Protein AF-0000000070923075 (afdb_homodimer)

Sequence (624 aa):
MLSRVAERVYWLARYIERAENTARMIISFHLVSLDMPKTVQLSWKGLVAVTGNDDVFDAHYQREDERNCVKFLVADQYNPSSVLSSLQAARENVRTTRDLVPSEAWEVVNEMYLFARDHIDNGIGKRVRYQFLTEVVQRCQTLTGLLAGCMSHDAAYDFIRVGRNLERADMTSRQIDVGAIRYLKKAADPTPYEGLLWTGILRSQSGFQMYRQHVKRRINGVDVVRFLLQDLPFPRAVAHSLRYVQEALERLPRNELPLRLVMQARRHALDADVDALVAEDRLHAFIDTLQQDIGAIHTAVADTWFRLDRAAMLSRVAERVYWLARYIERAENTARMIISFHLVSLDMPKTVQLSWKGLVAVTGNDDVFDAHYQREDERNCVKFLVADQYNPSSVLSSLQAARENVRTTRDLVPSEAWEVVNEMYLFARDHIDNGIGKRVRYQFLTEVVQRCQTLTGLLAGCMSHDAAYDFIRVGRNLERADMTSRQIDVGAIRYLKKAADPTPYEGLLWTGILRSQSGFQMYRQHVKRRINGVDVVRFLLQDLPFPRAVAHSLRYVQEALERLPRNELPLRLVMQARRHALDADVDALVAEDRLHAFIDTLQQDIGAIHTAVADTWFRLDRAA

Foldseek 3Di:
DQFALLVLLLLLLQLLLLLLLLLLLLLLVLVLVVVDPPVDDDQLVLSVVLVVCNVLLVVPDDDRDLLSSQCLQAPDPSNCSHNLNSLVSSLVSCVVNCVQAPVCLNVLSVVLNCLCVVCVVLCSDSPNVNVSSVVSNVSSVVNVVRCVVPGDCALSVLSSLLSNLLSLLSSLLSLLLSLLVVQLVVVVPRDPSNLSSLCSSCSSLVNNVVLCVPVVDRDDSLSSSLCQQAPCVRCSRNLVSLVSSLVSLVRDPPSVVLNVLSVVLSCLSHVDPSVCCSVVVNSNVSSVVSSVSSVVSVVVSCVRRHDPPPPD/DQFALLVLLLLLLQLLLLLLLLLLLLLLVLVLVVVDDPVDDDQLVLSVVLVVCNVLLVVPDDDRDLLSSQCLQAPDPSNCSHNLNSLVSSLVSCVVNCVQAPVCLNVLSVVLNCLCVVCVVLCSDSPNVNVSSVVSNVSSVVNVVRCVVPGDCALSVLSSLLSNLLSLLSSLLSLLLSLLVVQLVVVPPRDPSNLSSLCSSCSSLVNNVVLCVPVVDRDDSLSSSLCQQAPCVRCSRNLVSLVSSLVSLVRDPPSVVLNVLSVVLSCLSHVDPSVVCSVVVNSNVSSVVSSVSSVVSVVVSCVRRHPPPVPD

InterPro domains:
  IPR007296 Rv2567-like, DUF403 [PF04168] (1-306)
  IPR051680 ATP-dependent Glutamate--Cysteine Ligase Type 2 [PTHR34595] (1-307)

Organism: NCBI:txid713585

Structure (mmCIF, N/CA/C/O backbone):
data_AF-0000000070923075-model_v1
#
loop_
_entity.id
_entity.type
_entity.pdbx_description
1 polymer 'DUF403 domain-containing protein'
#
loop_
_atom_site.group_PDB
_atom_site.id
_atom_site.type_symbol
_atom_site.label_atom_id
_atom_site.label_alt_id
_atom_site.label_comp_id
_atom_site.label_asym_id
_atom_site.label_entity_id
_atom_site.label_seq_id
_atom_site.pdbx_PDB_ins_code
_atom_site.Cartn_x
_atom_site.Cartn_y
_atom_site.Cartn_z
_atom_site.occupancy
_atom_site.B_iso_or_equiv
_atom_site.auth_seq_id
_atom_site.auth_comp_id
_atom_site.auth_asym_id
_atom_site.auth_atom_id
_atom_site.pdbx_PDB_model_num
ATOM 1 N N . MET A 1 1 ? -25.438 -2.732 12.328 1 44.53 1 MET A N 1
ATOM 2 C CA . MET A 1 1 ? -24.734 -1.713 11.562 1 44.53 1 MET A CA 1
ATOM 3 C C . MET A 1 1 ? -23.281 -2.129 11.305 1 44.53 1 MET A C 1
ATOM 5 O O . MET A 1 1 ? -22.797 -2.021 10.172 1 44.53 1 MET A O 1
ATOM 9 N N . LEU A 1 2 ? -22.656 -2.76 12.43 1 61.44 2 LEU A N 1
ATOM 10 C CA . LEU A 1 2 ? -21.266 -3.213 12.359 1 61.44 2 LEU A CA 1
ATOM 11 C C . LEU A 1 2 ? -21.109 -4.336 11.336 1 61.44 2 LEU A C 1
ATOM 13 O O . LEU A 1 2 ? -20.156 -4.348 10.562 1 61.44 2 LEU A O 1
ATOM 17 N N . SER A 1 3 ? -22.297 -4.863 10.992 1 83.44 3 SER A N 1
ATOM 18 C CA . SER A 1 3 ? -22.172 -6.129 10.273 1 83.44 3 SER A CA 1
ATOM 19 C C . SER A 1 3 ? -22.094 -5.906 8.766 1 83.44 3 SER A C 1
ATOM 21 O O . SER A 1 3 ? -21.188 -6.402 8.102 1 83.44 3 SER A O 1
ATOM 23 N N . ARG A 1 4 ? -22.984 -4.984 8.297 1 89.25 4 ARG A N 1
ATOM 24 C CA . ARG A 1 4 ? -23 -4.789 6.852 1 89.25 4 ARG A CA 1
ATOM 25 C C . ARG A 1 4 ? -21.766 -4.031 6.387 1 89.25 4 ARG A C 1
ATOM 27 O O . ARG A 1 4 ? -21.219 -4.316 5.316 1 89.25 4 ARG A O 1
ATOM 34 N N . VAL A 1 5 ? -21.344 -3.174 7.211 1 91.25 5 VAL A N 1
ATOM 35 C CA . VAL A 1 5 ? -20.172 -2.363 6.891 1 91.25 5 VAL A CA 1
ATOM 36 C C . VAL A 1 5 ? -18.922 -3.244 6.879 1 91.25 5 VAL A C 1
ATOM 38 O O . VAL A 1 5 ? -18.078 -3.123 5.984 1 91.25 5 VAL A O 1
ATOM 41 N N . ALA A 1 6 ? -18.875 -4.129 7.84 1 95 6 ALA A N 1
ATOM 42 C CA . ALA A 1 6 ? -17.781 -5.082 7.895 1 95 6 ALA A CA 1
ATOM 43 C C . ALA A 1 6 ? -17.75 -5.949 6.637 1 95 6 ALA A C 1
ATOM 45 O O . ALA A 1 6 ? -16.672 -6.172 6.059 1 95 6 ALA A O 1
ATOM 46 N N . GLU A 1 7 ? -18.906 -6.34 6.238 1 97.19 7 GLU A N 1
ATOM 47 C CA . GLU A 1 7 ? -19.016 -7.176 5.047 1 97.19 7 GLU A CA 1
ATOM 48 C C . GLU A 1 7 ? -18.578 -6.422 3.799 1 97.19 7 GLU A C 1
ATOM 50 O O . GLU A 1 7 ? -17.891 -6.98 2.936 1 97.19 7 GLU A O 1
ATOM 55 N N . ARG A 1 8 ? -18.953 -5.199 3.701 1 97.44 8 ARG A N 1
ATOM 56 C CA . ARG A 1 8 ? -18.656 -4.402 2.514 1 97.44 8 ARG A CA 1
ATOM 57 C C . ARG A 1 8 ? -17.156 -4.156 2.373 1 97.44 8 ARG A C 1
ATOM 59 O O . ARG A 1 8 ? -16.609 -4.281 1.278 1 97.44 8 ARG A O 1
ATOM 66 N N . VAL A 1 9 ? -16.5 -3.812 3.461 1 97.88 9 VAL A N 1
ATOM 67 C CA . VAL A 1 9 ? -15.078 -3.516 3.348 1 97.88 9 VAL A CA 1
ATOM 68 C C . VAL A 1 9 ? -14.289 -4.812 3.178 1 97.88 9 VAL A C 1
ATOM 70 O O . VAL A 1 9 ? -13.266 -4.836 2.494 1 97.88 9 VAL A O 1
ATOM 73 N N . TYR A 1 10 ? -14.797 -5.93 3.742 1 98.5 10 TYR A N 1
ATOM 74 C CA . TYR A 1 10 ? -14.234 -7.258 3.529 1 98.5 10 TYR A CA 1
ATOM 75 C C . TYR A 1 10 ? -14.273 -7.633 2.053 1 98.5 10 TYR A C 1
ATOM 77 O O . TYR A 1 10 ? -13.25 -8.016 1.478 1 98.5 10 TYR A O 1
ATOM 85 N N . TRP A 1 11 ? -15.352 -7.406 1.438 1 98.5 11 TRP A N 1
ATOM 86 C CA . TRP A 1 11 ? -15.531 -7.793 0.042 1 98.5 11 TRP A CA 1
ATOM 87 C C . TRP A 1 11 ? -14.891 -6.77 -0.89 1 98.5 11 TRP A C 1
ATOM 89 O O . TRP A 1 11 ? -14.43 -7.113 -1.979 1 98.5 11 TRP A O 1
ATOM 99 N N . LEU A 1 12 ? -14.836 -5.566 -0.464 1 98.62 12 LEU A N 1
ATOM 100 C CA . LEU A 1 12 ? -14.031 -4.602 -1.213 1 98.62 12 LEU A CA 1
ATOM 101 C C . LEU A 1 12 ? -12.609 -5.117 -1.413 1 98.62 12 LEU A C 1
ATOM 103 O O . LEU A 1 12 ? -12.109 -5.148 -2.539 1 98.62 12 LEU A O 1
ATOM 107 N N . ALA A 1 13 ? -12.047 -5.559 -0.339 1 98.75 13 ALA A N 1
ATOM 108 C CA . ALA A 1 13 ? -10.664 -6.023 -0.376 1 98.75 13 ALA A CA 1
ATOM 109 C C . ALA A 1 13 ? -10.531 -7.297 -1.203 1 98.75 13 ALA A C 1
ATOM 111 O O . ALA A 1 13 ? -9.578 -7.457 -1.966 1 98.75 13 ALA A O 1
ATOM 112 N N . ARG A 1 14 ? -11.5 -8.188 -1.108 1 98.75 14 ARG A N 1
ATOM 113 C CA . ARG A 1 14 ? -11.461 -9.438 -1.867 1 98.75 14 ARG A CA 1
ATOM 114 C C . ARG A 1 14 ? -11.578 -9.164 -3.363 1 98.75 14 ARG A C 1
ATOM 116 O O . ARG A 1 14 ? -10.844 -9.758 -4.16 1 98.75 14 ARG A O 1
ATOM 123 N N . TYR A 1 15 ? -12.445 -8.281 -3.703 1 98.75 15 TYR A N 1
ATOM 124 C CA . TYR A 1 15 ? -12.672 -7.988 -5.113 1 98.75 15 TYR A CA 1
ATOM 125 C C . TYR A 1 15 ? -11.461 -7.297 -5.727 1 98.75 15 TYR A C 1
ATOM 127 O O . TYR A 1 15 ? -11.07 -7.598 -6.859 1 98.75 15 TYR A O 1
ATOM 135 N N . ILE A 1 16 ? -10.859 -6.402 -4.996 1 98.88 16 ILE A N 1
ATOM 136 C CA . ILE A 1 16 ? -9.664 -5.715 -5.484 1 98.88 16 ILE A CA 1
ATOM 137 C C . ILE A 1 16 ? -8.531 -6.719 -5.664 1 98.88 16 ILE A C 1
ATOM 139 O O . ILE A 1 16 ? -7.848 -6.715 -6.691 1 98.88 16 ILE A O 1
ATOM 143 N N . GLU A 1 17 ? -8.359 -7.578 -4.695 1 98.75 17 GLU A N 1
ATOM 144 C CA . GLU A 1 17 ? -7.32 -8.602 -4.766 1 98.75 17 GLU A CA 1
ATOM 145 C C . GLU A 1 17 ? -7.578 -9.57 -5.918 1 98.75 17 GLU A C 1
ATOM 147 O O . GLU A 1 17 ? -6.645 -9.984 -6.609 1 98.75 17 GLU A O 1
ATOM 152 N N . ARG A 1 18 ? -8.797 -9.914 -6.129 1 98.5 18 ARG A N 1
ATOM 153 C CA . ARG A 1 18 ? -9.188 -10.82 -7.203 1 98.5 18 ARG A CA 1
ATOM 154 C C . ARG A 1 18 ? -8.898 -10.203 -8.57 1 98.5 18 ARG A C 1
ATOM 156 O O . ARG A 1 18 ? -8.344 -10.867 -9.445 1 98.5 18 ARG A O 1
ATOM 163 N N . ALA A 1 19 ? -9.273 -8.961 -8.734 1 98.75 19 ALA A N 1
ATOM 164 C CA . ALA A 1 19 ? -9 -8.266 -9.992 1 98.75 19 ALA A CA 1
ATOM 165 C C . ALA A 1 19 ? -7.504 -8.203 -10.273 1 98.75 19 ALA A C 1
ATOM 167 O O . ALA A 1 19 ? -7.066 -8.492 -11.391 1 98.75 19 ALA A O 1
ATOM 168 N N . GLU A 1 20 ? -6.754 -7.867 -9.273 1 98.69 20 GLU A N 1
ATOM 169 C CA . GLU A 1 20 ? -5.305 -7.758 -9.422 1 98.69 20 GLU A CA 1
ATOM 170 C C . GLU A 1 20 ? -4.684 -9.109 -9.766 1 98.69 20 GLU A C 1
ATOM 172 O O . GLU A 1 20 ? -3.869 -9.203 -10.688 1 98.69 20 GLU A O 1
ATOM 177 N N . ASN A 1 21 ? -5.051 -10.117 -9.031 1 97.94 21 ASN A N 1
ATOM 178 C CA . ASN A 1 21 ? -4.488 -11.445 -9.25 1 97.94 21 ASN A CA 1
ATOM 179 C C . ASN A 1 21 ? -4.836 -11.977 -10.641 1 97.94 21 ASN A C 1
ATOM 181 O O . ASN A 1 21 ? -3.998 -12.594 -11.297 1 97.94 21 ASN A O 1
ATOM 185 N N . THR A 1 22 ? -6.055 -11.758 -11.031 1 97.88 22 THR A N 1
ATOM 186 C CA . THR A 1 22 ? -6.469 -12.203 -12.359 1 97.88 22 THR A CA 1
ATOM 187 C C . THR A 1 22 ? -5.664 -11.492 -13.438 1 97.88 22 THR A C 1
ATOM 189 O O . THR A 1 22 ? -5.188 -12.125 -14.383 1 97.88 22 THR A O 1
ATOM 192 N N . ALA A 1 23 ? -5.504 -10.195 -13.289 1 98.44 23 ALA A N 1
ATOM 193 C CA . ALA A 1 23 ? -4.715 -9.422 -14.242 1 98.44 23 ALA A CA 1
ATOM 194 C C . ALA A 1 23 ? -3.275 -9.922 -14.305 1 98.44 23 ALA A C 1
ATOM 196 O O . ALA A 1 23 ? -2.73 -10.133 -15.391 1 98.44 23 ALA A O 1
ATOM 197 N N . ARG A 1 24 ? -2.674 -10.172 -13.211 1 97.19 24 ARG A N 1
ATOM 198 C CA . ARG A 1 24 ? -1.296 -10.648 -13.125 1 97.19 24 ARG A CA 1
ATOM 199 C C . ARG A 1 24 ? -1.144 -12.008 -13.805 1 97.19 24 ARG A C 1
ATOM 201 O O . ARG A 1 24 ? -0.15 -12.258 -14.492 1 97.19 24 ARG A O 1
ATOM 208 N N . MET A 1 25 ? -2.088 -12.82 -13.531 1 95.75 25 MET A N 1
ATOM 209 C CA . MET A 1 25 ? -2.057 -14.164 -14.109 1 95.75 25 MET A CA 1
ATOM 210 C C . MET A 1 25 ? -2.08 -14.102 -15.633 1 95.75 25 MET A C 1
ATOM 212 O O . MET A 1 25 ? -1.303 -14.789 -16.297 1 95.75 25 MET A O 1
ATOM 216 N N . ILE A 1 26 ? -2.906 -13.266 -16.156 1 96.88 26 ILE A N 1
ATOM 217 C CA . ILE A 1 26 ? -3.035 -13.148 -17.609 1 96.88 26 ILE A CA 1
ATOM 218 C C . ILE A 1 26 ? -1.76 -12.547 -18.188 1 96.88 26 ILE A C 1
ATOM 220 O O . ILE A 1 26 ? -1.26 -13.008 -19.219 1 96.88 26 ILE A O 1
ATOM 224 N N . ILE A 1 27 ? -1.22 -11.508 -17.531 1 96.44 27 ILE A N 1
ATOM 225 C CA . ILE A 1 27 ? 0.019 -10.875 -17.984 1 96.44 27 ILE A CA 1
ATOM 226 C C . ILE A 1 27 ? 1.124 -11.922 -18.078 1 96.44 27 ILE A C 1
ATOM 228 O O . ILE A 1 27 ? 1.792 -12.031 -19.109 1 96.44 27 ILE A O 1
ATOM 232 N N . SER A 1 28 ? 1.281 -12.672 -17.016 1 94.06 28 SER A N 1
ATOM 233 C CA . SER A 1 28 ? 2.357 -13.656 -16.969 1 94.06 28 SER A CA 1
ATOM 234 C C . SER A 1 28 ? 2.174 -14.734 -18.016 1 94.06 28 SER A C 1
ATOM 236 O O . SER A 1 28 ? 3.135 -15.133 -18.688 1 94.06 28 SER A O 1
ATOM 238 N N . PHE A 1 29 ? 0.958 -15.195 -18.156 1 92.06 29 PHE A N 1
ATOM 239 C CA . PHE A 1 29 ? 0.681 -16.234 -19.141 1 92.06 29 PHE A CA 1
ATOM 240 C C . PHE A 1 29 ? 0.914 -15.727 -20.547 1 92.06 29 PHE A C 1
ATOM 242 O O . PHE A 1 29 ? 1.415 -16.453 -21.406 1 92.06 29 PHE A O 1
ATOM 249 N N . HIS A 1 30 ? 0.498 -14.555 -20.781 1 92.44 30 HIS A N 1
ATOM 250 C CA . HIS A 1 30 ? 0.744 -13.906 -22.062 1 92.44 30 HIS A CA 1
ATOM 251 C C . HIS A 1 30 ? 2.234 -13.883 -22.391 1 92.44 30 HIS A C 1
ATOM 253 O O . HIS A 1 30 ? 2.639 -14.25 -23.5 1 92.44 30 HIS A O 1
ATOM 259 N N . LEU A 1 31 ? 3.035 -13.523 -21.469 1 91.06 31 LEU A N 1
ATOM 260 C CA . LEU A 1 31 ? 4.477 -13.422 -21.688 1 91.06 31 LEU A CA 1
ATOM 261 C C . LEU A 1 31 ? 5.09 -14.805 -21.906 1 91.06 31 LEU A C 1
ATOM 263 O O . LEU A 1 31 ? 5.965 -14.969 -22.75 1 91.06 31 LEU A O 1
ATOM 267 N N . VAL A 1 32 ? 4.645 -15.812 -21.141 1 89.25 32 VAL A N 1
ATOM 268 C CA . VAL A 1 32 ? 5.113 -17.172 -21.312 1 89.25 32 VAL A CA 1
ATOM 269 C C . VAL A 1 32 ? 4.738 -17.672 -22.703 1 89.25 32 VAL A C 1
ATOM 271 O O . VAL A 1 32 ? 5.539 -18.344 -23.375 1 89.25 32 VAL A O 1
ATOM 274 N N . SER A 1 33 ? 3.561 -17.344 -23.125 1 88.5 33 SER A N 1
ATOM 275 C CA . SER A 1 33 ? 3.07 -17.797 -24.422 1 88.5 33 SER A CA 1
ATOM 276 C C . SER A 1 33 ? 3.92 -17.25 -25.547 1 88.5 33 SER A C 1
ATOM 278 O O . SER A 1 33 ? 4.07 -17.891 -26.594 1 88.5 33 SER A O 1
ATOM 280 N N . LEU A 1 34 ? 4.469 -16.062 -25.375 1 87 34 LEU A N 1
ATOM 281 C CA . LEU A 1 34 ? 5.324 -15.461 -26.391 1 87 34 LEU A CA 1
ATOM 282 C C . LEU A 1 34 ? 6.664 -16.188 -26.469 1 87 34 LEU A C 1
ATOM 284 O O . LEU A 1 34 ? 7.297 -16.203 -27.531 1 87 34 LEU A O 1
ATOM 288 N N . ASP A 1 35 ? 7.059 -16.812 -25.453 1 85.5 35 ASP A N 1
ATOM 289 C CA . ASP A 1 35 ? 8.367 -17.453 -25.391 1 85.5 35 ASP A CA 1
ATOM 290 C C . ASP A 1 35 ? 8.266 -18.938 -25.766 1 85.5 35 ASP A C 1
ATOM 292 O O . ASP A 1 35 ? 9.281 -19.578 -26.016 1 85.5 35 ASP A O 1
ATOM 296 N N . MET A 1 36 ? 7.09 -19.453 -25.875 1 83.31 36 MET A N 1
ATOM 297 C CA . MET A 1 36 ? 6.871 -20.859 -26.188 1 83.31 36 MET A CA 1
ATOM 298 C C . MET A 1 36 ? 6.93 -21.094 -27.688 1 83.31 36 MET A C 1
ATOM 300 O O . MET A 1 36 ? 6.469 -20.25 -28.469 1 83.31 36 MET A O 1
ATOM 304 N N . PRO A 1 37 ? 7.547 -22.219 -28.031 1 80.44 37 PRO A N 1
ATOM 305 C CA . PRO A 1 37 ? 7.488 -22.547 -29.453 1 80.44 37 PRO A CA 1
ATOM 306 C C . PRO A 1 37 ? 6.055 -22.703 -29.969 1 80.44 37 PRO A C 1
ATOM 308 O O . PRO A 1 37 ? 5.168 -23.125 -29.219 1 80.44 37 PRO A O 1
ATOM 311 N N . LYS A 1 38 ? 5.871 -22.391 -31.156 1 76.75 38 LYS A N 1
ATOM 312 C CA . LYS A 1 38 ? 4.547 -22.453 -31.781 1 76.75 38 LYS A CA 1
ATOM 313 C C . LYS A 1 38 ? 3.973 -23.859 -31.703 1 76.75 38 LYS A C 1
ATOM 315 O O . LYS A 1 38 ? 2.754 -24.047 -31.734 1 76.75 38 LYS A O 1
ATOM 320 N N . THR A 1 39 ? 4.859 -24.812 -31.531 1 74.5 39 THR A N 1
ATOM 321 C CA . THR A 1 39 ? 4.438 -26.203 -31.531 1 74.5 39 THR A CA 1
ATOM 322 C C . THR A 1 39 ? 3.791 -26.562 -30.188 1 74.5 39 THR A C 1
ATOM 324 O O . THR A 1 39 ? 3.059 -27.562 -30.109 1 74.5 39 THR A O 1
ATOM 327 N N . VAL A 1 40 ? 4.207 -25.766 -29.234 1 75.12 40 VAL A N 1
ATOM 328 C CA . VAL A 1 40 ? 3.641 -26.031 -27.906 1 75.12 40 VAL A CA 1
ATOM 329 C C . VAL A 1 40 ? 2.379 -25.188 -27.719 1 75.12 40 VAL A C 1
ATOM 331 O O . VAL A 1 40 ? 2.412 -23.969 -27.844 1 75.12 40 VAL A O 1
ATOM 334 N N . GLN A 1 41 ? 1.283 -25.859 -27.625 1 74.56 41 GLN A N 1
ATOM 335 C CA . GLN A 1 41 ? 0.029 -25.141 -27.391 1 74.56 41 GLN A CA 1
ATOM 336 C C . GLN A 1 41 ? -0.264 -25 -25.906 1 74.56 41 GLN A C 1
ATOM 338 O O . GLN A 1 41 ? -0.566 -25.984 -25.234 1 74.56 41 GLN A O 1
ATOM 343 N N . LEU A 1 42 ? -0.099 -23.812 -25.422 1 81 42 LEU A N 1
ATOM 344 C CA . LEU A 1 42 ? -0.49 -23.531 -24.047 1 81 42 LEU A CA 1
ATOM 345 C C . LEU A 1 42 ? -2.008 -23.438 -23.922 1 81 42 LEU A C 1
ATOM 347 O O . LEU A 1 42 ? -2.684 -22.922 -24.812 1 81 42 LEU A O 1
ATOM 351 N N . SER A 1 43 ? -2.508 -24.016 -22.891 1 86 43 SER A N 1
ATOM 352 C CA . SER A 1 43 ? -3.951 -23.984 -22.672 1 86 43 SER A CA 1
ATOM 353 C C . SER A 1 43 ? -4.379 -22.734 -21.906 1 86 43 SER A C 1
ATOM 355 O O . SER A 1 43 ? -4.203 -22.656 -20.703 1 86 43 SER A O 1
ATOM 357 N N . TRP A 1 44 ? -5.016 -21.828 -22.578 1 90.75 44 TRP A N 1
ATOM 358 C CA . TRP A 1 44 ? -5.582 -20.656 -21.953 1 90.75 44 TRP A CA 1
ATOM 359 C C . TRP A 1 44 ? -6.75 -21.031 -21.031 1 90.75 44 TRP A C 1
ATOM 361 O O . TRP A 1 44 ? -7.035 -20.328 -20.062 1 90.75 44 TRP A O 1
ATOM 371 N N . LYS A 1 45 ? -7.379 -22.141 -21.297 1 91.88 45 LYS A N 1
ATOM 372 C CA . LYS A 1 45 ? -8.469 -22.641 -20.469 1 91.88 45 LYS A CA 1
ATOM 373 C C . LYS A 1 45 ? -7.984 -22.984 -19.062 1 91.88 45 LYS A C 1
ATOM 375 O O . LYS A 1 45 ? -8.75 -22.922 -18.109 1 91.88 45 LYS A O 1
ATOM 380 N N . GLY A 1 46 ? -6.73 -23.281 -18.906 1 89.5 46 GLY A N 1
ATOM 381 C CA . GLY A 1 46 ? -6.137 -23.516 -17.609 1 89.5 46 GLY A CA 1
ATOM 382 C C . GLY A 1 46 ? -6.281 -22.328 -16.672 1 89.5 46 GLY A C 1
ATOM 383 O O . GLY A 1 46 ? -6.453 -22.5 -15.461 1 89.5 46 GLY A O 1
ATOM 384 N N . LEU A 1 47 ? -6.25 -21.078 -17.203 1 92.38 47 LEU A N 1
ATOM 385 C CA . LEU A 1 47 ? -6.426 -19.875 -16.391 1 92.38 47 LEU A CA 1
ATOM 386 C C . LEU A 1 47 ? -7.852 -19.781 -15.875 1 92.38 47 LEU A C 1
ATOM 388 O O . LEU A 1 47 ? -8.078 -19.312 -14.75 1 92.38 47 LEU A O 1
ATOM 392 N N . VAL A 1 48 ? -8.781 -20.219 -16.734 1 94.12 48 VAL A N 1
ATOM 393 C CA . VAL A 1 48 ? -10.18 -20.234 -16.328 1 94.12 48 VAL A CA 1
ATOM 394 C C . VAL A 1 48 ? -10.352 -21.203 -15.148 1 94.12 48 VAL A C 1
ATOM 396 O O . VAL A 1 48 ? -11.062 -20.891 -14.188 1 94.12 48 VAL A O 1
ATOM 399 N N . ALA A 1 49 ? -9.688 -22.266 -15.219 1 90.44 49 ALA A N 1
ATOM 400 C CA . ALA A 1 49 ? -9.773 -23.281 -14.18 1 90.44 49 ALA A CA 1
ATOM 401 C C . ALA A 1 49 ? -9.266 -22.75 -12.844 1 90.44 49 ALA A C 1
ATOM 403 O O . ALA A 1 49 ? -9.781 -23.109 -11.781 1 90.44 49 ALA A O 1
ATOM 404 N N . VAL A 1 50 ? -8.227 -21.906 -12.867 1 91 50 VAL A N 1
ATOM 405 C CA . VAL A 1 50 ? -7.684 -21.312 -11.648 1 91 50 VAL A CA 1
ATOM 406 C C . VAL A 1 50 ? -8.789 -20.562 -10.906 1 91 50 VAL A C 1
ATOM 408 O O . VAL A 1 50 ? -8.812 -20.531 -9.68 1 91 50 VAL A O 1
ATOM 411 N N . THR A 1 51 ? -9.719 -19.906 -11.648 1 91.81 51 THR A N 1
ATOM 412 C CA . THR A 1 51 ? -10.758 -19.094 -11.031 1 91.81 51 THR A CA 1
ATOM 413 C C . THR A 1 51 ? -11.914 -19.953 -10.555 1 91.81 51 THR A C 1
ATOM 415 O O . THR A 1 51 ? -12.82 -19.469 -9.875 1 91.81 51 THR A O 1
ATOM 418 N N . GLY A 1 52 ? -11.945 -21.219 -10.898 1 88.81 52 GLY A N 1
ATOM 419 C CA . GLY A 1 52 ? -13.008 -22.125 -10.5 1 88.81 52 GLY A CA 1
ATOM 420 C C . GLY A 1 52 ? -14.289 -21.922 -11.289 1 88.81 52 GLY A C 1
ATOM 421 O O . GLY A 1 52 ? -15.367 -22.328 -10.852 1 88.81 52 GLY A O 1
ATOM 422 N N . ASN A 1 53 ? -14.133 -21.312 -12.422 1 92.62 53 ASN A N 1
ATOM 423 C CA . ASN A 1 53 ? -15.336 -20.953 -13.18 1 92.62 53 ASN A CA 1
ATOM 424 C C . ASN A 1 53 ? -15.422 -21.734 -14.484 1 92.62 53 ASN A C 1
ATOM 426 O O . ASN A 1 53 ? -15.93 -21.203 -15.484 1 92.62 53 ASN A O 1
ATOM 430 N N . ASP A 1 54 ? -14.922 -22.922 -14.508 1 91.5 54 ASP A N 1
ATOM 431 C CA . ASP A 1 54 ? -14.914 -23.766 -15.703 1 91.5 54 ASP A CA 1
ATOM 432 C C . ASP A 1 54 ? -16.344 -24 -16.203 1 91.5 54 ASP A C 1
ATOM 434 O O . ASP A 1 54 ? -16.594 -23.891 -17.406 1 91.5 54 ASP A O 1
ATOM 438 N N . ASP A 1 55 ? -17.188 -24.297 -15.305 1 94.25 55 ASP A N 1
ATOM 439 C CA . ASP A 1 55 ? -18.562 -24.625 -15.672 1 94.25 55 ASP A CA 1
ATOM 440 C C . ASP A 1 55 ? -19.25 -23.422 -16.312 1 94.25 55 ASP A C 1
ATOM 442 O O . ASP A 1 55 ? -19.984 -23.578 -17.297 1 94.25 55 ASP A O 1
ATOM 446 N N . VAL A 1 56 ? -19 -22.281 -15.75 1 95.69 56 VAL A N 1
ATOM 447 C CA . VAL A 1 56 ? -19.609 -21.078 -16.281 1 95.69 56 VAL A CA 1
ATOM 448 C C . VAL A 1 56 ? -19.047 -20.797 -17.672 1 95.69 56 VAL A C 1
ATOM 450 O O . VAL A 1 56 ? -19.781 -20.438 -18.594 1 95.69 56 VAL A O 1
ATOM 453 N N . PHE A 1 57 ? -17.797 -20.953 -17.875 1 96.94 57 PHE A N 1
ATOM 454 C CA . PHE A 1 57 ? -17.156 -20.766 -19.172 1 96.94 57 PHE A CA 1
ATOM 455 C C . PHE A 1 57 ? -17.75 -21.719 -20.203 1 96.94 57 PHE A C 1
ATOM 457 O O . PHE A 1 57 ? -18.141 -21.297 -21.297 1 96.94 57 PHE A O 1
ATOM 464 N N . ASP A 1 58 ? -17.859 -22.984 -19.875 1 96.38 58 ASP A N 1
ATOM 465 C CA . ASP A 1 58 ? -18.297 -24.016 -20.812 1 96.38 58 ASP A CA 1
ATOM 466 C C . ASP A 1 58 ? -19.766 -23.812 -21.203 1 96.38 58 ASP A C 1
ATOM 468 O O . ASP A 1 58 ? -20.172 -24.219 -22.297 1 96.38 58 ASP A O 1
ATOM 472 N N . ALA A 1 59 ? -20.484 -23.172 -20.375 1 96.62 59 ALA A N 1
ATOM 473 C CA . ALA A 1 59 ? -21.891 -22.906 -20.641 1 96.62 59 ALA A CA 1
ATOM 474 C C . ALA A 1 59 ? -22.047 -21.781 -21.672 1 96.62 59 ALA A C 1
ATOM 476 O O . ALA A 1 59 ? -23.078 -21.688 -22.344 1 96.62 59 ALA A O 1
ATOM 477 N N . HIS A 1 60 ? -20.984 -20.984 -21.844 1 95.94 60 HIS A N 1
ATOM 478 C CA . HIS A 1 60 ? -21.188 -19.766 -22.641 1 95.94 60 HIS A CA 1
ATOM 479 C C . HIS A 1 60 ? -20.234 -19.734 -23.828 1 95.94 60 HIS A C 1
ATOM 481 O O . HIS A 1 60 ? -20.438 -18.953 -24.766 1 95.94 60 HIS A O 1
ATOM 487 N N . TYR A 1 61 ? -19.203 -20.547 -23.766 1 95.75 61 TYR A N 1
ATOM 488 C CA . TYR A 1 61 ? -18.203 -20.531 -24.844 1 95.75 61 TYR A CA 1
ATOM 489 C C . TYR A 1 61 ? -18.031 -21.938 -25.422 1 95.75 61 TYR A C 1
ATOM 491 O O . TYR A 1 61 ? -17.969 -22.922 -24.688 1 95.75 61 TYR A O 1
ATOM 499 N N . GLN A 1 62 ? -17.844 -21.969 -26.734 1 95.12 62 GLN A N 1
ATOM 500 C CA . GLN A 1 62 ? -17.641 -23.234 -27.422 1 95.12 62 GLN A CA 1
ATOM 501 C C . GLN A 1 62 ? -16.156 -23.5 -27.656 1 95.12 62 GLN A C 1
ATOM 503 O O . GLN A 1 62 ? -15.711 -24.656 -27.641 1 95.12 62 GLN A O 1
ATOM 508 N N . ARG A 1 63 ? -15.414 -22.422 -27.875 1 95.81 63 ARG A N 1
ATOM 509 C CA . ARG A 1 63 ? -13.992 -22.562 -28.156 1 95.81 63 ARG A CA 1
ATOM 510 C C . ARG A 1 63 ? -13.156 -22.047 -26.984 1 95.81 63 ARG A C 1
ATOM 512 O O . ARG A 1 63 ? -13.461 -21 -26.406 1 95.81 63 ARG A O 1
ATOM 519 N N . GLU A 1 64 ? -12.234 -22.766 -26.594 1 95 64 GLU A N 1
ATOM 520 C CA . GLU A 1 64 ? -11.367 -22.391 -25.469 1 95 64 GLU A CA 1
ATOM 521 C C . GLU A 1 64 ? -10.086 -21.719 -25.969 1 95 64 GLU A C 1
ATOM 523 O O . GLU A 1 64 ? -8.992 -22.031 -25.484 1 95 64 GLU A O 1
ATOM 528 N N . ASP A 1 65 ? -10.18 -20.875 -26.938 1 93.94 65 ASP A N 1
ATOM 529 C CA . ASP A 1 65 ? -9.016 -20.188 -27.5 1 93.94 65 ASP A CA 1
ATOM 530 C C . ASP A 1 65 ? -8.633 -18.984 -26.641 1 93.94 65 ASP A C 1
ATOM 532 O O . ASP A 1 65 ? -9.328 -18.656 -25.688 1 93.94 65 ASP A O 1
ATOM 536 N N . GLU A 1 66 ? -7.531 -18.406 -26.969 1 94.62 66 GLU A N 1
ATOM 537 C CA . GLU A 1 66 ? -6.98 -17.281 -26.219 1 94.62 66 GLU A CA 1
ATOM 538 C C . GLU A 1 66 ? -7.996 -16.141 -26.094 1 94.62 66 GLU A C 1
ATOM 540 O O . GLU A 1 66 ? -8.242 -15.656 -24.984 1 94.62 66 GLU A O 1
ATOM 545 N N . ARG A 1 67 ? -8.586 -15.758 -27.109 1 96.31 67 ARG A N 1
ATOM 546 C CA . ARG A 1 67 ? -9.492 -14.617 -27.109 1 96.31 67 ARG A CA 1
ATOM 547 C C . ARG A 1 67 ? -10.68 -14.852 -26.172 1 96.31 67 ARG A C 1
ATOM 549 O O . ARG A 1 67 ? -11.016 -13.992 -25.359 1 96.31 67 ARG A O 1
ATOM 556 N N . ASN A 1 68 ? -11.312 -16.016 -26.297 1 96.88 68 ASN A N 1
ATOM 557 C CA . ASN A 1 68 ? -12.484 -16.328 -25.5 1 96.88 68 ASN A CA 1
ATOM 558 C C . ASN A 1 68 ? -12.133 -16.438 -24.016 1 96.88 68 ASN A C 1
ATOM 560 O O . ASN A 1 68 ? -12.852 -15.93 -23.156 1 96.88 68 ASN A O 1
ATOM 564 N N . CYS A 1 69 ? -11.047 -17.109 -23.734 1 96.69 69 CYS A N 1
ATOM 565 C CA . CYS A 1 69 ? -10.633 -17.281 -22.344 1 96.69 69 CYS A CA 1
ATOM 566 C C . CYS A 1 69 ? -10.281 -15.93 -21.703 1 96.69 69 CYS A C 1
ATOM 568 O O . CYS A 1 69 ? -10.695 -15.648 -20.578 1 96.69 69 CYS A O 1
ATOM 570 N N . VAL A 1 70 ? -9.547 -15.102 -22.453 1 97.62 70 VAL A N 1
ATOM 571 C CA . VAL A 1 70 ? -9.164 -13.797 -21.953 1 97.62 70 VAL A CA 1
ATOM 572 C C . VAL A 1 70 ? -10.398 -12.914 -21.781 1 97.62 70 VAL A C 1
ATOM 574 O O . VAL A 1 70 ? -10.555 -12.242 -20.75 1 97.62 70 VAL A O 1
ATOM 577 N N . LYS A 1 71 ? -11.25 -12.914 -22.75 1 98.19 71 LYS A N 1
ATOM 578 C CA . LYS A 1 71 ? -12.484 -12.156 -22.656 1 98.19 71 LYS A CA 1
ATOM 579 C C . LYS A 1 71 ? -13.289 -12.578 -21.422 1 98.19 71 LYS A C 1
ATOM 581 O O . LYS A 1 71 ? -13.812 -11.727 -20.688 1 98.19 71 LYS A O 1
ATOM 586 N N . PHE A 1 72 ? -13.414 -13.828 -21.188 1 98.25 72 PHE A N 1
ATOM 587 C CA . PHE A 1 72 ? -14.141 -14.367 -20.047 1 98.25 72 PHE A CA 1
ATOM 588 C C . PHE A 1 72 ? -13.539 -13.883 -18.734 1 98.25 72 PHE A C 1
ATOM 590 O O . PHE A 1 72 ? -14.266 -13.516 -17.812 1 98.25 72 PHE A O 1
ATOM 597 N N . LEU A 1 73 ? -12.227 -13.797 -18.656 1 98.06 73 LEU A N 1
ATOM 598 C CA . LEU A 1 73 ? -11.508 -13.477 -17.422 1 98.06 73 LEU A CA 1
ATOM 599 C C . LEU A 1 73 ? -11.477 -11.969 -17.188 1 98.06 73 LEU A C 1
ATOM 601 O O . LEU A 1 73 ? -11.453 -11.516 -16.047 1 98.06 73 LEU A O 1
ATOM 605 N N . VAL A 1 74 ? -11.531 -11.188 -18.266 1 98.44 74 VAL A N 1
ATOM 606 C CA . VAL A 1 74 ? -11.273 -9.758 -18.141 1 98.44 74 VAL A CA 1
ATOM 607 C C . VAL A 1 74 ? -12.594 -8.992 -18.172 1 98.44 74 VAL A C 1
ATOM 609 O O . VAL A 1 74 ? -12.781 -8.047 -17.406 1 98.44 74 VAL A O 1
ATOM 612 N N . ALA A 1 75 ? -13.562 -9.438 -18.953 1 97.62 75 ALA A N 1
ATOM 613 C CA . ALA A 1 75 ? -14.609 -8.492 -19.312 1 97.62 75 ALA A CA 1
ATOM 614 C C . ALA A 1 75 ? -15.992 -9.102 -19.109 1 97.62 75 ALA A C 1
ATOM 616 O O . ALA A 1 75 ? -16.984 -8.375 -18.938 1 97.62 75 ALA A O 1
ATOM 617 N N . ASP A 1 76 ? -16.078 -10.391 -19.25 1 94.75 76 ASP A N 1
ATOM 618 C CA . ASP A 1 76 ? -17.391 -11.031 -19.406 1 94.75 76 ASP A CA 1
ATOM 619 C C . ASP A 1 76 ? -18.219 -10.906 -18.125 1 94.75 76 ASP A C 1
ATOM 621 O O . ASP A 1 76 ? -17.766 -11.289 -17.047 1 94.75 76 ASP A O 1
ATOM 625 N N . GLN A 1 77 ? -19.406 -10.484 -18.266 1 91.06 77 GLN A N 1
ATOM 626 C CA . GLN A 1 77 ? -20.281 -10.242 -17.125 1 91.06 77 GLN A CA 1
ATOM 627 C C . GLN A 1 77 ? -20.828 -11.555 -16.562 1 91.06 77 GLN A C 1
ATOM 629 O O . GLN A 1 77 ? -21.281 -11.602 -15.414 1 91.06 77 GLN A O 1
ATOM 634 N N . TYR A 1 78 ? -20.781 -12.594 -17.391 1 90 78 TYR A N 1
ATOM 635 C CA . TYR A 1 78 ? -21.203 -13.906 -16.906 1 90 78 TYR A CA 1
ATOM 636 C C . TYR A 1 78 ? -20.266 -14.422 -15.828 1 90 78 TYR A C 1
ATOM 638 O O . TYR A 1 78 ? -20.609 -15.312 -15.055 1 90 78 TYR A O 1
ATOM 646 N N . ASN A 1 79 ? -19.047 -13.922 -15.914 1 94.25 79 ASN A N 1
ATOM 647 C CA . ASN A 1 79 ? -18.047 -14.289 -14.914 1 94.25 79 ASN A CA 1
ATOM 648 C C . ASN A 1 79 ? -18.031 -13.305 -13.75 1 94.25 79 ASN A C 1
ATOM 650 O O . ASN A 1 79 ? -17.438 -12.227 -13.852 1 94.25 79 ASN A O 1
ATOM 654 N N . PRO A 1 80 ? -18.578 -13.68 -12.602 1 91.31 80 PRO A N 1
ATOM 655 C CA . PRO A 1 80 ? -18.609 -12.766 -11.453 1 91.31 80 PRO A CA 1
ATOM 656 C C . PRO A 1 80 ? -17.219 -12.438 -10.922 1 91.31 80 PRO A C 1
ATOM 658 O O . PRO A 1 80 ? -17.047 -11.492 -10.148 1 91.31 80 PRO A O 1
ATOM 661 N N . SER A 1 81 ? -16.281 -13.203 -11.414 1 94.25 81 SER A N 1
ATOM 662 C CA . SER A 1 81 ? -14.914 -13.016 -10.922 1 94.25 81 SER A CA 1
ATOM 663 C C . SER A 1 81 ? -14.039 -12.336 -11.969 1 94.25 81 SER A C 1
ATOM 665 O O . SER A 1 81 ? -12.82 -12.266 -11.812 1 94.25 81 SER A O 1
ATOM 667 N N . SER A 1 82 ? -14.672 -11.922 -13.148 1 98 82 SER A N 1
ATOM 668 C CA . SER A 1 82 ? -13.867 -11.203 -14.125 1 98 82 SER A CA 1
ATOM 669 C C . SER A 1 82 ? -13.281 -9.93 -13.531 1 98 82 SER A C 1
ATOM 671 O O . SER A 1 82 ? -13.766 -9.438 -12.508 1 98 82 SER A O 1
ATOM 673 N N . VAL A 1 83 ? -12.258 -9.422 -14.148 1 98.69 83 VAL A N 1
ATOM 674 C CA . VAL A 1 83 ? -11.625 -8.188 -13.703 1 98.69 83 VAL A CA 1
ATOM 675 C C . VAL A 1 83 ? -12.672 -7.074 -13.617 1 98.69 83 VAL A C 1
ATOM 677 O O . VAL A 1 83 ? -12.797 -6.41 -12.578 1 98.69 83 VAL A O 1
ATOM 680 N N . LEU A 1 84 ? -13.453 -6.918 -14.648 1 98.69 84 LEU A N 1
ATOM 681 C CA . LEU A 1 84 ? -14.422 -5.836 -14.695 1 98.69 84 LEU A CA 1
ATOM 682 C C . LEU A 1 84 ? -15.516 -6.039 -13.656 1 98.69 84 LEU A C 1
ATOM 684 O O . LEU A 1 84 ? -15.906 -5.094 -12.961 1 98.69 84 LEU A O 1
ATOM 688 N N . SER A 1 85 ? -16.031 -7.27 -13.508 1 98.38 85 SER A N 1
ATOM 689 C CA . SER A 1 85 ? -17.062 -7.566 -12.531 1 98.38 85 SER A CA 1
ATOM 690 C C . SER A 1 85 ? -16.562 -7.328 -11.109 1 98.38 85 SER A C 1
ATOM 692 O O . SER A 1 85 ? -17.297 -6.797 -10.266 1 98.38 85 SER A O 1
ATOM 694 N N . SER A 1 86 ? -15.367 -7.715 -10.844 1 98.62 86 SER A N 1
ATOM 695 C CA . SER A 1 86 ? -14.773 -7.508 -9.531 1 98.62 86 SER A CA 1
ATOM 696 C C . SER A 1 86 ? -14.617 -6.023 -9.219 1 98.62 86 SER A C 1
ATOM 698 O O . SER A 1 86 ? -14.938 -5.582 -8.109 1 98.62 86 SER A O 1
ATOM 700 N N . LEU A 1 87 ? -14.164 -5.262 -10.188 1 98.81 87 LEU A N 1
ATOM 701 C CA . LEU A 1 87 ? -13.977 -3.832 -9.984 1 98.81 87 LEU A CA 1
ATOM 702 C C . LEU A 1 87 ? -15.32 -3.127 -9.797 1 98.81 87 LEU A C 1
ATOM 704 O O . LEU A 1 87 ? -15.422 -2.178 -9.023 1 98.81 87 LEU A O 1
ATOM 708 N N . GLN A 1 88 ? -16.297 -3.57 -10.516 1 98.62 88 GLN A N 1
ATOM 709 C CA . GLN A 1 88 ? -17.641 -3.018 -10.352 1 98.62 88 GLN A CA 1
ATOM 710 C C . GLN A 1 88 ? -18.172 -3.277 -8.945 1 98.62 88 GLN A C 1
ATOM 712 O O . GLN A 1 88 ? -18.75 -2.385 -8.312 1 98.62 88 GLN A O 1
ATOM 717 N N . ALA A 1 89 ? -18.016 -4.477 -8.5 1 98.5 89 ALA A N 1
ATOM 718 C CA . ALA A 1 89 ? -18.469 -4.832 -7.152 1 98.5 89 ALA A CA 1
ATOM 719 C C . ALA A 1 89 ? -17.703 -4.043 -6.094 1 98.5 89 ALA A C 1
ATOM 721 O O . ALA A 1 89 ? -18.297 -3.582 -5.113 1 98.5 89 ALA A O 1
ATOM 722 N N . ALA A 1 90 ? -16.406 -3.898 -6.293 1 98.75 90 ALA A N 1
ATOM 723 C CA . ALA A 1 90 ? -15.594 -3.104 -5.375 1 98.75 90 ALA A CA 1
ATOM 724 C C . ALA A 1 90 ? -16.078 -1.659 -5.32 1 98.75 90 ALA A C 1
ATOM 726 O O . ALA A 1 90 ? -16.172 -1.068 -4.238 1 98.75 90 ALA A O 1
ATOM 727 N N . ARG A 1 91 ? -16.359 -1.107 -6.477 1 98.62 91 ARG A N 1
ATOM 728 C CA . ARG A 1 91 ? -16.859 0.258 -6.566 1 98.62 91 ARG A CA 1
ATOM 729 C C . ARG A 1 91 ? -18.141 0.421 -5.754 1 98.62 91 ARG A C 1
ATOM 731 O O . ARG A 1 91 ? -18.297 1.404 -5.027 1 98.62 91 ARG A O 1
ATOM 738 N N . GLU A 1 92 ? -19.062 -0.557 -5.867 1 98 92 GLU A N 1
ATOM 739 C CA . GLU A 1 92 ? -20.312 -0.491 -5.125 1 98 92 GLU A CA 1
ATOM 740 C C . GLU A 1 92 ? -20.078 -0.583 -3.623 1 98 92 GLU A C 1
ATOM 742 O O . GLU A 1 92 ? -20.734 0.105 -2.84 1 98 92 GLU A O 1
ATOM 747 N N . ASN A 1 93 ? -19.188 -1.365 -3.219 1 98 93 ASN A N 1
ATOM 748 C CA . ASN A 1 93 ? -18.875 -1.521 -1.801 1 98 93 ASN A CA 1
ATOM 749 C C . ASN A 1 93 ? -18.266 -0.251 -1.215 1 98 93 ASN A C 1
ATOM 751 O O . ASN A 1 93 ? -18.625 0.165 -0.113 1 98 93 ASN A O 1
ATOM 755 N N . VAL A 1 94 ? -17.328 0.389 -1.941 1 97.69 94 VAL A N 1
ATOM 756 C CA . VAL A 1 94 ? -16.703 1.596 -1.417 1 97.69 94 VAL A CA 1
ATOM 757 C C . VAL A 1 94 ? -17.703 2.75 -1.432 1 97.69 94 VAL A C 1
ATOM 759 O O . VAL A 1 94 ? -17.688 3.604 -0.541 1 97.69 94 VAL A O 1
ATOM 762 N N . ARG A 1 95 ? -18.562 2.773 -2.441 1 96.5 95 ARG A N 1
ATOM 763 C CA . ARG A 1 95 ? -19.578 3.816 -2.551 1 96.5 95 ARG A CA 1
ATOM 764 C C . ARG A 1 95 ? -20.469 3.848 -1.31 1 96.5 95 ARG A C 1
ATOM 766 O O . ARG A 1 95 ? -20.859 4.922 -0.856 1 96.5 95 ARG A O 1
ATOM 773 N N . THR A 1 96 ? -20.688 2.732 -0.72 1 95.06 96 THR A N 1
ATOM 774 C CA . THR A 1 96 ? -21.625 2.639 0.39 1 95.06 96 THR A CA 1
ATOM 775 C C . THR A 1 96 ? -20.891 2.633 1.726 1 95.06 96 THR A C 1
ATOM 777 O O . THR A 1 96 ? -21.516 2.461 2.779 1 95.06 96 THR A O 1
ATOM 780 N N . THR A 1 97 ? -19.578 2.752 1.738 1 95 97 THR A N 1
ATOM 781 C CA . THR A 1 97 ? -18.797 2.771 2.969 1 95 97 THR A CA 1
ATOM 782 C C . THR A 1 97 ? -17.859 3.973 2.992 1 95 97 THR A C 1
ATOM 784 O O . THR A 1 97 ? -16.766 3.895 3.543 1 95 97 THR A O 1
ATOM 787 N N . ARG A 1 98 ? -18.188 5.07 2.389 1 92.81 98 ARG A N 1
ATOM 788 C CA . ARG A 1 98 ? -17.344 6.25 2.221 1 92.81 98 ARG A CA 1
ATOM 789 C C . ARG A 1 98 ? -16.984 6.855 3.57 1 92.81 98 ARG A C 1
ATOM 791 O O . ARG A 1 98 ? -15.922 7.477 3.709 1 92.81 98 ARG A O 1
ATOM 798 N N . ASP A 1 99 ? -17.75 6.656 4.539 1 89.62 99 ASP A N 1
ATOM 799 C CA . ASP A 1 99 ? -17.516 7.258 5.848 1 89.62 99 ASP A CA 1
ATOM 800 C C . ASP A 1 99 ? -16.422 6.512 6.609 1 89.62 99 ASP A C 1
ATOM 802 O O . ASP A 1 99 ? -15.891 7.02 7.598 1 89.62 99 ASP A O 1
ATOM 806 N N . LEU A 1 100 ? -16.016 5.293 6.121 1 92.12 100 LEU A N 1
ATOM 807 C CA . LEU A 1 100 ? -15.07 4.457 6.848 1 92.12 100 LEU A CA 1
ATOM 808 C C . LEU A 1 100 ? -13.688 4.523 6.211 1 92.12 100 LEU A C 1
ATOM 810 O O . LEU A 1 100 ? -12.695 4.117 6.824 1 92.12 100 LEU A O 1
ATOM 814 N N . VAL A 1 101 ? -13.648 4.984 4.984 1 94.88 101 VAL A N 1
ATOM 815 C CA . VAL A 1 101 ? -12.383 5.004 4.25 1 94.88 101 VAL A CA 1
ATOM 816 C C . VAL A 1 101 ? -11.977 6.449 3.961 1 94.88 101 VAL A C 1
ATOM 818 O O . VAL A 1 101 ? -12.812 7.355 4.008 1 94.88 101 VAL A O 1
ATOM 821 N N . PRO A 1 102 ? -10.633 6.68 3.77 1 95.31 102 PRO A N 1
ATOM 822 C CA . PRO A 1 102 ? -10.227 8.016 3.336 1 95.31 102 PRO A CA 1
ATOM 823 C C . PRO A 1 102 ? -10.984 8.492 2.1 1 95.31 102 PRO A C 1
ATOM 825 O O . PRO A 1 102 ? -11.32 7.688 1.229 1 95.31 102 PRO A O 1
ATOM 828 N N . SER A 1 103 ? -11.219 9.734 2.041 1 91.12 103 SER A N 1
ATOM 829 C CA . SER A 1 103 ? -12.031 10.305 0.975 1 91.12 103 SER A CA 1
ATOM 830 C C . SER A 1 103 ? -11.469 9.953 -0.399 1 91.12 103 SER A C 1
ATOM 832 O O . SER A 1 103 ? -12.227 9.758 -1.353 1 91.12 103 SER A O 1
ATOM 834 N N . GLU A 1 104 ? -10.203 9.828 -0.512 1 95.62 104 GLU A N 1
ATOM 835 C CA . GLU A 1 104 ? -9.531 9.547 -1.777 1 95.62 104 GLU A CA 1
ATOM 836 C C . GLU A 1 104 ? -9.852 8.141 -2.273 1 95.62 104 GLU A C 1
ATOM 838 O O . GLU A 1 104 ? -9.711 7.852 -3.463 1 95.62 104 GLU A O 1
ATOM 843 N N . ALA A 1 105 ? -10.289 7.238 -1.355 1 97.31 105 ALA A N 1
ATOM 844 C CA . ALA A 1 105 ? -10.492 5.836 -1.708 1 97.31 105 ALA A CA 1
ATOM 845 C C . ALA A 1 105 ? -11.594 5.684 -2.756 1 97.31 105 ALA A C 1
ATOM 847 O O . ALA A 1 105 ? -11.453 4.91 -3.705 1 97.31 105 ALA A O 1
ATOM 848 N N . TRP A 1 106 ? -12.641 6.453 -2.602 1 96.75 106 TRP A N 1
ATOM 849 C CA . TRP A 1 106 ? -13.727 6.414 -3.568 1 96.75 106 TRP A CA 1
ATOM 850 C C . TRP A 1 106 ? -13.25 6.832 -4.953 1 96.75 106 TRP A C 1
ATOM 852 O O . TRP A 1 106 ? -13.555 6.18 -5.949 1 96.75 106 TRP A O 1
ATOM 862 N N . GLU A 1 107 ? -12.477 7.867 -4.941 1 95.81 107 GLU A N 1
ATOM 863 C CA . GLU A 1 107 ? -11.984 8.391 -6.211 1 95.81 107 GLU A CA 1
ATOM 864 C C . GLU A 1 107 ? -11.078 7.383 -6.91 1 95.81 107 GLU A C 1
ATOM 866 O O . GLU A 1 107 ? -11.211 7.152 -8.117 1 95.81 107 GLU A O 1
ATOM 871 N N . VAL A 1 108 ? -10.234 6.797 -6.18 1 97.81 108 VAL A N 1
ATOM 872 C CA . VAL A 1 108 ? -9.273 5.844 -6.719 1 97.81 108 VAL A CA 1
ATOM 873 C C . VAL A 1 108 ? -10.008 4.633 -7.285 1 97.81 108 VAL A C 1
ATOM 875 O O . VAL A 1 108 ? -9.719 4.191 -8.398 1 97.81 108 VAL A O 1
ATOM 878 N N . VAL A 1 109 ? -10.992 4.113 -6.602 1 98.62 109 VAL A N 1
ATOM 879 C CA . VAL A 1 109 ? -11.719 2.928 -7.039 1 98.62 109 VAL A CA 1
ATOM 880 C C . VAL A 1 109 ? -12.617 3.277 -8.227 1 98.62 109 VAL A C 1
ATOM 882 O O . VAL A 1 109 ? -12.695 2.521 -9.195 1 98.62 109 VAL A O 1
ATOM 885 N N . ASN A 1 110 ? -13.266 4.441 -8.094 1 98.25 110 ASN A N 1
ATOM 886 C CA . ASN A 1 110 ? -14.141 4.875 -9.172 1 98.25 110 ASN A CA 1
ATOM 887 C C . ASN A 1 110 ? -13.375 5.082 -10.469 1 98.25 110 ASN A C 1
ATOM 889 O O . ASN A 1 110 ? -13.82 4.652 -11.539 1 98.25 110 ASN A O 1
ATOM 893 N N . GLU A 1 111 ? -12.273 5.727 -10.375 1 97.88 111 GLU A N 1
ATOM 894 C CA . GLU A 1 111 ? -11.445 5.965 -11.555 1 97.88 111 GLU A CA 1
ATOM 895 C C . GLU A 1 111 ? -10.922 4.656 -12.133 1 97.88 111 GLU A C 1
ATOM 897 O O . GLU A 1 111 ? -10.812 4.504 -13.352 1 97.88 111 GLU A O 1
ATOM 902 N N . MET A 1 112 ? -10.586 3.744 -11.273 1 98.5 112 MET A N 1
ATOM 903 C CA . MET A 1 112 ? -10.117 2.43 -11.703 1 98.5 112 MET A CA 1
ATOM 904 C C . MET A 1 112 ? -11.195 1.692 -12.484 1 98.5 112 MET A C 1
ATOM 906 O O . MET A 1 112 ? -10.93 1.14 -13.547 1 98.5 112 MET A O 1
ATOM 910 N N . TYR A 1 113 ? -12.367 1.702 -11.93 1 98.69 113 TYR A N 1
ATOM 911 C CA . TYR A 1 113 ? -13.492 1.046 -12.602 1 98.69 113 TYR A CA 1
ATOM 912 C C . TYR A 1 113 ? -13.766 1.686 -13.953 1 98.69 113 TYR A C 1
ATOM 914 O O . TYR A 1 113 ? -13.93 0.985 -14.961 1 98.69 113 TYR A O 1
ATOM 922 N N . LEU A 1 114 ? -13.812 3.004 -13.992 1 98.69 114 LEU A N 1
ATOM 923 C CA . LEU A 1 114 ? -14.102 3.723 -15.227 1 98.69 114 LEU A CA 1
ATOM 924 C C . LEU A 1 114 ? -13.023 3.455 -16.281 1 98.69 114 LEU A C 1
ATOM 926 O O . LEU A 1 114 ? -13.336 3.246 -17.453 1 98.69 114 LEU A O 1
ATOM 930 N N . PHE A 1 115 ? -11.836 3.461 -15.867 1 98.62 115 PHE A N 1
ATOM 931 C CA . PHE A 1 115 ? -10.734 3.137 -16.766 1 98.62 115 PHE A CA 1
ATOM 932 C C . PHE A 1 115 ? -10.922 1.752 -17.375 1 98.62 115 PHE A C 1
ATOM 934 O O . PHE A 1 115 ? -10.836 1.586 -18.594 1 98.62 115 PHE A O 1
ATOM 941 N N . ALA A 1 116 ? -11.156 0.752 -16.484 1 98.62 116 ALA A N 1
ATOM 942 C CA . ALA A 1 116 ? -11.32 -0.622 -16.953 1 98.62 116 ALA A CA 1
ATOM 943 C C . ALA A 1 116 ? -12.508 -0.741 -17.906 1 98.62 116 ALA A C 1
ATOM 945 O O . ALA A 1 116 ? -12.398 -1.332 -18.984 1 98.62 116 ALA A O 1
ATOM 946 N N . ARG A 1 117 ? -13.57 -0.128 -17.5 1 98.25 117 ARG A N 1
ATOM 947 C CA . ARG A 1 117 ? -14.797 -0.189 -18.297 1 98.25 117 ARG A CA 1
ATOM 948 C C . ARG A 1 117 ? -14.586 0.447 -19.656 1 98.25 117 ARG A C 1
ATOM 950 O O . ARG A 1 117 ? -14.93 -0.146 -20.688 1 98.25 117 ARG A O 1
ATOM 957 N N . ASP A 1 118 ? -13.984 1.571 -19.703 1 98.5 118 ASP A N 1
ATOM 958 C CA . ASP A 1 118 ? -13.891 2.369 -20.922 1 98.5 118 ASP A CA 1
ATOM 959 C C . ASP A 1 118 ? -12.828 1.808 -21.875 1 98.5 118 ASP A C 1
ATOM 961 O O . ASP A 1 118 ? -12.836 2.092 -23.062 1 98.5 118 ASP A O 1
ATOM 965 N N . HIS A 1 119 ? -11.891 1.015 -21.344 1 98.25 119 HIS A N 1
ATOM 966 C CA . HIS A 1 119 ? -10.812 0.492 -22.172 1 98.25 119 HIS A CA 1
ATOM 967 C C . HIS A 1 119 ? -10.766 -1.031 -22.125 1 98.25 119 HIS A C 1
ATOM 969 O O . HIS A 1 119 ? -9.711 -1.632 -22.328 1 98.25 119 HIS A O 1
ATOM 975 N N . ILE A 1 120 ? -11.867 -1.692 -21.844 1 97.75 120 ILE A N 1
ATOM 976 C CA . ILE A 1 120 ? -11.914 -3.119 -21.547 1 97.75 120 ILE A CA 1
ATOM 977 C C . ILE A 1 120 ? -11.453 -3.916 -22.766 1 97.75 120 ILE A C 1
ATOM 979 O O . ILE A 1 120 ? -10.844 -4.98 -22.625 1 97.75 120 ILE A O 1
ATOM 983 N N . ASP A 1 121 ? -11.719 -3.395 -24 1 97.31 121 ASP A N 1
ATOM 984 C CA . ASP A 1 121 ? -11.336 -4.074 -25.234 1 97.31 121 ASP A CA 1
ATOM 985 C C . ASP A 1 121 ? -9.812 -4.184 -25.344 1 97.31 121 ASP A C 1
ATOM 987 O O . ASP A 1 121 ? -9.297 -5.129 -25.938 1 97.31 121 ASP A O 1
ATOM 991 N N . ASN A 1 122 ? -9.109 -3.242 -24.766 1 97.25 122 ASN A N 1
ATOM 992 C CA . ASN A 1 122 ? -7.652 -3.297 -24.75 1 97.25 122 ASN A CA 1
ATOM 993 C C . ASN A 1 122 ? -7.137 -4.504 -23.984 1 97.25 122 ASN A C 1
ATOM 995 O O . ASN A 1 122 ? -6.059 -5.023 -24.266 1 97.25 122 ASN A O 1
ATOM 999 N N . GLY A 1 123 ? -7.918 -4.938 -23.016 1 96.56 123 GLY A N 1
ATOM 1000 C CA . GLY A 1 123 ? -7.535 -6.094 -22.219 1 96.56 123 GLY A CA 1
ATOM 1001 C C . GLY A 1 123 ? -7.762 -7.41 -22.953 1 96.56 123 GLY A C 1
ATOM 1002 O O . GLY A 1 123 ? -7.098 -8.406 -22.656 1 96.56 123 GLY A O 1
ATOM 1003 N N . ILE A 1 124 ? -8.656 -7.383 -23.859 1 95.94 124 ILE A N 1
ATOM 1004 C CA . ILE A 1 124 ? -9.016 -8.586 -24.594 1 95.94 124 ILE A CA 1
ATOM 1005 C C . ILE A 1 124 ? -8.055 -8.781 -25.766 1 95.94 124 ILE A C 1
ATOM 1007 O O . ILE A 1 124 ? -7.625 -9.906 -26.047 1 95.94 124 ILE A O 1
ATOM 1011 N N . GLY A 1 125 ? -7.746 -7.68 -26.391 1 94.06 125 GLY A N 1
ATOM 1012 C CA . GLY A 1 125 ? -6.867 -7.734 -27.547 1 94.06 125 GLY A CA 1
ATOM 1013 C C . GLY A 1 125 ? -5.414 -7.992 -27.172 1 94.06 125 GLY A C 1
ATOM 1014 O O . GLY A 1 125 ? -4.934 -7.5 -26.156 1 94.06 125 GLY A O 1
ATOM 1015 N N . LYS A 1 126 ? -4.66 -8.711 -28.047 1 92 126 LYS A N 1
ATOM 1016 C CA . LYS A 1 126 ? -3.297 -9.156 -27.766 1 92 126 LYS A CA 1
ATOM 1017 C C . LYS A 1 126 ? -2.316 -7.992 -27.781 1 92 126 LYS A C 1
ATOM 1019 O O . LYS A 1 126 ? -1.355 -7.965 -27.016 1 92 126 LYS A O 1
ATOM 1024 N N . ARG A 1 127 ? -2.564 -7.004 -28.531 1 92.25 127 ARG A N 1
ATOM 1025 C CA . ARG A 1 127 ? -1.585 -5.969 -28.844 1 92.25 127 ARG A CA 1
ATOM 1026 C C . ARG A 1 127 ? -1.343 -5.066 -27.641 1 92.25 127 ARG A C 1
ATOM 1028 O O . ARG A 1 127 ? -0.204 -4.684 -27.359 1 92.25 127 ARG A O 1
ATOM 1035 N N . VAL A 1 128 ? -2.4 -4.703 -26.891 1 95.81 128 VAL A N 1
ATOM 1036 C CA . VAL A 1 128 ? -2.225 -3.709 -25.828 1 95.81 128 VAL A CA 1
ATOM 1037 C C . VAL A 1 128 ? -2.666 -4.297 -24.484 1 95.81 128 VAL A C 1
ATOM 1039 O O . VAL A 1 128 ? -2.805 -3.57 -23.5 1 95.81 128 VAL A O 1
ATOM 1042 N N . ARG A 1 129 ? -2.881 -5.613 -24.391 1 96.88 129 ARG A N 1
ATOM 1043 C CA . ARG A 1 129 ? -3.346 -6.309 -23.188 1 96.88 129 ARG A CA 1
ATOM 1044 C C . ARG A 1 129 ? -2.375 -6.113 -22.031 1 96.88 129 ARG A C 1
ATOM 1046 O O . ARG A 1 129 ? -2.793 -5.863 -20.891 1 96.88 129 ARG A O 1
ATOM 1053 N N . TYR A 1 130 ? -1.129 -6.164 -22.406 1 96.62 130 TYR A N 1
ATOM 1054 C CA . TYR A 1 130 ? -0.099 -6.055 -21.375 1 96.62 130 TYR A CA 1
ATOM 1055 C C . TYR A 1 130 ? -0.182 -4.711 -20.672 1 96.62 130 TYR A C 1
ATOM 1057 O O . TYR A 1 130 ? -0.206 -4.652 -19.438 1 96.62 130 TYR A O 1
ATOM 1065 N N . GLN A 1 131 ? -0.269 -3.646 -21.422 1 96.88 131 GLN A N 1
ATOM 1066 C CA . GLN A 1 131 ? -0.312 -2.297 -20.875 1 96.88 131 GLN A CA 1
ATOM 1067 C C . GLN A 1 131 ? -1.589 -2.072 -20.062 1 96.88 131 GLN A C 1
ATOM 1069 O O . GLN A 1 131 ? -1.554 -1.465 -19 1 96.88 131 GLN A O 1
ATOM 1074 N N . PHE A 1 132 ? -2.662 -2.529 -20.609 1 98.38 132 PHE A N 1
ATOM 1075 C CA . PHE A 1 132 ? -3.953 -2.369 -19.953 1 98.38 132 PHE A CA 1
ATOM 1076 C C . PHE A 1 132 ? -3.969 -3.082 -18.609 1 98.38 132 PHE A C 1
ATOM 1078 O O . PHE A 1 132 ? -4.324 -2.486 -17.594 1 98.38 132 PHE A O 1
ATOM 1085 N N . LEU A 1 133 ? -3.572 -4.316 -18.594 1 98.62 133 LEU A N 1
ATOM 1086 C CA . LEU A 1 133 ? -3.637 -5.113 -17.375 1 98.62 133 LEU A CA 1
ATOM 1087 C C . LEU A 1 133 ? -2.607 -4.633 -16.359 1 98.62 133 LEU A C 1
ATOM 1089 O O . LEU A 1 133 ? -2.854 -4.68 -15.148 1 98.62 133 LEU A O 1
ATOM 1093 N N . THR A 1 134 ? -1.473 -4.18 -16.828 1 97.62 134 THR A N 1
ATOM 1094 C CA . THR A 1 134 ? -0.479 -3.596 -15.93 1 97.62 134 THR A CA 1
ATOM 1095 C C . THR A 1 134 ? -1.04 -2.361 -15.227 1 97.62 134 THR A C 1
ATOM 1097 O O . THR A 1 134 ? -0.814 -2.162 -14.031 1 97.62 134 THR A O 1
ATOM 1100 N N . GLU A 1 135 ? -1.763 -1.585 -15.969 1 98.06 135 GLU A N 1
ATOM 1101 C CA . GLU A 1 135 ? -2.391 -0.404 -15.383 1 98.06 135 GLU A CA 1
ATOM 1102 C C . GLU A 1 135 ? -3.436 -0.795 -14.344 1 98.06 135 GLU A C 1
ATOM 1104 O O . GLU A 1 135 ? -3.551 -0.148 -13.297 1 98.06 135 GLU A O 1
ATOM 1109 N N . VAL A 1 136 ? -4.195 -1.829 -14.586 1 98.75 136 VAL A N 1
ATOM 1110 C CA . VAL A 1 136 ? -5.168 -2.328 -13.617 1 98.75 136 VAL A CA 1
ATOM 1111 C C . VAL A 1 136 ? -4.449 -2.736 -12.336 1 98.75 136 VAL A C 1
ATOM 1113 O O . VAL A 1 136 ? -4.879 -2.375 -11.234 1 98.75 136 VAL A O 1
ATOM 1116 N N . VAL A 1 137 ? -3.361 -3.449 -12.477 1 98.69 137 VAL A N 1
ATOM 1117 C CA . VAL A 1 137 ? -2.586 -3.912 -11.328 1 98.69 137 VAL A CA 1
ATOM 1118 C C . VAL A 1 137 ? -2.09 -2.713 -10.523 1 98.69 137 VAL A C 1
ATOM 1120 O O . VAL A 1 137 ? -2.246 -2.67 -9.305 1 98.69 137 VAL A O 1
ATOM 1123 N N . GLN A 1 138 ? -1.539 -1.733 -11.195 1 98.25 138 GLN A N 1
ATOM 1124 C CA . GLN A 1 138 ? -0.974 -0.565 -10.531 1 98.25 138 GLN A CA 1
ATOM 1125 C C . GLN A 1 138 ? -2.055 0.228 -9.797 1 98.25 138 GLN A C 1
ATOM 1127 O O . GLN A 1 138 ? -1.823 0.737 -8.703 1 98.25 138 GLN A O 1
ATOM 1132 N N . ARG A 1 139 ? -3.203 0.345 -10.367 1 98.44 139 ARG A N 1
ATOM 1133 C CA . ARG A 1 139 ? -4.293 1.062 -9.711 1 98.44 139 ARG A CA 1
ATOM 1134 C C . ARG A 1 139 ? -4.789 0.307 -8.484 1 98.44 139 ARG A C 1
ATOM 1136 O O . ARG A 1 139 ? -5.16 0.919 -7.477 1 98.44 139 ARG A O 1
ATOM 1143 N N . CYS A 1 140 ? -4.82 -1.04 -8.547 1 98.75 140 CYS A N 1
ATOM 1144 C CA . CYS A 1 140 ? -5.125 -1.827 -7.359 1 98.75 140 CYS A CA 1
ATOM 1145 C C . CYS A 1 140 ? -4.094 -1.579 -6.262 1 98.75 140 CYS A C 1
ATOM 1147 O O . CYS A 1 140 ? -4.453 -1.418 -5.094 1 98.75 140 CYS A O 1
ATOM 1149 N N . GLN A 1 141 ? -2.852 -1.52 -6.668 1 98.62 141 GLN A N 1
ATOM 1150 C CA . GLN A 1 141 ? -1.771 -1.286 -5.719 1 98.62 141 GLN A CA 1
ATOM 1151 C C . GLN A 1 141 ? -1.852 0.117 -5.125 1 98.62 141 GLN A C 1
ATOM 1153 O O . GLN A 1 141 ? -1.517 0.324 -3.957 1 98.62 141 GLN A O 1
ATOM 1158 N N . THR A 1 142 ? -2.289 1.07 -5.926 1 98.69 142 THR A N 1
ATOM 1159 C CA . THR A 1 142 ? -2.523 2.422 -5.43 1 98.69 142 THR A CA 1
ATOM 1160 C C . THR A 1 142 ? -3.512 2.408 -4.27 1 98.69 142 THR A C 1
ATOM 1162 O O . THR A 1 142 ? -3.268 3.027 -3.23 1 98.69 142 THR A O 1
ATOM 1165 N N . LEU A 1 143 ? -4.613 1.708 -4.453 1 98.75 143 LEU A N 1
ATOM 1166 C CA . LEU A 1 143 ? -5.613 1.634 -3.391 1 98.75 143 LEU A CA 1
ATOM 1167 C C . LEU A 1 143 ? -5.031 0.975 -2.143 1 98.75 143 LEU A C 1
ATOM 1169 O O . LEU A 1 143 ? -5.293 1.419 -1.023 1 98.75 143 LEU A O 1
ATOM 1173 N N . THR A 1 144 ? -4.293 -0.082 -2.354 1 98.5 144 THR A N 1
ATOM 1174 C CA . THR A 1 144 ? -3.682 -0.778 -1.227 1 98.5 144 THR A CA 1
ATOM 1175 C C . THR A 1 144 ? -2.764 0.159 -0.447 1 98.5 144 THR A C 1
ATOM 1177 O O . THR A 1 144 ? -2.811 0.2 0.784 1 98.5 144 THR A O 1
ATOM 1180 N N . GLY A 1 145 ? -1.921 0.91 -1.168 1 98.38 145 GLY A N 1
ATOM 1181 C CA . GLY A 1 145 ? -1.052 1.883 -0.526 1 98.38 145 GLY A CA 1
ATOM 1182 C C . GLY A 1 145 ? -1.812 2.982 0.189 1 98.38 145 GLY A C 1
ATOM 1183 O O . GLY A 1 145 ? -1.458 3.365 1.307 1 98.38 145 GLY A O 1
ATOM 1184 N N . LEU A 1 146 ? -2.877 3.453 -0.456 1 98.5 146 LEU A N 1
ATOM 1185 C CA . LEU A 1 146 ? -3.713 4.5 0.118 1 98.5 146 LEU A CA 1
ATOM 1186 C C . LEU A 1 146 ? -4.336 4.043 1.433 1 98.5 146 LEU A C 1
ATOM 1188 O O . LEU A 1 146 ? -4.266 4.75 2.439 1 98.5 146 LEU A O 1
ATOM 1192 N N . LEU A 1 147 ? -4.902 2.869 1.415 1 98.38 147 LEU A N 1
ATOM 1193 C CA . LEU A 1 147 ? -5.574 2.373 2.613 1 98.38 147 LEU A CA 1
ATOM 1194 C C . LEU A 1 147 ? -4.566 2.119 3.73 1 98.38 147 LEU A C 1
ATOM 1196 O O . LEU A 1 147 ? -4.82 2.459 4.887 1 98.38 147 LEU A O 1
ATOM 1200 N N . ALA A 1 148 ? -3.428 1.595 3.408 1 97.81 148 ALA A N 1
ATOM 1201 C CA . ALA A 1 148 ? -2.408 1.298 4.414 1 97.81 148 ALA A CA 1
ATOM 1202 C C . ALA A 1 148 ? -1.896 2.576 5.066 1 97.81 148 ALA A C 1
ATOM 1204 O O . ALA A 1 148 ? -1.607 2.596 6.266 1 97.81 148 ALA A O 1
ATOM 1205 N N . GLY A 1 149 ? -1.865 3.621 4.297 1 97.69 149 GLY A N 1
ATOM 1206 C CA . GLY A 1 149 ? -1.186 4.816 4.773 1 97.69 149 GLY A CA 1
ATOM 1207 C C . GLY A 1 149 ? -2.139 5.902 5.234 1 97.69 149 GLY A C 1
ATOM 1208 O O . GLY A 1 149 ? -1.727 6.859 5.891 1 97.69 149 GLY A O 1
ATOM 1209 N N . CYS A 1 150 ? -3.459 5.73 4.98 1 98 150 CYS A N 1
ATOM 1210 C CA . CYS A 1 150 ? -4.328 6.875 5.23 1 98 150 CYS A CA 1
ATOM 1211 C C . CYS A 1 150 ? -5.594 6.445 5.965 1 98 150 CYS A C 1
ATOM 1213 O O . CYS A 1 150 ? -6.34 7.285 6.469 1 98 150 CYS A O 1
ATOM 1215 N N . MET A 1 151 ? -5.863 5.168 6.051 1 98.12 151 MET A N 1
ATOM 1216 C CA . MET A 1 151 ? -7.039 4.668 6.758 1 98.12 151 MET A CA 1
ATOM 1217 C C . MET A 1 151 ? -6.684 4.258 8.18 1 98.12 151 MET A C 1
ATOM 1219 O O . MET A 1 151 ? -5.637 3.648 8.414 1 98.12 151 MET A O 1
ATOM 1223 N N . SER A 1 152 ? -7.551 4.613 9.156 1 98.06 152 SER A N 1
ATOM 1224 C CA . SER A 1 152 ? -7.316 4.18 10.531 1 98.06 152 SER A CA 1
ATOM 1225 C C . SER A 1 152 ? -7.273 2.66 10.633 1 98.06 152 SER A C 1
ATOM 1227 O O . SER A 1 152 ? -8.125 1.973 10.062 1 98.06 152 SER A O 1
ATOM 1229 N N . HIS A 1 153 ? -6.258 2.17 11.266 1 97.88 153 HIS A N 1
ATOM 1230 C CA . HIS A 1 153 ? -6.102 0.73 11.445 1 97.88 153 HIS A CA 1
ATOM 1231 C C . HIS A 1 153 ? -6.961 0.221 12.594 1 97.88 153 HIS A C 1
ATOM 1233 O O . HIS A 1 153 ? -6.434 -0.281 13.594 1 97.88 153 HIS A O 1
ATOM 1239 N N . ASP A 1 154 ? -8.219 0.278 12.438 1 96.62 154 ASP A N 1
ATOM 1240 C CA . ASP A 1 154 ? -9.219 -0.211 13.383 1 96.62 154 ASP A CA 1
ATOM 1241 C C . ASP A 1 154 ? -9.922 -1.456 12.852 1 96.62 154 ASP A C 1
ATOM 1243 O O . ASP A 1 154 ? -9.391 -2.154 11.984 1 96.62 154 ASP A O 1
ATOM 1247 N N . ALA A 1 155 ? -11.102 -1.811 13.328 1 96.31 155 ALA A N 1
ATOM 1248 C CA . ALA A 1 155 ? -11.781 -3.055 12.977 1 96.31 155 ALA A CA 1
ATOM 1249 C C . ALA A 1 155 ? -12.086 -3.111 11.484 1 96.31 155 ALA A C 1
ATOM 1251 O O . ALA A 1 155 ? -11.93 -4.156 10.852 1 96.31 155 ALA A O 1
ATOM 1252 N N . ALA A 1 156 ? -12.555 -1.979 10.945 1 96.69 156 ALA A N 1
ATOM 1253 C CA . ALA A 1 156 ? -12.852 -1.947 9.516 1 96.69 156 ALA A CA 1
ATOM 1254 C C . ALA A 1 156 ? -11.609 -2.283 8.688 1 96.69 156 ALA A C 1
ATOM 1256 O O . ALA A 1 156 ? -11.695 -3.047 7.727 1 96.69 156 ALA A O 1
ATOM 1257 N N . TYR A 1 157 ? -10.5 -1.744 9.086 1 97.94 157 TYR A N 1
ATOM 1258 C CA . TYR A 1 157 ? -9.242 -2.025 8.406 1 97.94 157 TYR A CA 1
ATOM 1259 C C . TYR A 1 157 ? -8.836 -3.486 8.578 1 97.94 157 TYR A C 1
ATOM 1261 O O . TYR A 1 157 ? -8.297 -4.102 7.656 1 97.94 157 TYR A O 1
ATOM 1269 N N . ASP A 1 158 ? -9.102 -4.027 9.711 1 98.25 158 ASP A N 1
ATOM 1270 C CA . ASP A 1 158 ? -8.797 -5.434 9.938 1 98.25 158 ASP A CA 1
ATOM 1271 C C . ASP A 1 158 ? -9.625 -6.332 9.031 1 98.25 158 ASP A C 1
ATOM 1273 O O . ASP A 1 158 ? -9.141 -7.348 8.531 1 98.25 158 ASP A O 1
ATOM 1277 N N . PHE A 1 159 ? -10.867 -5.969 8.766 1 98.38 159 PHE A N 1
ATOM 1278 C CA . PHE A 1 159 ? -11.68 -6.742 7.836 1 98.38 159 PHE A CA 1
ATOM 1279 C C . PHE A 1 159 ? -11.133 -6.648 6.418 1 98.38 159 PHE A C 1
ATOM 1281 O O . PHE A 1 159 ? -11.195 -7.613 5.652 1 98.38 159 PHE A O 1
ATOM 1288 N N . ILE A 1 160 ? -10.609 -5.504 6.066 1 98.62 160 ILE A N 1
ATOM 1289 C CA . ILE A 1 160 ? -9.953 -5.352 4.773 1 98.62 160 ILE A CA 1
ATOM 1290 C C . ILE A 1 160 ? -8.758 -6.301 4.688 1 98.62 160 ILE A C 1
ATOM 1292 O O . ILE A 1 160 ? -8.594 -7.004 3.688 1 98.62 160 ILE A O 1
ATOM 1296 N N . ARG A 1 161 ? -8.023 -6.355 5.738 1 98.75 161 ARG A N 1
ATOM 1297 C CA . ARG A 1 161 ? -6.844 -7.215 5.777 1 98.75 161 ARG A CA 1
ATOM 1298 C C . ARG A 1 161 ? -7.234 -8.688 5.676 1 98.75 161 ARG A C 1
ATOM 1300 O O . ARG A 1 161 ? -6.574 -9.461 4.988 1 98.75 161 ARG A O 1
ATOM 1307 N N . VAL A 1 162 ? -8.289 -9.047 6.344 1 98.81 162 VAL A N 1
ATOM 1308 C CA . VAL A 1 162 ? -8.773 -10.422 6.281 1 98.81 162 VAL A CA 1
ATOM 1309 C C . VAL A 1 162 ? -9.195 -10.758 4.852 1 98.81 162 VAL A C 1
ATOM 1311 O O . VAL A 1 162 ? -8.766 -11.766 4.285 1 98.81 162 VAL A O 1
ATOM 1314 N N . GLY A 1 163 ? -10.023 -9.883 4.281 1 98.81 163 GLY A N 1
ATOM 1315 C CA . GLY A 1 163 ? -10.508 -10.133 2.93 1 98.81 163 GLY A CA 1
ATOM 1316 C C . GLY A 1 163 ? -9.391 -10.25 1.91 1 98.81 163 GLY A C 1
ATOM 1317 O O . GLY A 1 163 ? -9.359 -11.195 1.12 1 98.81 163 GLY A O 1
ATOM 1318 N N . ARG A 1 164 ? -8.445 -9.328 1.929 1 98.81 164 ARG A N 1
ATOM 1319 C CA . ARG A 1 164 ? -7.34 -9.281 0.972 1 98.81 164 ARG A CA 1
ATOM 1320 C C . ARG A 1 164 ? -6.48 -10.531 1.06 1 98.81 164 ARG A C 1
ATOM 1322 O O . ARG A 1 164 ? -6.227 -11.188 0.048 1 98.81 164 ARG A O 1
ATOM 1329 N N . ASN A 1 165 ? -6.094 -10.867 2.275 1 98.88 165 ASN A N 1
ATOM 1330 C CA . ASN A 1 165 ? -5.137 -11.953 2.445 1 98.88 165 ASN A CA 1
ATOM 1331 C C . ASN A 1 165 ? -5.797 -13.32 2.254 1 98.88 165 ASN A C 1
ATOM 1333 O O . ASN A 1 165 ? -5.164 -14.258 1.765 1 98.88 165 ASN A O 1
ATOM 1337 N N . LEU A 1 166 ? -7.055 -13.422 2.59 1 98.88 166 LEU A N 1
ATOM 1338 C CA . LEU A 1 166 ? -7.766 -14.672 2.334 1 98.88 166 LEU A CA 1
ATOM 1339 C C . LEU A 1 166 ? -7.918 -14.914 0.837 1 98.88 166 LEU A C 1
ATOM 1341 O O . LEU A 1 166 ? -7.73 -16.031 0.363 1 98.88 166 LEU A O 1
ATOM 1345 N N . GLU A 1 167 ? -8.273 -13.844 0.126 1 98.69 167 GLU A N 1
ATOM 1346 C CA . GLU A 1 167 ? -8.367 -13.938 -1.327 1 98.69 167 GLU A CA 1
ATOM 1347 C C . GLU A 1 167 ? -7.023 -14.32 -1.941 1 98.69 167 GLU A C 1
ATOM 1349 O O . GLU A 1 167 ? -6.961 -15.125 -2.869 1 98.69 167 GLU A O 1
ATOM 1354 N N . ARG A 1 168 ? -5.984 -13.781 -1.428 1 98.62 168 ARG A N 1
ATOM 1355 C CA . ARG A 1 168 ? -4.633 -14.047 -1.915 1 98.62 168 ARG A CA 1
ATOM 1356 C C . ARG A 1 168 ? -4.234 -15.5 -1.678 1 98.62 168 ARG A C 1
ATOM 1358 O O . ARG A 1 168 ? -3.711 -16.156 -2.578 1 98.62 168 ARG A O 1
ATOM 1365 N N . ALA A 1 169 ? -4.516 -15.992 -0.468 1 98.75 169 ALA A N 1
ATOM 1366 C CA . ALA A 1 169 ? -4.223 -17.391 -0.156 1 98.75 169 ALA A CA 1
ATOM 1367 C C . ALA A 1 169 ? -4.996 -18.328 -1.077 1 98.75 169 ALA A C 1
ATOM 1369 O O . ALA A 1 169 ? -4.449 -19.328 -1.559 1 98.75 169 ALA A O 1
ATOM 1370 N N . ASP A 1 170 ? -6.227 -18.016 -1.294 1 98.06 170 ASP A N 1
ATOM 1371 C CA . ASP A 1 170 ? -7.086 -18.828 -2.15 1 98.06 170 ASP A CA 1
ATOM 1372 C C . ASP A 1 170 ? -6.555 -18.875 -3.58 1 98.06 170 ASP A C 1
ATOM 1374 O O . ASP A 1 170 ? -6.398 -19.953 -4.156 1 98.06 170 ASP A O 1
ATOM 1378 N N . MET A 1 171 ? -6.219 -17.75 -4.109 1 96.38 171 MET A N 1
ATOM 1379 C CA . MET A 1 171 ? -5.777 -17.656 -5.496 1 96.38 171 MET A CA 1
ATOM 1380 C C . MET A 1 171 ? -4.414 -18.328 -5.672 1 96.38 171 MET A C 1
ATOM 1382 O O . MET A 1 171 ? -4.184 -19.031 -6.656 1 96.38 171 MET A O 1
ATOM 1386 N N . THR A 1 172 ? -3.516 -18.094 -4.738 1 97.62 172 THR A N 1
ATOM 1387 C CA . THR A 1 172 ? -2.189 -18.688 -4.832 1 97.62 172 THR A CA 1
ATOM 1388 C C . THR A 1 172 ? -2.279 -20.203 -4.777 1 97.62 172 THR A C 1
ATOM 1390 O O . THR A 1 172 ? -1.607 -20.906 -5.543 1 97.62 172 THR A O 1
ATOM 1393 N N . SER A 1 173 ? -3.135 -20.75 -3.9 1 97.5 173 SER A N 1
ATOM 1394 C CA . SER A 1 173 ? -3.303 -22.203 -3.812 1 97.5 173 SER A CA 1
ATOM 1395 C C . SER A 1 173 ? -3.857 -22.766 -5.113 1 97.5 173 SER A C 1
ATOM 1397 O O . SER A 1 173 ? -3.434 -23.844 -5.559 1 97.5 173 SER A O 1
ATOM 1399 N N . ARG A 1 174 ? -4.727 -22.062 -5.754 1 95.19 174 ARG A N 1
ATOM 1400 C CA . ARG A 1 174 ? -5.305 -22.5 -7.02 1 95.19 174 ARG A CA 1
ATOM 1401 C C . ARG A 1 174 ? -4.266 -22.484 -8.133 1 95.19 174 ARG A C 1
ATOM 1403 O O . ARG A 1 174 ? -4.25 -23.359 -9 1 95.19 174 ARG A O 1
ATOM 1410 N N . GLN A 1 175 ? -3.445 -21.484 -8.125 1 93.31 175 GLN A N 1
ATOM 1411 C CA . GLN A 1 175 ? -2.4 -21.391 -9.133 1 93.31 175 GLN A CA 1
ATOM 1412 C C . GLN A 1 175 ? -1.383 -22.516 -8.992 1 93.31 175 GLN A C 1
ATOM 1414 O O . GLN A 1 175 ? -0.92 -23.078 -9.992 1 93.31 175 GLN A O 1
ATOM 1419 N N . ILE A 1 176 ? -1.013 -22.828 -7.785 1 92.69 176 ILE A N 1
ATOM 1420 C CA . ILE A 1 176 ? -0.134 -23.969 -7.516 1 92.69 176 ILE A CA 1
ATOM 1421 C C . ILE A 1 176 ? -0.753 -25.234 -8.078 1 92.69 176 ILE A C 1
ATOM 1423 O O . ILE A 1 176 ? -0.076 -26.016 -8.75 1 92.69 176 ILE A O 1
ATOM 1427 N N . ASP A 1 177 ? -1.99 -25.422 -7.848 1 89.62 177 ASP A N 1
ATOM 1428 C CA . ASP A 1 177 ? -2.707 -26.641 -8.234 1 89.62 177 ASP A CA 1
ATOM 1429 C C . ASP A 1 177 ? -2.713 -26.812 -9.75 1 89.62 177 ASP A C 1
ATOM 1431 O O . ASP A 1 177 ? -2.355 -27.875 -10.258 1 89.62 177 ASP A O 1
ATOM 1435 N N . VAL A 1 178 ? -3.039 -25.797 -10.453 1 81.75 178 VAL A N 1
ATOM 1436 C CA . VAL A 1 178 ? -3.137 -25.859 -11.906 1 81.75 178 VAL A CA 1
ATOM 1437 C C . VAL A 1 178 ? -1.747 -26.062 -12.508 1 81.75 178 VAL A C 1
ATOM 1439 O O . VAL A 1 178 ? -1.578 -26.828 -13.461 1 81.75 178 VAL A O 1
ATOM 1442 N N . GLY A 1 179 ? -0.709 -25.328 -11.992 1 77.56 179 GLY A N 1
ATOM 1443 C CA . GLY A 1 179 ? 0.659 -25.531 -12.438 1 77.56 179 GLY A CA 1
ATOM 1444 C C . GLY A 1 179 ? 1.157 -26.938 -12.203 1 77.56 179 GLY A C 1
ATOM 1445 O O . GLY A 1 179 ? 1.814 -27.531 -13.07 1 77.56 179 GLY A O 1
ATOM 1446 N N . ALA A 1 180 ? 0.817 -27.453 -11.094 1 70.88 180 ALA A N 1
ATOM 1447 C CA . ALA A 1 180 ? 1.274 -28.781 -10.719 1 70.88 180 ALA A CA 1
ATOM 1448 C C . ALA A 1 180 ? 0.636 -29.844 -11.609 1 70.88 180 ALA A C 1
ATOM 1450 O O . ALA A 1 180 ? 1.309 -30.781 -12.047 1 70.88 180 ALA A O 1
ATOM 1451 N N . ILE A 1 181 ? -0.545 -29.781 -11.727 1 66.19 181 ILE A N 1
ATOM 1452 C CA . ILE A 1 181 ? -1.29 -30.766 -12.516 1 66.19 181 ILE A CA 1
ATOM 1453 C C . ILE A 1 181 ? -0.779 -30.75 -13.961 1 66.19 181 ILE A C 1
ATOM 1455 O O . ILE A 1 181 ? -0.608 -31.812 -14.562 1 66.19 181 ILE A O 1
ATOM 1459 N N . ARG A 1 182 ? -0.45 -29.734 -14.312 1 65.31 182 ARG A N 1
ATOM 1460 C CA . ARG A 1 182 ? -0.108 -29.625 -15.727 1 65.31 182 ARG A CA 1
ATOM 1461 C C . ARG A 1 182 ? 1.368 -29.922 -15.961 1 65.31 182 ARG A C 1
ATOM 1463 O O . ARG A 1 182 ? 1.731 -30.516 -16.984 1 65.31 182 ARG A O 1
ATOM 1470 N N . TYR A 1 183 ? 2.119 -29.609 -14.969 1 62.62 183 TYR A N 1
ATOM 1471 C CA . TYR A 1 183 ? 3.523 -29.547 -15.359 1 62.62 183 TYR A CA 1
ATOM 1472 C C . TYR A 1 183 ? 4.359 -30.516 -14.523 1 62.62 183 TYR A C 1
ATOM 1474 O O . TYR A 1 183 ? 5.48 -30.859 -14.898 1 62.62 183 TYR A O 1
ATOM 1482 N N . LEU A 1 184 ? 3.996 -30.828 -13.391 1 57.62 184 LEU A N 1
ATOM 1483 C CA . LEU A 1 184 ? 4.797 -31.734 -12.562 1 57.62 184 LEU A CA 1
ATOM 1484 C C . LEU A 1 184 ? 4.578 -33.188 -12.953 1 57.62 184 LEU A C 1
ATOM 1486 O O . LEU A 1 184 ? 5.496 -34 -12.859 1 57.62 184 LEU A O 1
ATOM 1490 N N . LYS A 1 185 ? 3.459 -33.562 -13.242 1 54.31 185 LYS A N 1
ATOM 1491 C CA . LYS A 1 185 ? 3.256 -34.969 -13.539 1 54.31 185 LYS A CA 1
ATOM 1492 C C . LYS A 1 185 ? 4.156 -35.438 -14.68 1 54.31 185 LYS A C 1
ATOM 1494 O O . LYS A 1 185 ? 4.562 -36.594 -14.734 1 54.31 185 LYS A O 1
ATOM 1499 N N . LYS A 1 186 ? 4.406 -34.562 -15.602 1 52.34 186 LYS A N 1
ATOM 1500 C CA . LYS A 1 186 ? 5.008 -35.156 -16.797 1 52.34 186 LYS A CA 1
ATOM 1501 C C . LYS A 1 186 ? 6.523 -35.25 -16.656 1 52.34 186 LYS A C 1
ATOM 1503 O O . LYS A 1 186 ? 7.234 -35.406 -17.641 1 52.34 186 LYS A O 1
ATOM 1508 N N . ALA A 1 187 ? 7.043 -35.188 -15.539 1 47.12 187 ALA A N 1
ATOM 1509 C CA . ALA A 1 187 ? 8.492 -35.125 -15.352 1 47.12 187 ALA A CA 1
ATOM 1510 C C . ALA A 1 187 ? 9.188 -36.344 -15.992 1 47.12 187 ALA A C 1
ATOM 1512 O O . ALA A 1 187 ? 10.383 -36.531 -15.797 1 47.12 187 ALA A O 1
ATOM 1513 N N . ALA A 1 188 ? 8.703 -37.281 -16.406 1 47 188 ALA A N 1
ATOM 1514 C CA . ALA A 1 188 ? 9.672 -38.281 -16.906 1 47 188 ALA A CA 1
ATOM 1515 C C . ALA A 1 188 ? 10.656 -37.625 -17.875 1 47 188 ALA A C 1
ATOM 1517 O O . ALA A 1 188 ? 11.836 -37.969 -17.891 1 47 188 ALA A O 1
ATOM 1518 N N . ASP A 1 189 ? 10.242 -36.812 -18.672 1 47.88 189 ASP A N 1
ATOM 1519 C CA . ASP A 1 189 ? 11.141 -36.094 -19.562 1 47.88 189 ASP A CA 1
ATOM 1520 C C . ASP A 1 189 ? 10.898 -34.562 -19.5 1 47.88 189 ASP A C 1
ATOM 1522 O O . ASP A 1 189 ? 10.055 -34.031 -20.219 1 47.88 189 ASP A O 1
ATOM 1526 N N . PRO A 1 190 ? 11.492 -33.969 -18.312 1 55.62 190 PRO A N 1
ATOM 1527 C CA . PRO A 1 190 ? 11.273 -32.531 -18.203 1 55.62 190 PRO A CA 1
ATOM 1528 C C . PRO A 1 190 ? 11.508 -31.812 -19.531 1 55.62 190 PRO A C 1
ATOM 1530 O O . PRO A 1 190 ? 12.539 -32.031 -20.172 1 55.62 190 PRO A O 1
ATOM 1533 N N . THR A 1 191 ? 10.406 -31.406 -20.156 1 62.47 191 THR A N 1
ATOM 1534 C CA . THR A 1 191 ? 10.547 -30.609 -21.375 1 62.47 191 THR A CA 1
ATOM 1535 C C . THR A 1 191 ? 11.227 -29.281 -21.078 1 62.47 191 THR A C 1
ATOM 1537 O O . THR A 1 191 ? 11.195 -28.797 -19.953 1 62.47 191 THR A O 1
ATOM 1540 N N . PRO A 1 192 ? 12.102 -28.875 -21.875 1 65.31 192 PRO A N 1
ATOM 1541 C CA . PRO A 1 192 ? 12.773 -27.578 -21.766 1 65.31 192 PRO A CA 1
ATOM 1542 C C . PRO A 1 192 ? 11.828 -26.453 -21.391 1 65.31 192 PRO A C 1
ATOM 1544 O O . PRO A 1 192 ? 12.266 -25.406 -20.906 1 65.31 192 PRO A O 1
ATOM 1547 N N . TYR A 1 193 ? 10.523 -26.734 -21.297 1 78.62 193 TYR A N 1
ATOM 1548 C CA . TYR A 1 193 ? 9.602 -25.609 -21.141 1 78.62 193 TYR A CA 1
ATOM 1549 C C . TYR A 1 193 ? 9 -25.609 -19.75 1 78.62 193 TYR A C 1
ATOM 1551 O O . TYR A 1 193 ? 8.305 -24.656 -19.375 1 78.62 193 TYR A O 1
ATOM 1559 N N . GLU A 1 194 ? 9.312 -26.594 -19 1 78.94 194 GLU A N 1
ATOM 1560 C CA . GLU A 1 194 ? 8.828 -26.641 -17.625 1 78.94 194 GLU A CA 1
ATOM 1561 C C . GLU A 1 194 ? 9.344 -25.469 -16.812 1 78.94 194 GLU A C 1
ATOM 1563 O O . GLU A 1 194 ? 8.594 -24.859 -16.031 1 78.94 194 GLU A O 1
ATOM 1568 N N . GLY A 1 195 ? 10.562 -25.172 -16.969 1 82.75 195 GLY A N 1
ATOM 1569 C CA . GLY A 1 195 ? 11.156 -24.031 -16.281 1 82.75 195 GLY A CA 1
ATOM 1570 C C . GLY A 1 195 ? 10.469 -22.719 -16.609 1 82.75 195 GLY A C 1
ATOM 1571 O O . GLY A 1 195 ? 10.258 -21.891 -15.719 1 82.75 195 GLY A O 1
ATOM 1572 N N . LEU A 1 196 ? 10.055 -22.656 -17.844 1 85.69 196 LEU A N 1
ATOM 1573 C CA . LEU A 1 196 ? 9.383 -21.438 -18.297 1 85.69 196 LEU A CA 1
ATOM 1574 C C . LEU A 1 196 ? 8.008 -21.312 -17.656 1 85.69 196 LEU A C 1
ATOM 1576 O O . LEU A 1 196 ? 7.59 -20.203 -17.281 1 85.69 196 LEU A O 1
ATOM 1580 N N . LEU A 1 197 ? 7.336 -22.359 -17.5 1 85.44 197 LEU A N 1
ATOM 1581 C CA . LEU A 1 197 ? 5.996 -22.344 -16.922 1 85.44 197 LEU A CA 1
ATOM 1582 C C . LEU A 1 197 ? 6.039 -22 -15.438 1 85.44 197 LEU A C 1
ATOM 1584 O O . LEU A 1 197 ? 5.234 -21.188 -14.961 1 85.44 197 LEU A O 1
ATOM 1588 N N . TRP A 1 198 ? 7.008 -22.547 -14.703 1 89.69 198 TRP A N 1
ATOM 1589 C CA . TRP A 1 198 ? 7.152 -22.234 -13.289 1 89.69 198 TRP A CA 1
ATOM 1590 C C . TRP A 1 198 ? 7.621 -20.797 -13.094 1 89.69 198 TRP A C 1
ATOM 1592 O O . TRP A 1 198 ? 7.227 -20.141 -12.125 1 89.69 198 TRP A O 1
ATOM 1602 N N . THR A 1 199 ? 8.398 -20.328 -14.062 1 90.62 199 THR A N 1
ATOM 1603 C CA . THR A 1 199 ? 8.766 -18.922 -14.047 1 90.62 199 THR A CA 1
ATOM 1604 C C . THR A 1 199 ? 7.531 -18.047 -14.234 1 90.62 199 THR A C 1
ATOM 1606 O O . THR A 1 199 ? 7.395 -17.016 -13.586 1 90.62 199 THR A O 1
ATOM 1609 N N . GLY A 1 200 ? 6.633 -18.484 -15.141 1 91.19 200 GLY A N 1
ATOM 1610 C CA . GLY A 1 200 ? 5.387 -17.766 -15.352 1 91.19 200 GLY A CA 1
ATOM 1611 C C . GLY A 1 200 ? 4.523 -17.672 -14.109 1 91.19 200 GLY A C 1
ATOM 1612 O O . GLY A 1 200 ? 3.945 -16.625 -13.82 1 91.19 200 GLY A O 1
ATOM 1613 N N . ILE A 1 201 ? 4.477 -18.75 -13.336 1 92.62 201 ILE A N 1
ATOM 1614 C CA . ILE A 1 201 ? 3.686 -18.781 -12.109 1 92.62 201 ILE A CA 1
ATOM 1615 C C . ILE A 1 201 ? 4.305 -17.844 -11.07 1 92.62 201 ILE A C 1
ATOM 1617 O O . ILE A 1 201 ? 3.598 -17.062 -10.422 1 92.62 201 ILE A O 1
ATOM 1621 N N . LEU A 1 202 ? 5.609 -17.906 -10.953 1 94.25 202 LEU A N 1
ATOM 1622 C CA . LEU A 1 202 ? 6.305 -17 -10.039 1 94.25 202 LEU A CA 1
ATOM 1623 C C . LEU A 1 202 ? 6.07 -15.547 -10.43 1 94.25 202 LEU A C 1
ATOM 1625 O O . LEU A 1 202 ? 5.82 -14.695 -9.57 1 94.25 202 LEU A O 1
ATOM 1629 N N . ARG A 1 203 ? 6.086 -15.297 -11.695 1 93.56 203 ARG A N 1
ATOM 1630 C CA . ARG A 1 203 ? 5.898 -13.93 -12.172 1 93.56 203 ARG A CA 1
ATOM 1631 C C . ARG A 1 203 ? 4.465 -13.461 -11.945 1 93.56 203 ARG A C 1
ATOM 1633 O O . ARG A 1 203 ? 4.23 -12.289 -11.648 1 93.56 203 ARG A O 1
ATOM 1640 N N . SER A 1 204 ? 3.502 -14.383 -12.086 1 94.31 204 SER A N 1
ATOM 1641 C CA . SER A 1 204 ? 2.107 -14.023 -11.844 1 94.31 204 SER A CA 1
ATOM 1642 C C . SER A 1 204 ? 1.895 -13.578 -10.398 1 94.31 204 SER A C 1
ATOM 1644 O O . SER A 1 204 ? 0.987 -12.789 -10.109 1 94.31 204 SER A O 1
ATOM 1646 N N . GLN A 1 205 ? 2.764 -14.023 -9.5 1 94.5 205 GLN A N 1
ATOM 1647 C CA . GLN A 1 205 ? 2.684 -13.656 -8.086 1 94.5 205 GLN A CA 1
ATOM 1648 C C . GLN A 1 205 ? 3.684 -12.555 -7.75 1 94.5 205 GLN A C 1
ATOM 1650 O O . GLN A 1 205 ? 3.914 -12.258 -6.574 1 94.5 205 GLN A O 1
ATOM 1655 N N . SER A 1 206 ? 4.371 -11.992 -8.695 1 93.56 206 SER A N 1
ATOM 1656 C CA . SER A 1 206 ? 5.465 -11.055 -8.484 1 93.56 206 SER A CA 1
ATOM 1657 C C . SER A 1 206 ? 6.52 -11.633 -7.551 1 93.56 206 SER A C 1
ATOM 1659 O O . SER A 1 206 ? 7.094 -10.914 -6.73 1 93.56 206 SER A O 1
ATOM 1661 N N . GLY A 1 207 ? 6.711 -12.93 -7.664 1 95.06 207 GLY A N 1
ATOM 1662 C CA . GLY A 1 207 ? 7.555 -13.609 -6.691 1 95.06 207 GLY A CA 1
ATOM 1663 C C . GLY A 1 207 ? 8.875 -14.078 -7.273 1 95.06 207 GLY A C 1
ATOM 1664 O O . GLY A 1 207 ? 9.672 -14.727 -6.582 1 95.06 207 GLY A O 1
ATOM 1665 N N . PHE A 1 208 ? 9.117 -13.75 -8.586 1 93.88 208 PHE A N 1
ATOM 1666 C CA . PHE A 1 208 ? 10.312 -14.281 -9.242 1 93.88 208 PHE A CA 1
ATOM 1667 C C . PHE A 1 208 ? 11.57 -13.82 -8.523 1 93.88 208 PHE A C 1
ATOM 1669 O O . PHE A 1 208 ? 12.414 -14.633 -8.156 1 93.88 208 PHE A O 1
ATOM 1676 N N . GLN A 1 209 ? 11.711 -12.531 -8.273 1 94.38 209 GLN A N 1
ATOM 1677 C CA . GLN A 1 209 ? 12.914 -12.008 -7.625 1 94.38 209 GLN A CA 1
ATOM 1678 C C . GLN A 1 209 ? 13.016 -12.5 -6.188 1 94.38 209 GLN A C 1
ATOM 1680 O O . GLN A 1 209 ? 14.109 -12.789 -5.703 1 94.38 209 GLN A O 1
ATOM 1685 N N . MET A 1 210 ? 11.883 -12.539 -5.484 1 96.5 210 MET A N 1
ATOM 1686 C CA . MET A 1 210 ? 11.883 -13.016 -4.102 1 96.5 210 MET A CA 1
ATOM 1687 C C . MET A 1 210 ? 12.273 -14.492 -4.035 1 96.5 210 MET A C 1
ATOM 1689 O O . MET A 1 210 ? 12.992 -14.898 -3.127 1 96.5 210 MET A O 1
ATOM 1693 N N . TYR A 1 211 ? 11.805 -15.25 -4.988 1 96.19 211 TYR A N 1
ATOM 1694 C CA . TYR A 1 211 ? 12.18 -16.656 -5.074 1 96.19 211 TYR A CA 1
ATOM 1695 C C . TYR A 1 211 ? 13.688 -16.812 -5.25 1 96.19 211 TYR A C 1
ATOM 1697 O O . TYR A 1 211 ? 14.312 -17.625 -4.574 1 96.19 211 TYR A O 1
ATOM 1705 N N . ARG A 1 212 ? 14.211 -16.031 -6.16 1 93.81 212 ARG A N 1
ATOM 1706 C CA . ARG A 1 212 ? 15.641 -16.094 -6.43 1 93.81 212 ARG A CA 1
ATOM 1707 C C . ARG A 1 212 ? 16.453 -15.742 -5.184 1 93.81 212 ARG A C 1
ATOM 1709 O O . ARG A 1 212 ? 17.516 -16.312 -4.945 1 93.81 212 ARG A O 1
ATOM 1716 N N . GLN A 1 213 ? 15.977 -14.852 -4.398 1 92 213 GLN A N 1
ATOM 1717 C CA . GLN A 1 213 ? 16.656 -14.438 -3.178 1 92 213 GLN A CA 1
ATOM 1718 C C . GLN A 1 213 ? 16.609 -15.531 -2.121 1 92 213 GLN A C 1
ATOM 1720 O O . GLN A 1 213 ? 17.578 -15.75 -1.397 1 92 213 GLN A O 1
ATOM 1725 N N . HIS A 1 214 ? 15.531 -16.219 -2.045 1 91.38 214 HIS A N 1
ATOM 1726 C CA . HIS A 1 214 ? 15.297 -17.125 -0.924 1 91.38 214 HIS A CA 1
ATOM 1727 C C . HIS A 1 214 ? 15.758 -18.547 -1.249 1 91.38 214 HIS A C 1
ATOM 1729 O O . HIS A 1 214 ? 16.25 -19.266 -0.374 1 91.38 214 HIS A O 1
ATOM 1735 N N . VAL A 1 215 ? 15.609 -19.016 -2.414 1 87.38 215 VAL A N 1
ATOM 1736 C CA . VAL A 1 215 ? 15.883 -20.406 -2.787 1 87.38 215 VAL A CA 1
ATOM 1737 C C . VAL A 1 215 ? 17.266 -20.5 -3.436 1 87.38 215 VAL A C 1
ATOM 1739 O O . VAL A 1 215 ? 18.031 -21.422 -3.143 1 87.38 215 VAL A O 1
ATOM 1742 N N . LYS A 1 216 ? 17.766 -19.531 -4.156 1 80.94 216 LYS A N 1
ATOM 1743 C CA . LYS A 1 216 ? 19.109 -19.406 -4.73 1 80.94 216 LYS A CA 1
ATOM 1744 C C . LYS A 1 216 ? 19.469 -20.625 -5.57 1 80.94 216 LYS A C 1
ATOM 1746 O O . LYS A 1 216 ? 20.609 -21.078 -5.562 1 80.94 216 LYS A O 1
ATOM 1751 N N . ARG A 1 217 ? 18.516 -21.469 -6.098 1 81.56 217 ARG A N 1
ATOM 1752 C CA . ARG A 1 217 ? 18.688 -22.609 -6.988 1 81.56 217 ARG A CA 1
ATOM 1753 C C . ARG A 1 217 ? 17.922 -22.406 -8.297 1 81.56 217 ARG A C 1
ATOM 1755 O O . ARG A 1 217 ? 17.156 -21.453 -8.43 1 81.56 217 ARG A O 1
ATOM 1762 N N . ARG A 1 218 ? 18.25 -23.281 -9.203 1 84.62 218 ARG A N 1
ATOM 1763 C CA . ARG A 1 218 ? 17.516 -23.281 -10.461 1 84.62 218 ARG A CA 1
ATOM 1764 C C . ARG A 1 218 ? 16.031 -23.516 -10.227 1 84.62 218 ARG A C 1
ATOM 1766 O O . ARG A 1 218 ? 15.641 -24.234 -9.32 1 84.62 218 ARG A O 1
ATOM 1773 N N . ILE A 1 219 ? 15.227 -22.891 -11.031 1 87.69 219 ILE A N 1
ATOM 1774 C CA . ILE A 1 219 ? 13.773 -22.953 -10.898 1 87.69 219 ILE A CA 1
ATOM 1775 C C . ILE A 1 219 ? 13.297 -24.375 -11.219 1 87.69 219 ILE A C 1
ATOM 1777 O O . ILE A 1 219 ? 13.586 -24.906 -12.289 1 87.69 219 ILE A O 1
ATOM 1781 N N . ASN A 1 220 ? 12.672 -24.984 -10.305 1 87.88 220 ASN A N 1
ATOM 1782 C CA . ASN A 1 220 ? 11.992 -26.266 -10.508 1 87.88 220 ASN A CA 1
ATOM 1783 C C . ASN A 1 220 ? 10.656 -26.312 -9.773 1 87.88 220 ASN A C 1
ATOM 1785 O O . ASN A 1 220 ? 10.445 -25.578 -8.805 1 87.88 220 ASN A O 1
ATOM 1789 N N . GLY A 1 221 ? 9.844 -27.203 -10.148 1 88.88 221 GLY A N 1
ATOM 1790 C CA . GLY A 1 221 ? 8.461 -27.266 -9.703 1 88.88 221 GLY A CA 1
ATOM 1791 C C . GLY A 1 221 ? 8.328 -27.453 -8.203 1 88.88 221 GLY A C 1
ATOM 1792 O O . GLY A 1 221 ? 7.543 -26.75 -7.555 1 88.88 221 GLY A O 1
ATOM 1793 N N . VAL A 1 222 ? 9.094 -28.312 -7.617 1 91.44 222 VAL A N 1
ATOM 1794 C CA . VAL A 1 222 ? 8.984 -28.641 -6.203 1 91.44 222 VAL A CA 1
ATOM 1795 C C . VAL A 1 222 ? 9.367 -27.438 -5.355 1 91.44 222 VAL A C 1
ATOM 1797 O O . VAL A 1 222 ? 8.664 -27.094 -4.395 1 91.44 222 VAL A O 1
ATOM 1800 N N . ASP A 1 223 ? 10.414 -26.766 -5.727 1 93.88 223 ASP A N 1
ATOM 1801 C CA . ASP A 1 223 ? 10.875 -25.609 -4.98 1 93.88 223 ASP A CA 1
ATOM 1802 C C . ASP A 1 223 ? 9.898 -24.438 -5.133 1 93.88 223 ASP A C 1
ATOM 1804 O O . ASP A 1 223 ? 9.695 -23.672 -4.191 1 93.88 223 ASP A O 1
ATOM 1808 N N . VAL A 1 224 ? 9.32 -24.281 -6.344 1 95.06 224 VAL A N 1
ATOM 1809 C CA . VAL A 1 224 ? 8.352 -23.203 -6.57 1 95.06 224 VAL A CA 1
ATOM 1810 C C . VAL A 1 224 ? 7.113 -23.438 -5.715 1 95.06 224 VAL A C 1
ATOM 1812 O O . VAL A 1 224 ? 6.613 -22.516 -5.066 1 95.06 224 VAL A O 1
ATOM 1815 N N . VAL A 1 225 ? 6.637 -24.672 -5.699 1 95.56 225 VAL A N 1
ATOM 1816 C CA . VAL A 1 225 ? 5.477 -25.031 -4.891 1 95.56 225 VAL A CA 1
ATOM 1817 C C . VAL A 1 225 ? 5.773 -24.766 -3.416 1 95.56 225 VAL A C 1
ATOM 1819 O O . VAL A 1 225 ? 4.965 -24.156 -2.711 1 95.56 225 VAL A O 1
ATOM 1822 N N . ARG A 1 226 ? 6.891 -25.203 -2.936 1 96.62 226 ARG A N 1
ATOM 1823 C CA . ARG A 1 226 ? 7.289 -25 -1.547 1 96.62 226 ARG A CA 1
ATOM 1824 C C . ARG A 1 226 ? 7.352 -23.516 -1.208 1 96.62 226 ARG A C 1
ATOM 1826 O O . ARG A 1 226 ? 6.867 -23.094 -0.156 1 96.62 226 ARG A O 1
ATOM 1833 N N . PHE A 1 227 ? 7.926 -22.75 -2.082 1 97.56 227 PHE A N 1
ATOM 1834 C CA . PHE A 1 227 ? 8.07 -21.312 -1.89 1 97.56 227 PHE A CA 1
ATOM 1835 C C . PHE A 1 227 ? 6.707 -20.641 -1.787 1 97.56 227 PHE A C 1
ATOM 1837 O O . PHE A 1 227 ? 6.445 -19.891 -0.84 1 97.56 227 PHE A O 1
ATOM 1844 N N . LEU A 1 228 ? 5.828 -20.938 -2.705 1 97.69 228 LEU A N 1
ATOM 1845 C CA . LEU A 1 228 ? 4.531 -20.266 -2.777 1 97.69 228 LEU A CA 1
ATOM 1846 C C . LEU A 1 228 ? 3.598 -20.766 -1.684 1 97.69 228 LEU A C 1
ATOM 1848 O O . LEU A 1 228 ? 2.658 -20.062 -1.294 1 97.69 228 LEU A O 1
ATOM 1852 N N . LEU A 1 229 ? 3.885 -21.938 -1.197 1 98.19 229 LEU A N 1
ATOM 1853 C CA . LEU A 1 229 ? 3.029 -22.5 -0.166 1 98.19 229 LEU A CA 1
ATOM 1854 C C . LEU A 1 229 ? 3.506 -22.094 1.225 1 98.19 229 LEU A C 1
ATOM 1856 O O . LEU A 1 229 ? 2.695 -21.781 2.096 1 98.19 229 LEU A O 1
ATOM 1860 N N . GLN A 1 230 ? 4.875 -22 1.417 1 98.62 230 GLN A N 1
ATOM 1861 C CA . GLN A 1 230 ? 5.352 -22.094 2.793 1 98.62 230 GLN A CA 1
ATOM 1862 C C . GLN A 1 230 ? 6.27 -20.922 3.137 1 98.62 230 GLN A C 1
ATOM 1864 O O . GLN A 1 230 ? 6.629 -20.734 4.301 1 98.62 230 GLN A O 1
ATOM 1869 N N . ASP A 1 231 ? 6.758 -20.172 2.129 1 98.12 231 ASP A N 1
ATOM 1870 C CA . ASP A 1 231 ? 7.719 -19.125 2.438 1 98.12 231 ASP A CA 1
ATOM 1871 C C . ASP A 1 231 ? 7.121 -18.094 3.402 1 98.12 231 ASP A C 1
ATOM 1873 O O . ASP A 1 231 ? 6.07 -17.516 3.123 1 98.12 231 ASP A O 1
ATOM 1877 N N . LEU A 1 232 ? 7.75 -17.812 4.477 1 97.31 232 LEU A N 1
ATOM 1878 C CA . LEU A 1 232 ? 7.168 -17.031 5.555 1 97.31 232 LEU A CA 1
ATOM 1879 C C . LEU A 1 232 ? 7.281 -15.539 5.262 1 97.31 232 LEU A C 1
ATOM 1881 O O . LEU A 1 232 ? 6.344 -14.773 5.512 1 97.31 232 LEU A O 1
ATOM 1885 N N . PRO A 1 233 ? 8.383 -15.102 4.684 1 97.94 233 PRO A N 1
ATOM 1886 C CA . PRO A 1 233 ? 8.484 -13.656 4.445 1 97.94 233 PRO A CA 1
ATOM 1887 C C . PRO A 1 233 ? 7.711 -13.203 3.211 1 97.94 233 PRO A C 1
ATOM 1889 O O . PRO A 1 233 ? 7.34 -12.031 3.105 1 97.94 233 PRO A O 1
ATOM 1892 N N . PHE A 1 234 ? 7.477 -14.078 2.211 1 98.31 234 PHE A N 1
ATOM 1893 C CA . PHE A 1 234 ? 6.906 -13.672 0.931 1 98.31 234 PHE A CA 1
ATOM 1894 C C . PHE A 1 234 ? 5.402 -13.461 1.051 1 98.31 234 PHE A C 1
ATOM 1896 O O . PHE A 1 234 ? 4.656 -14.406 1.317 1 98.31 234 PHE A O 1
ATOM 1903 N N . PRO A 1 235 ? 4.949 -12.258 0.755 1 98.19 235 PRO A N 1
ATOM 1904 C CA . PRO A 1 235 ? 3.584 -11.875 1.129 1 98.19 235 PRO A CA 1
ATOM 1905 C C . PRO A 1 235 ? 2.521 -12.641 0.339 1 98.19 235 PRO A C 1
ATOM 1907 O O . PRO A 1 235 ? 1.361 -12.695 0.756 1 98.19 235 PRO A O 1
ATOM 1910 N N . ARG A 1 236 ? 2.846 -13.203 -0.729 1 98.25 236 ARG A N 1
ATOM 1911 C CA . ARG A 1 236 ? 1.841 -13.867 -1.552 1 98.25 236 ARG A CA 1
ATOM 1912 C C . ARG A 1 236 ? 1.917 -15.383 -1.389 1 98.25 236 ARG A C 1
ATOM 1914 O O . ARG A 1 236 ? 1.168 -16.125 -2.033 1 98.25 236 ARG A O 1
ATOM 1921 N N . ALA A 1 237 ? 2.867 -15.859 -0.529 1 98.69 237 ALA A N 1
ATOM 1922 C CA . ALA A 1 237 ? 2.82 -17.266 -0.119 1 98.69 237 ALA A CA 1
ATOM 1923 C C . ALA A 1 237 ? 1.591 -17.531 0.739 1 98.69 237 ALA A C 1
ATOM 1925 O O . ALA A 1 237 ? 1.17 -16.688 1.528 1 98.69 237 ALA A O 1
ATOM 1926 N N . VAL A 1 238 ? 1.089 -18.719 0.606 1 98.81 238 VAL A N 1
ATOM 1927 C CA . VAL A 1 238 ? -0.136 -19.109 1.301 1 98.81 238 VAL A CA 1
ATOM 1928 C C . VAL A 1 238 ? 0.057 -18.953 2.809 1 98.81 238 VAL A C 1
ATOM 1930 O O . VAL A 1 238 ? -0.771 -18.359 3.492 1 98.81 238 VAL A O 1
ATOM 1933 N N . ALA A 1 239 ? 1.133 -19.453 3.348 1 98.81 239 ALA A N 1
ATOM 1934 C CA . ALA A 1 239 ? 1.395 -19.406 4.785 1 98.81 239 ALA A CA 1
ATOM 1935 C C . ALA A 1 239 ? 1.479 -17.969 5.293 1 98.81 239 ALA A C 1
ATOM 1937 O O . ALA A 1 239 ? 0.964 -17.656 6.367 1 98.81 239 ALA A O 1
ATOM 1938 N N . HIS A 1 240 ? 2.133 -17.141 4.559 1 98.75 240 HIS A N 1
ATOM 1939 C CA . HIS A 1 240 ? 2.232 -15.734 4.938 1 98.75 240 HIS A CA 1
ATOM 1940 C C . HIS A 1 240 ? 0.862 -15.07 4.941 1 98.75 240 HIS A C 1
ATOM 1942 O O . HIS A 1 240 ? 0.521 -14.344 5.879 1 98.75 240 HIS A O 1
ATOM 1948 N N . SER A 1 241 ? 0.104 -15.234 3.859 1 98.81 241 SER A N 1
ATOM 1949 C CA . SER A 1 241 ? -1.224 -14.641 3.75 1 98.81 241 SER A CA 1
ATOM 1950 C C . SER A 1 241 ? -2.117 -15.055 4.914 1 98.81 241 SER A C 1
ATOM 1952 O O . SER A 1 241 ? -2.82 -14.227 5.492 1 98.81 241 SER A O 1
ATOM 1954 N N . LEU A 1 242 ? -2.057 -16.312 5.266 1 98.94 242 LEU A N 1
ATOM 1955 C CA . LEU A 1 242 ? -2.885 -16.812 6.359 1 98.94 242 LEU A CA 1
ATOM 1956 C C . LEU A 1 242 ? -2.412 -16.25 7.695 1 98.94 242 LEU A C 1
ATOM 1958 O O . LEU A 1 242 ? -3.223 -16.016 8.594 1 98.94 242 LEU A O 1
ATOM 1962 N N . ARG A 1 243 ? -1.143 -16.031 7.836 1 98.81 243 ARG A N 1
ATOM 1963 C CA . ARG A 1 243 ? -0.633 -15.383 9.039 1 98.81 243 ARG A CA 1
ATOM 1964 C C . ARG A 1 243 ? -1.207 -13.977 9.188 1 98.81 243 ARG A C 1
ATOM 1966 O O . ARG A 1 243 ? -1.558 -13.555 10.297 1 98.81 243 ARG A O 1
ATOM 1973 N N . TYR A 1 244 ? -1.284 -13.297 8.133 1 98.62 244 TYR A N 1
ATOM 1974 C CA . TYR A 1 244 ? -1.803 -11.93 8.18 1 98.62 244 TYR A CA 1
ATOM 1975 C C . TYR A 1 244 ? -3.307 -11.93 8.43 1 98.62 244 TYR A C 1
ATOM 1977 O O . TYR A 1 244 ? -3.832 -11.023 9.086 1 98.62 244 TYR A O 1
ATOM 1985 N N . VAL A 1 245 ? -4.012 -12.953 7.918 1 98.88 245 VAL A N 1
ATOM 1986 C CA . VAL A 1 245 ? -5.406 -13.133 8.305 1 98.88 245 VAL A CA 1
ATOM 1987 C C . VAL A 1 245 ? -5.496 -13.344 9.82 1 98.88 245 VAL A C 1
ATOM 1989 O O . VAL A 1 245 ? -6.32 -12.719 10.484 1 98.88 245 VAL A O 1
ATOM 1992 N N . GLN A 1 246 ? -4.641 -14.195 10.305 1 98.94 246 GLN A N 1
ATOM 1993 C CA . GLN A 1 246 ? -4.613 -14.508 11.727 1 98.94 246 GLN A CA 1
ATOM 1994 C C . GLN A 1 246 ? -4.387 -13.25 12.562 1 98.94 246 GLN A C 1
ATOM 1996 O O . GLN A 1 246 ? -5.102 -13.008 13.531 1 98.94 246 GLN A O 1
ATOM 2001 N N . GLU A 1 247 ? -3.428 -12.469 12.18 1 98.62 247 GLU A N 1
ATOM 2002 C CA . GLU A 1 247 ? -3.104 -11.242 12.906 1 98.62 247 GLU A CA 1
ATOM 2003 C C . GLU A 1 247 ? -4.297 -10.297 12.945 1 98.62 247 GLU A C 1
ATOM 2005 O O . GLU A 1 247 ? -4.57 -9.672 13.977 1 98.62 247 GLU A O 1
ATOM 2010 N N . ALA A 1 248 ? -4.965 -10.125 11.859 1 98.62 248 ALA A N 1
ATOM 2011 C CA . ALA A 1 248 ? -6.141 -9.258 11.797 1 98.62 248 ALA A CA 1
ATOM 2012 C C . ALA A 1 248 ? -7.266 -9.797 12.68 1 98.62 248 ALA A C 1
ATOM 2014 O O . ALA A 1 248 ? -7.898 -9.047 13.422 1 98.62 248 ALA A O 1
ATOM 2015 N N . LEU A 1 249 ? -7.484 -11.102 12.609 1 98.69 249 LEU A N 1
ATOM 2016 C CA . LEU A 1 249 ? -8.562 -11.727 13.375 1 98.69 249 LEU A CA 1
ATOM 2017 C C . LEU A 1 249 ? -8.305 -11.602 14.875 1 98.69 249 LEU A C 1
ATOM 2019 O O . LEU A 1 249 ? -9.25 -11.469 15.656 1 98.69 249 LEU A O 1
ATOM 2023 N N . GLU A 1 250 ? -7.055 -11.664 15.289 1 98.69 250 GLU A N 1
ATOM 2024 C CA . GLU A 1 250 ? -6.695 -11.562 16.703 1 98.69 250 GLU A CA 1
ATOM 2025 C C . GLU A 1 250 ? -7.172 -10.242 17.297 1 98.69 250 GLU A C 1
ATOM 2027 O O . GLU A 1 250 ? -7.398 -10.148 18.516 1 98.69 250 GLU A O 1
ATOM 2032 N N . ARG A 1 251 ? -7.391 -9.258 16.469 1 97.62 251 ARG A N 1
ATOM 2033 C CA . ARG A 1 251 ? -7.75 -7.922 16.938 1 97.62 251 ARG A CA 1
ATOM 2034 C C . ARG A 1 251 ? -9.258 -7.715 16.906 1 97.62 251 ARG A C 1
ATOM 2036 O O . ARG A 1 251 ? -9.758 -6.676 17.344 1 97.62 251 ARG A O 1
ATOM 2043 N N . LEU A 1 252 ? -10.008 -8.656 16.375 1 97.25 252 LEU A N 1
ATOM 2044 C CA . LEU A 1 252 ? -11.461 -8.547 16.266 1 97.25 252 LEU A CA 1
ATOM 2045 C C . LEU A 1 252 ? -12.148 -9.281 17.422 1 97.25 252 LEU A C 1
ATOM 2047 O O . LEU A 1 252 ? -11.625 -10.266 17.938 1 97.25 252 LEU A O 1
ATOM 2051 N N . PRO A 1 253 ? -13.336 -8.828 17.891 1 95.75 253 PRO A N 1
ATOM 2052 C CA . PRO A 1 253 ? -14.07 -9.523 18.953 1 95.75 253 PRO A CA 1
ATOM 2053 C C . PRO A 1 253 ? -14.703 -10.828 18.469 1 95.75 253 PRO A C 1
ATOM 2055 O O . PRO A 1 253 ? -14.859 -11.031 17.25 1 95.75 253 PRO A O 1
ATOM 2058 N N . ARG A 1 254 ? -15.023 -11.734 19.312 1 96.31 254 ARG A N 1
ATOM 2059 C CA . ARG A 1 254 ? -15.742 -12.977 19.016 1 96.31 254 ARG A CA 1
ATOM 2060 C C . ARG A 1 254 ? -15.031 -13.766 17.922 1 96.31 254 ARG A C 1
ATOM 2062 O O . ARG A 1 254 ? -15.672 -14.227 16.969 1 96.31 254 ARG A O 1
ATOM 2069 N N . ASN A 1 255 ? -13.719 -13.789 18.031 1 97.44 255 ASN A N 1
ATOM 2070 C CA . ASN A 1 255 ? -12.914 -14.312 16.938 1 97.44 255 ASN A CA 1
ATOM 2071 C C . ASN A 1 255 ? -12.531 -15.773 17.172 1 97.44 255 ASN A C 1
ATOM 2073 O O . ASN A 1 255 ? -11.695 -16.328 16.453 1 97.44 255 ASN A O 1
ATOM 2077 N N . GLU A 1 256 ? -13.125 -16.469 18.047 1 98.38 256 GLU A N 1
ATOM 2078 C CA . GLU A 1 256 ? -12.648 -17.766 18.484 1 98.38 256 GLU A CA 1
ATOM 2079 C C . GLU A 1 256 ? -12.617 -18.766 17.328 1 98.38 256 GLU A C 1
ATOM 2081 O O . GLU A 1 256 ? -11.57 -19.359 17.031 1 98.38 256 GLU A O 1
ATOM 2086 N N . LEU A 1 257 ? -13.758 -19 16.672 1 98.5 257 LEU A N 1
ATOM 2087 C CA . LEU A 1 257 ? -13.836 -20.016 15.617 1 98.5 257 LEU A CA 1
ATOM 2088 C C . LEU A 1 257 ? -13.016 -19.594 14.398 1 98.5 257 LEU A C 1
ATOM 2090 O O . LEU A 1 257 ? -12.203 -20.375 13.906 1 98.5 257 LEU A O 1
ATOM 2094 N N . PRO A 1 258 ? -13.195 -18.312 13.922 1 98.5 258 PRO A N 1
ATOM 2095 C CA . PRO A 1 258 ? -12.359 -17.922 12.781 1 98.5 258 PRO A CA 1
ATOM 2096 C C . PRO A 1 258 ? -10.867 -18.047 13.078 1 98.5 258 PRO A C 1
ATOM 2098 O O . PRO A 1 258 ? -10.102 -18.484 12.219 1 98.5 258 PRO A O 1
ATOM 2101 N N . LEU A 1 259 ? -10.453 -17.688 14.242 1 98.81 259 LEU A N 1
ATOM 2102 C CA . LEU A 1 259 ? -9.047 -17.734 14.625 1 98.81 259 LEU A CA 1
ATOM 2103 C C . LEU A 1 259 ? -8.547 -19.172 14.664 1 98.81 259 LEU A C 1
ATOM 2105 O O . LEU A 1 259 ? -7.445 -19.469 14.203 1 98.81 259 LEU A O 1
ATOM 2109 N N . ARG A 1 260 ? -9.336 -20.047 15.188 1 98.81 260 ARG A N 1
ATOM 2110 C CA . ARG A 1 260 ? -8.961 -21.469 15.234 1 98.81 260 ARG A CA 1
ATOM 2111 C C . ARG A 1 260 ? -8.797 -22.031 13.836 1 98.81 260 ARG A C 1
ATOM 2113 O O . ARG A 1 260 ? -7.828 -22.75 13.562 1 98.81 260 ARG A O 1
ATOM 2120 N N . LEU A 1 261 ? -9.703 -21.75 12.961 1 98.94 261 LEU A N 1
ATOM 2121 C CA . LEU A 1 261 ? -9.688 -22.297 11.602 1 98.94 261 LEU A CA 1
ATOM 2122 C C . LEU A 1 261 ? -8.469 -21.781 10.836 1 98.94 261 LEU A C 1
ATOM 2124 O O . LEU A 1 261 ? -7.832 -22.531 10.102 1 98.94 261 LEU A O 1
ATOM 2128 N N . VAL A 1 262 ? -8.148 -20.5 11.031 1 98.94 262 VAL A N 1
ATOM 2129 C CA . VAL A 1 262 ? -7.02 -19.953 10.281 1 98.94 262 VAL A CA 1
ATOM 2130 C C . VAL A 1 262 ? -5.711 -20.531 10.812 1 98.94 262 VAL A C 1
ATOM 2132 O O . VAL A 1 262 ? -4.781 -20.797 10.047 1 98.94 262 VAL A O 1
ATOM 2135 N N . MET A 1 263 ? -5.605 -20.719 12.109 1 98.88 263 MET A N 1
ATOM 2136 C CA . MET A 1 263 ? -4.41 -21.328 12.695 1 98.88 263 MET A CA 1
ATOM 2137 C C . MET A 1 263 ? -4.227 -22.75 12.18 1 98.88 263 MET A C 1
ATOM 2139 O O . MET A 1 263 ? -3.105 -23.172 11.891 1 98.88 263 MET A O 1
ATOM 2143 N N . GLN A 1 264 ? -5.32 -23.453 12.008 1 98.75 264 GLN A N 1
ATOM 2144 C CA . GLN A 1 264 ? -5.281 -24.812 11.484 1 98.75 264 GLN A CA 1
ATOM 2145 C C . GLN A 1 264 ? -4.867 -24.812 10.016 1 98.75 264 GLN A C 1
ATOM 2147 O O . GLN A 1 264 ? -4.035 -25.625 9.602 1 98.75 264 GLN A O 1
ATOM 2152 N N . ALA A 1 265 ? -5.449 -23.969 9.219 1 98.88 265 ALA A N 1
ATOM 2153 C CA . ALA A 1 265 ? -5.109 -23.875 7.805 1 98.88 265 ALA A CA 1
ATOM 2154 C C . ALA A 1 265 ? -3.641 -23.516 7.609 1 98.88 265 ALA A C 1
ATOM 2156 O O . ALA A 1 265 ? -2.973 -24.062 6.73 1 98.88 265 ALA A O 1
ATOM 2157 N N . ARG A 1 266 ? -3.162 -22.547 8.414 1 98.75 266 ARG A N 1
ATOM 2158 C CA . ARG A 1 266 ? -1.764 -22.141 8.336 1 98.75 266 ARG A CA 1
ATOM 2159 C C . ARG A 1 266 ? -0.831 -23.297 8.68 1 98.75 266 ARG A C 1
ATOM 2161 O O . ARG A 1 266 ? 0.167 -23.516 7.988 1 98.75 266 ARG A O 1
ATOM 2168 N N . ARG A 1 267 ? -1.149 -24.047 9.703 1 98.44 267 ARG A N 1
ATOM 2169 C CA . ARG A 1 267 ? -0.358 -25.219 10.078 1 98.44 267 ARG A CA 1
ATOM 2170 C C . ARG A 1 267 ? -0.379 -26.266 8.977 1 98.44 267 ARG A C 1
ATOM 2172 O O . ARG A 1 267 ? 0.642 -26.891 8.695 1 98.44 267 ARG A O 1
ATOM 2179 N N . HIS A 1 268 ? -1.562 -26.469 8.383 1 98.19 268 HIS A N 1
ATOM 2180 C CA . HIS A 1 268 ? -1.713 -27.406 7.27 1 98.19 268 HIS A CA 1
ATOM 2181 C C . HIS A 1 268 ? -0.775 -27.047 6.121 1 98.19 268 HIS A C 1
ATOM 2183 O O . HIS A 1 268 ? -0.121 -27.922 5.555 1 98.19 268 HIS A O 1
ATOM 2189 N N . ALA A 1 269 ? -0.657 -25.797 5.805 1 98.5 269 ALA A N 1
ATOM 2190 C CA . ALA A 1 269 ? 0.216 -25.328 4.734 1 98.5 269 ALA A CA 1
ATOM 2191 C C . ALA A 1 269 ? 1.686 -25.484 5.117 1 98.5 269 ALA A C 1
ATOM 2193 O O . ALA A 1 269 ? 2.494 -25.969 4.32 1 98.5 269 ALA A O 1
ATOM 2194 N N . LEU A 1 270 ? 2.027 -25.172 6.367 1 98.44 270 LEU A N 1
ATOM 2195 C CA . LEU A 1 270 ? 3.416 -25.125 6.809 1 98.44 270 LEU A CA 1
ATOM 2196 C C . LEU A 1 270 ? 3.971 -26.531 7.012 1 98.44 270 LEU A C 1
ATOM 2198 O O . LEU A 1 270 ? 5.164 -26.766 6.809 1 98.44 270 LEU A O 1
ATOM 2202 N N . ASP A 1 271 ? 3.139 -27.406 7.379 1 97.69 271 ASP A N 1
ATOM 2203 C CA . ASP A 1 271 ? 3.594 -28.75 7.746 1 97.69 271 ASP A CA 1
ATOM 2204 C C . ASP A 1 271 ? 3.594 -29.672 6.539 1 97.69 271 ASP A C 1
ATOM 2206 O O . ASP A 1 271 ? 4.031 -30.828 6.633 1 97.69 271 ASP A O 1
ATOM 2210 N N . ALA A 1 272 ? 3.133 -29.219 5.418 1 97.75 272 ALA A N 1
ATOM 2211 C CA . ALA A 1 272 ? 3.064 -30.047 4.219 1 97.75 272 ALA A CA 1
ATOM 2212 C C . ALA A 1 272 ? 4.453 -30.516 3.799 1 97.75 272 ALA A C 1
ATOM 2214 O O . ALA A 1 272 ? 5.402 -29.734 3.775 1 97.75 272 ALA A O 1
ATOM 2215 N N . ASP A 1 273 ? 4.641 -31.781 3.559 1 97.94 273 ASP A N 1
ATOM 2216 C CA . ASP A 1 273 ? 5.844 -32.312 2.936 1 97.94 273 ASP A CA 1
ATOM 2217 C C . ASP A 1 273 ? 5.746 -32.25 1.412 1 97.94 273 ASP A C 1
ATOM 2219 O O . ASP A 1 273 ? 5.406 -33.25 0.765 1 97.94 273 ASP A O 1
ATOM 2223 N N . VAL A 1 274 ? 6.156 -31.219 0.854 1 95.94 274 VAL A N 1
ATOM 2224 C CA . VAL A 1 274 ? 5.957 -30.922 -0.558 1 95.94 274 VAL A CA 1
ATOM 2225 C C . VAL A 1 274 ? 6.637 -31.969 -1.42 1 95.94 274 VAL A C 1
ATOM 2227 O O . VAL A 1 274 ? 6.086 -32.406 -2.434 1 95.94 274 VAL A O 1
ATOM 2230 N N . ASP A 1 275 ? 7.867 -32.406 -1.038 1 94 275 ASP A N 1
ATOM 2231 C CA . ASP A 1 275 ? 8.578 -33.438 -1.787 1 94 275 ASP A CA 1
ATOM 2232 C C . ASP A 1 275 ? 7.75 -34.719 -1.873 1 94 275 ASP A C 1
ATOM 2234 O O . ASP A 1 275 ? 7.586 -35.281 -2.955 1 94 275 ASP A O 1
ATOM 2238 N N . ALA A 1 276 ? 7.227 -35.094 -0.788 1 95.75 276 ALA A N 1
ATOM 2239 C CA . ALA A 1 276 ? 6.434 -36.312 -0.735 1 95.75 276 ALA A CA 1
ATOM 2240 C C . ALA A 1 276 ? 5.129 -36.156 -1.508 1 95.75 276 ALA A C 1
ATOM 2242 O O . ALA A 1 276 ? 4.695 -37.062 -2.197 1 95.75 276 ALA A O 1
ATOM 2243 N N . LEU A 1 277 ? 4.504 -35 -1.348 1 94.56 277 LEU A N 1
ATOM 2244 C CA . LEU A 1 277 ? 3.234 -34.75 -2.02 1 94.56 277 LEU A CA 1
ATOM 2245 C C . LEU A 1 277 ? 3.398 -34.812 -3.535 1 94.56 277 LEU A C 1
ATOM 2247 O O . LEU A 1 277 ? 2.541 -35.375 -4.234 1 94.56 277 LEU A O 1
ATOM 2251 N N . VAL A 1 278 ? 4.508 -34.281 -4.008 1 90.06 278 VAL A N 1
ATOM 2252 C CA . VAL A 1 278 ? 4.766 -34.281 -5.445 1 90.06 278 VAL A CA 1
ATOM 2253 C C . VAL A 1 278 ? 5.148 -35.688 -5.906 1 90.06 278 VAL A C 1
ATOM 2255 O O . VAL A 1 278 ? 4.629 -36.156 -6.914 1 90.06 278 VAL A O 1
ATOM 2258 N N . ALA A 1 279 ? 6.023 -36.375 -5.223 1 88.88 279 ALA A N 1
ATOM 2259 C CA . ALA A 1 279 ? 6.508 -37.688 -5.586 1 88.88 279 ALA A CA 1
ATOM 2260 C C . ALA A 1 279 ? 5.363 -38.719 -5.637 1 88.88 279 ALA A C 1
ATOM 2262 O O . ALA A 1 279 ? 5.367 -39.625 -6.469 1 88.88 279 ALA A O 1
ATOM 2263 N N . GLU A 1 280 ? 4.434 -38.5 -4.789 1 91 280 GLU A N 1
ATOM 2264 C CA . GLU A 1 280 ? 3.357 -39.469 -4.648 1 91 280 GLU A CA 1
ATOM 2265 C C . GLU A 1 280 ? 2.102 -39.031 -5.387 1 91 280 GLU A C 1
ATOM 2267 O O . GLU A 1 280 ? 1.038 -39.625 -5.242 1 91 280 GLU A O 1
ATOM 2272 N N . ASP A 1 281 ? 2.176 -37.969 -6.109 1 89.44 281 ASP A N 1
ATOM 2273 C CA . ASP A 1 281 ? 1.067 -37.438 -6.891 1 89.44 281 ASP A CA 1
ATOM 2274 C C . ASP A 1 281 ? -0.134 -37.125 -6 1 89.44 281 ASP A C 1
ATOM 2276 O O . ASP A 1 281 ? -1.263 -37.5 -6.316 1 89.44 281 ASP A O 1
ATOM 2280 N N . ARG A 1 282 ? 0.123 -36.469 -4.82 1 93.56 282 ARG A N 1
ATOM 2281 C CA . ARG A 1 282 ? -0.916 -36.156 -3.842 1 93.56 282 ARG A CA 1
ATOM 2282 C C . ARG A 1 282 ? -1.077 -34.656 -3.676 1 93.56 282 ARG A C 1
ATOM 2284 O O . ARG A 1 282 ? -1.893 -34.188 -2.871 1 93.56 282 ARG A O 1
ATOM 2291 N N . LEU A 1 283 ? -0.354 -33.906 -4.406 1 94.19 283 LEU A N 1
ATOM 2292 C CA . LEU A 1 283 ? -0.364 -32.469 -4.25 1 94.19 283 LEU A CA 1
ATOM 2293 C C . LEU A 1 283 ? -1.746 -31.906 -4.551 1 94.19 283 LEU A C 1
ATOM 2295 O O . LEU A 1 283 ? -2.229 -31.016 -3.832 1 94.19 283 LEU A O 1
ATOM 2299 N N . HIS A 1 284 ? -2.389 -32.406 -5.582 1 93.31 284 HIS A N 1
ATOM 2300 C CA . HIS A 1 284 ? -3.715 -31.906 -5.941 1 93.31 284 HIS A CA 1
ATOM 2301 C C . HIS A 1 284 ? -4.699 -32.094 -4.789 1 93.31 284 HIS A C 1
ATOM 2303 O O . HIS A 1 284 ? -5.43 -31.172 -4.434 1 93.31 284 HIS A O 1
ATOM 2309 N N . ALA A 1 285 ? -4.723 -33.219 -4.242 1 95.19 285 ALA A N 1
ATOM 2310 C CA . ALA A 1 285 ? -5.629 -33.531 -3.135 1 95.19 285 ALA A CA 1
ATOM 2311 C C . ALA A 1 285 ? -5.324 -32.656 -1.922 1 95.19 285 ALA A C 1
ATOM 2313 O O . ALA A 1 285 ? -6.234 -32.219 -1.212 1 95.19 285 ALA A O 1
ATOM 2314 N N . PHE A 1 286 ? -4.094 -32.5 -1.702 1 97.12 286 PHE A N 1
ATOM 2315 C CA . PHE A 1 286 ? -3.678 -31.625 -0.598 1 97.12 286 PHE A CA 1
ATOM 2316 C C . PHE A 1 286 ? -4.191 -30.219 -0.795 1 97.12 286 PHE A C 1
ATOM 2318 O O . PHE A 1 286 ? -4.738 -29.609 0.13 1 97.12 286 PHE A O 1
ATOM 2325 N N . ILE A 1 287 ? -4.016 -29.688 -1.983 1 96.75 287 ILE A N 1
ATOM 2326 C CA . ILE A 1 287 ? -4.434 -28.312 -2.281 1 96.75 287 ILE A CA 1
ATOM 2327 C C . ILE A 1 287 ? -5.953 -28.203 -2.184 1 96.75 287 ILE A C 1
ATOM 2329 O O . ILE A 1 287 ? -6.484 -27.188 -1.72 1 96.75 287 ILE A O 1
ATOM 2333 N N . ASP A 1 288 ? -6.637 -29.203 -2.596 1 95.19 288 ASP A N 1
ATOM 2334 C CA . ASP A 1 288 ? -8.094 -29.219 -2.463 1 95.19 288 ASP A CA 1
ATOM 2335 C C . ASP A 1 288 ? -8.508 -29.078 -1.003 1 95.19 288 ASP A C 1
ATOM 2337 O O . ASP A 1 288 ? -9.445 -28.328 -0.693 1 95.19 288 ASP A O 1
ATOM 2341 N N . THR A 1 289 ? -7.871 -29.781 -0.187 1 97.81 289 THR A N 1
ATOM 2342 C CA . THR A 1 289 ? -8.172 -29.719 1.239 1 97.81 289 THR A CA 1
ATOM 2343 C C . THR A 1 289 ? -7.855 -28.328 1.783 1 97.81 289 THR A C 1
ATOM 2345 O O . THR A 1 289 ? -8.625 -27.766 2.578 1 97.81 289 THR A O 1
ATOM 2348 N N . LEU A 1 290 ? -6.727 -27.812 1.383 1 98.25 290 LEU A N 1
ATOM 2349 C CA . LEU A 1 290 ? -6.336 -26.484 1.82 1 98.25 290 LEU A CA 1
ATOM 2350 C C . LEU A 1 290 ? -7.348 -25.438 1.357 1 98.25 290 LEU A C 1
ATOM 2352 O O . LEU A 1 290 ? -7.668 -24.516 2.098 1 98.25 290 LEU A O 1
ATOM 2356 N N . GLN A 1 291 ? -7.852 -25.578 0.164 1 97.19 291 GLN A N 1
ATOM 2357 C CA . GLN A 1 291 ? -8.875 -24.688 -0.352 1 97.19 291 GLN A CA 1
ATOM 2358 C C . GLN A 1 291 ? -10.172 -24.797 0.45 1 97.19 291 GLN A C 1
ATOM 2360 O O . GLN A 1 291 ? -10.875 -23.812 0.648 1 97.19 291 GLN A O 1
ATOM 2365 N N . GLN A 1 292 ? -10.469 -25.969 0.861 1 98.19 292 GLN A N 1
ATOM 2366 C CA . GLN A 1 292 ? -11.625 -26.156 1.733 1 98.19 292 GLN A CA 1
ATOM 2367 C C . GLN A 1 292 ? -11.414 -25.469 3.078 1 98.19 292 GLN A C 1
ATOM 2369 O O . GLN A 1 292 ? -12.344 -24.875 3.627 1 98.19 292 GLN A O 1
ATOM 2374 N N . ASP A 1 293 ? -10.188 -25.578 3.631 1 98.69 293 ASP A N 1
ATOM 2375 C CA . ASP A 1 293 ? -9.859 -24.875 4.863 1 98.69 293 ASP A CA 1
ATOM 2376 C C . ASP A 1 293 ? -10.07 -23.359 4.707 1 98.69 293 ASP A C 1
ATOM 2378 O O . ASP A 1 293 ? -10.648 -22.719 5.586 1 98.69 293 ASP A O 1
ATOM 2382 N N . ILE A 1 294 ? -9.594 -22.828 3.631 1 98.69 294 ILE A N 1
ATOM 2383 C CA . ILE A 1 294 ? -9.711 -21.406 3.35 1 98.69 294 ILE A CA 1
ATOM 2384 C C . ILE A 1 294 ? -11.188 -21.016 3.227 1 98.69 294 ILE A C 1
ATOM 2386 O O . ILE A 1 294 ? -11.617 -20 3.766 1 98.69 294 ILE A O 1
ATOM 2390 N N . GLY A 1 295 ? -11.969 -21.859 2.518 1 98.38 295 GLY A N 1
ATOM 2391 C CA . GLY A 1 295 ? -13.406 -21.656 2.424 1 98.38 295 GLY A CA 1
ATOM 2392 C C . GLY A 1 295 ? -14.102 -21.672 3.773 1 98.38 295 GLY A C 1
ATOM 2393 O O . GLY A 1 295 ? -15.031 -20.891 4.004 1 98.38 295 GLY A O 1
ATOM 2394 N N . ALA A 1 296 ? -13.664 -22.516 4.652 1 98.75 296 ALA A N 1
ATOM 2395 C CA . ALA A 1 296 ? -14.242 -22.609 5.992 1 98.75 296 ALA A CA 1
ATOM 2396 C C . ALA A 1 296 ? -13.969 -21.344 6.801 1 98.75 296 ALA A C 1
ATOM 2398 O O . ALA A 1 296 ? -14.805 -20.922 7.598 1 98.75 296 ALA A O 1
ATOM 2399 N N . ILE A 1 297 ? -12.789 -20.797 6.641 1 98.88 297 ILE A N 1
ATOM 2400 C CA . ILE A 1 297 ? -12.469 -19.531 7.305 1 98.88 297 ILE A CA 1
ATOM 2401 C C . ILE A 1 297 ? -13.43 -18.453 6.844 1 98.88 297 ILE A C 1
ATOM 2403 O O . ILE A 1 297 ? -13.984 -17.703 7.664 1 98.88 297 ILE A O 1
ATOM 2407 N N . HIS A 1 298 ? -13.633 -18.359 5.543 1 98.5 298 HIS A N 1
ATOM 2408 C CA . HIS A 1 298 ? -14.578 -17.375 5 1 98.5 298 HIS A CA 1
ATOM 2409 C C . HIS A 1 298 ? -15.961 -17.562 5.613 1 98.5 298 HIS A C 1
ATOM 2411 O O . HIS A 1 298 ? -16.594 -16.578 6.016 1 98.5 298 HIS A O 1
ATOM 2417 N N . THR A 1 299 ? -16.422 -18.766 5.633 1 98.38 299 THR A N 1
ATOM 2418 C CA . THR A 1 299 ? -17.734 -19.062 6.172 1 98.38 299 THR A CA 1
ATOM 2419 C C . THR A 1 299 ? -17.828 -18.641 7.637 1 98.38 299 THR A C 1
ATOM 2421 O O . THR A 1 299 ? -18.828 -18.047 8.062 1 98.38 299 THR A O 1
ATOM 2424 N N . ALA A 1 300 ? -16.797 -18.953 8.406 1 98.31 300 ALA A N 1
ATOM 2425 C CA . ALA A 1 300 ? -16.766 -18.578 9.812 1 98.31 300 ALA A CA 1
ATOM 2426 C C . ALA A 1 300 ? -16.781 -17.062 9.984 1 98.31 300 ALA A C 1
ATOM 2428 O O . ALA A 1 300 ? -17.438 -16.531 10.883 1 98.31 300 ALA A O 1
ATOM 2429 N N . VAL A 1 301 ? -16.078 -16.344 9.164 1 98 301 VAL A N 1
ATOM 2430 C CA . VAL A 1 301 ? -16.031 -14.891 9.195 1 98 301 VAL A CA 1
ATOM 2431 C C . VAL A 1 301 ? -17.422 -14.336 8.898 1 98 301 VAL A C 1
ATOM 2433 O O . VAL A 1 301 ? -17.922 -13.477 9.633 1 98 301 VAL A O 1
ATOM 2436 N N . ALA A 1 302 ? -18.047 -14.844 7.867 1 97 302 ALA A N 1
ATOM 2437 C CA . ALA A 1 302 ? -19.375 -14.375 7.477 1 97 302 ALA A CA 1
ATOM 2438 C C . ALA A 1 302 ? -20.391 -14.656 8.57 1 97 302 ALA A C 1
ATOM 2440 O O . ALA A 1 302 ? -21.188 -13.781 8.922 1 97 302 ALA A O 1
ATOM 2441 N N . ASP A 1 303 ? -20.344 -15.797 9.141 1 96 303 ASP A N 1
ATOM 2442 C CA . ASP A 1 303 ? -21.312 -16.203 10.156 1 96 303 ASP A CA 1
ATOM 2443 C C . ASP A 1 303 ? -21.125 -15.398 11.445 1 96 303 ASP A C 1
ATOM 2445 O O . ASP A 1 303 ? -22.094 -15.109 12.141 1 96 303 ASP A O 1
ATOM 2449 N N . THR A 1 304 ? -19.891 -15.094 11.742 1 96.25 304 THR A N 1
ATOM 2450 C CA . THR A 1 304 ? -19.609 -14.422 13 1 96.25 304 THR A CA 1
ATOM 2451 C C . THR A 1 304 ? -19.953 -12.938 12.914 1 96.25 304 THR A C 1
ATOM 2453 O O . THR A 1 304 ? -20.5 -12.367 13.859 1 96.25 304 THR A O 1
ATOM 2456 N N . TRP A 1 305 ? -19.734 -12.305 11.773 1 96.31 305 TRP A N 1
ATOM 2457 C CA . TRP A 1 305 ? -19.766 -10.844 11.82 1 96.31 305 TRP A CA 1
ATOM 2458 C C . TRP A 1 305 ? -20.766 -10.297 10.797 1 96.31 305 TRP A C 1
ATOM 2460 O O . TRP A 1 305 ? -21.25 -9.172 10.93 1 96.31 305 TRP A O 1
ATOM 2470 N N . PHE A 1 306 ? -21.062 -11.07 9.773 1 94.62 306 PHE A N 1
ATOM 2471 C CA .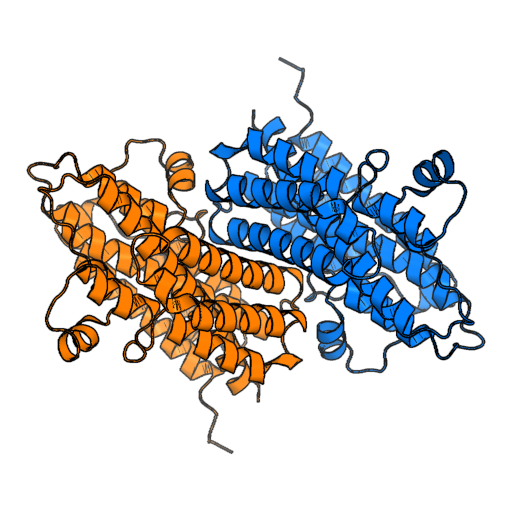 PHE A 1 306 ? -21.859 -10.484 8.703 1 94.62 306 PHE A CA 1
ATOM 2472 C C . PHE A 1 306 ? -23.328 -10.844 8.867 1 94.62 306 PHE A C 1
ATOM 2474 O O . PHE A 1 306 ? -24.203 -10.109 8.406 1 94.62 306 PHE A O 1
ATOM 2481 N N . ARG A 1 307 ? -23.719 -12.047 9.273 1 80.81 307 ARG A N 1
ATOM 2482 C CA . ARG A 1 307 ? -25.094 -12.516 9.383 1 80.81 307 ARG A CA 1
ATOM 2483 C C . ARG A 1 307 ? -25.797 -11.859 10.555 1 80.81 307 ARG A C 1
ATOM 2485 O O . ARG A 1 307 ? -25.203 -11.617 11.602 1 80.81 307 ARG A O 1
ATOM 2492 N N . LEU A 1 308 ? -26.656 -10.758 10.344 1 61.72 308 LEU A N 1
ATOM 2493 C CA . LEU A 1 308 ? -27.531 -10.07 11.289 1 61.72 308 LEU A CA 1
ATOM 2494 C C . LEU A 1 308 ? -28.156 -11.055 12.273 1 61.72 308 LEU A C 1
ATOM 2496 O O . LEU A 1 308 ? -28.516 -12.164 11.891 1 61.72 308 LEU A O 1
ATOM 2500 N N . ASP A 1 309 ? -27.797 -10.867 13.578 1 47.31 309 ASP A N 1
ATOM 2501 C CA . ASP A 1 309 ? -28.656 -11.5 14.57 1 47.31 309 ASP A CA 1
ATOM 2502 C C . ASP A 1 309 ? -30.109 -11.102 14.375 1 47.31 309 ASP A C 1
ATOM 2504 O O . ASP A 1 309 ? -30.438 -9.906 14.336 1 47.31 309 ASP A O 1
ATOM 2508 N N . ARG A 1 310 ? -30.953 -11.773 13.469 1 40.94 310 ARG A N 1
ATOM 2509 C CA . ARG A 1 310 ? -32.406 -11.703 13.547 1 40.94 310 ARG A CA 1
ATOM 2510 C C . ARG A 1 310 ? -32.906 -11.953 14.969 1 40.94 310 ARG A C 1
ATOM 2512 O O . ARG A 1 310 ? -34.094 -12.203 15.188 1 40.94 310 ARG A O 1
ATOM 2519 N N . ALA A 1 311 ? -32.469 -12.094 15.992 1 33.25 311 ALA A N 1
ATOM 2520 C CA . ALA A 1 311 ? -33.281 -12.234 17.203 1 33.25 311 ALA A CA 1
ATOM 2521 C C . ALA A 1 311 ? -33.969 -10.922 17.547 1 33.25 311 ALA A C 1
ATOM 2523 O O . ALA A 1 311 ? -34.812 -10.883 18.453 1 33.25 311 ALA A O 1
ATOM 2524 N N . ALA A 1 312 ? -33.719 -9.672 17.438 1 28.5 312 ALA A N 1
ATOM 2525 C CA . ALA A 1 312 ? -34.594 -8.766 18.172 1 28.5 312 ALA A CA 1
ATOM 2526 C C . ALA A 1 312 ? -35.969 -8.688 17.5 1 28.5 312 ALA A C 1
ATOM 2528 O O . ALA A 1 312 ? -36.062 -8.703 16.266 1 28.5 312 ALA A O 1
ATOM 2529 N N . MET B 1 1 ? 28.219 -5.32 3.096 1 45.06 1 MET B N 1
ATOM 2530 C CA . MET B 1 1 ? 27.25 -5.465 2.02 1 45.06 1 MET B CA 1
ATOM 2531 C C . MET B 1 1 ? 25.844 -5.191 2.527 1 45.06 1 MET B C 1
ATOM 2533 O O . MET B 1 1 ? 25.078 -4.457 1.892 1 45.06 1 MET B O 1
ATOM 2537 N N . LEU B 1 2 ? 25.562 -5.746 3.83 1 61.16 2 LEU B N 1
ATOM 2538 C CA . LEU B 1 2 ? 24.25 -5.574 4.469 1 61.16 2 LEU B CA 1
ATOM 2539 C C . LEU B 1 2 ? 23.984 -4.105 4.766 1 61.16 2 LEU B C 1
ATOM 2541 O O . LEU B 1 2 ? 22.875 -3.615 4.547 1 61.16 2 LEU B O 1
ATOM 2545 N N . SER B 1 3 ? 25.109 -3.367 4.703 1 83.25 3 SER B N 1
ATOM 2546 C CA . SER B 1 3 ? 24.969 -2.033 5.277 1 83.25 3 SER B CA 1
ATOM 2547 C C . SER B 1 3 ? 24.516 -1.026 4.23 1 83.25 3 SER B C 1
ATOM 2549 O O . SER B 1 3 ? 23.531 -0.303 4.438 1 83.25 3 SER B O 1
ATOM 2551 N N . ARG B 1 4 ? 25.141 -1.147 3.029 1 89.12 4 ARG B N 1
ATOM 2552 C CA . ARG B 1 4 ? 24.797 -0.156 2.016 1 89.12 4 ARG B CA 1
ATOM 2553 C C . ARG B 1 4 ? 23.406 -0.413 1.443 1 89.12 4 ARG B C 1
ATOM 2555 O O . ARG B 1 4 ? 22.656 0.527 1.159 1 89.12 4 ARG B O 1
ATOM 2562 N N . VAL B 1 5 ? 23.094 -1.638 1.381 1 91.12 5 VAL B N 1
ATOM 2563 C CA . VAL B 1 5 ? 21.797 -2.033 0.842 1 91.12 5 VAL B CA 1
ATOM 2564 C C . VAL B 1 5 ? 20.688 -1.612 1.803 1 91.12 5 VAL B C 1
ATOM 2566 O O . VAL B 1 5 ? 19.641 -1.1 1.376 1 91.12 5 VAL B O 1
ATOM 2569 N N . ALA B 1 6 ? 20.984 -1.796 3.057 1 94.94 6 ALA B N 1
ATOM 2570 C CA . ALA B 1 6 ? 20.031 -1.361 4.082 1 94.94 6 ALA B CA 1
ATOM 2571 C C . ALA B 1 6 ? 19.797 0.145 4.012 1 94.94 6 ALA B C 1
ATOM 2573 O O . ALA B 1 6 ? 18.656 0.608 4.09 1 94.94 6 ALA B O 1
ATOM 2574 N N . GLU B 1 7 ? 20.859 0.831 3.809 1 97.19 7 GLU B N 1
ATOM 2575 C CA . GLU B 1 7 ? 20.781 2.285 3.719 1 97.19 7 GLU B CA 1
ATOM 2576 C C . GLU B 1 7 ? 19.984 2.721 2.496 1 97.19 7 GLU B C 1
ATOM 2578 O O . GLU B 1 7 ? 19.188 3.66 2.57 1 97.19 7 GLU B O 1
ATOM 2583 N N . ARG B 1 8 ? 20.188 2.066 1.418 1 97.44 8 ARG B N 1
ATOM 2584 C CA . ARG B 1 8 ? 19.531 2.443 0.166 1 97.44 8 ARG B CA 1
ATOM 2585 C C . ARG B 1 8 ? 18.031 2.229 0.244 1 97.44 8 ARG B C 1
ATOM 2587 O O . ARG B 1 8 ? 17.25 3.086 -0.179 1 97.44 8 ARG B O 1
ATOM 2594 N N . VAL B 1 9 ? 17.609 1.101 0.776 1 97.88 9 VAL B N 1
ATOM 2595 C CA . VAL B 1 9 ? 16.172 0.841 0.816 1 97.88 9 VAL B CA 1
ATOM 2596 C C . VAL B 1 9 ? 15.523 1.7 1.897 1 97.88 9 VAL B C 1
ATOM 2598 O O . VAL B 1 9 ? 14.375 2.125 1.755 1 97.88 9 VAL B O 1
ATOM 2601 N N . TYR B 1 10 ? 16.266 2.023 2.975 1 98.5 10 TYR B N 1
ATOM 2602 C CA . TYR B 1 10 ? 15.828 2.961 4.004 1 98.5 10 TYR B CA 1
ATOM 2603 C C . TYR B 1 10 ? 15.562 4.336 3.406 1 98.5 10 TYR B C 1
ATOM 2605 O O . TYR B 1 10 ? 14.484 4.902 3.6 1 98.5 10 TYR B O 1
ATOM 2613 N N . TRP B 1 11 ? 16.438 4.789 2.609 1 98.5 11 TRP B N 1
ATOM 2614 C CA . TRP B 1 11 ? 16.328 6.125 2.033 1 98.5 11 TRP B CA 1
ATOM 2615 C C . TRP B 1 11 ? 15.383 6.125 0.842 1 98.5 11 TRP B C 1
ATOM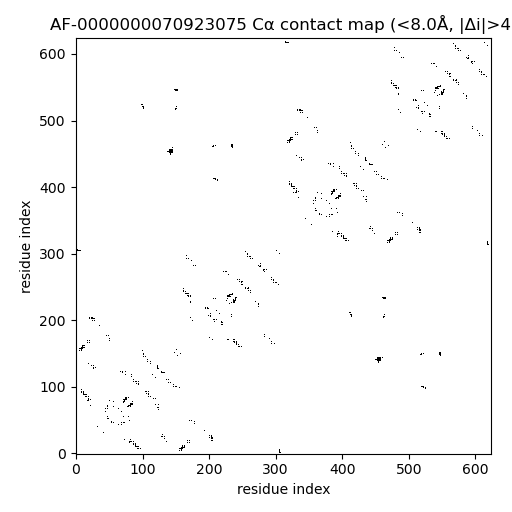 2617 O O . TRP B 1 11 ? 14.719 7.133 0.566 1 98.5 11 TRP B O 1
ATOM 2627 N N . LEU B 1 12 ? 15.273 5.031 0.183 1 98.62 12 LEU B N 1
ATOM 2628 C CA . LEU B 1 12 ? 14.219 4.914 -0.813 1 98.62 12 LEU B CA 1
ATOM 2629 C C . LEU B 1 12 ? 12.859 5.23 -0.202 1 98.62 12 LEU B C 1
ATOM 2631 O O . LEU B 1 12 ? 12.117 6.062 -0.73 1 98.62 12 LEU B O 1
ATOM 2635 N N . ALA B 1 13 ? 12.617 4.621 0.911 1 98.75 13 ALA B N 1
ATOM 2636 C CA . ALA B 1 13 ? 11.32 4.781 1.568 1 98.75 13 ALA B CA 1
ATOM 2637 C C . ALA B 1 13 ? 11.148 6.207 2.09 1 98.75 13 ALA B C 1
ATOM 2639 O O . ALA B 1 13 ? 10.062 6.785 1.982 1 98.75 13 ALA B O 1
ATOM 2640 N N . ARG B 1 14 ? 12.211 6.805 2.605 1 98.75 14 ARG B N 1
ATOM 2641 C CA . ARG B 1 14 ? 12.141 8.164 3.121 1 98.75 14 ARG B CA 1
ATOM 2642 C C . ARG B 1 14 ? 11.867 9.164 2 1 98.75 14 ARG B C 1
ATOM 2644 O O . ARG B 1 14 ? 11.039 10.062 2.15 1 98.75 14 ARG B O 1
ATOM 2651 N N . TYR B 1 15 ? 12.523 8.969 0.909 1 98.75 15 TYR B N 1
ATOM 2652 C CA . TYR B 1 15 ? 12.375 9.891 -0.207 1 98.75 15 TYR B CA 1
ATOM 2653 C C . TYR B 1 15 ? 10.984 9.789 -0.82 1 98.75 15 TYR B C 1
ATOM 2655 O O . TYR B 1 15 ? 10.375 10.805 -1.177 1 98.75 15 TYR B O 1
ATOM 2663 N N . ILE B 1 16 ? 10.469 8.594 -0.928 1 98.88 16 ILE B N 1
ATOM 2664 C CA . ILE B 1 16 ? 9.125 8.398 -1.467 1 98.88 16 ILE B CA 1
ATOM 2665 C C . ILE B 1 16 ? 8.102 9.039 -0.536 1 98.88 16 ILE B C 1
ATOM 2667 O O . ILE B 1 16 ? 7.195 9.742 -0.99 1 98.88 16 ILE B O 1
ATOM 2671 N N . GLU B 1 17 ? 8.266 8.82 0.741 1 98.75 17 GLU B N 1
ATOM 2672 C CA . GLU B 1 17 ? 7.359 9.398 1.729 1 98.75 17 GLU B CA 1
ATOM 2673 C C . GLU B 1 17 ? 7.445 10.922 1.729 1 98.75 17 GLU B C 1
ATOM 2675 O O . GLU B 1 17 ? 6.43 11.609 1.854 1 98.75 17 GLU B O 1
ATOM 2680 N N . ARG B 1 18 ? 8.617 11.438 1.588 1 98.5 18 ARG B N 1
ATOM 2681 C CA . ARG B 1 18 ? 8.852 12.883 1.548 1 98.5 18 ARG B CA 1
ATOM 2682 C C . ARG B 1 18 ? 8.172 13.508 0.335 1 98.5 18 ARG B C 1
ATOM 2684 O O . ARG B 1 18 ? 7.512 14.547 0.455 1 98.5 18 ARG B O 1
ATOM 2691 N N . ALA B 1 19 ? 8.352 12.898 -0.809 1 98.75 19 ALA B N 1
ATOM 2692 C CA . ALA B 1 19 ? 7.719 13.398 -2.027 1 98.75 19 ALA B CA 1
ATOM 2693 C C . ALA B 1 19 ? 6.199 13.406 -1.892 1 98.75 19 ALA B C 1
ATOM 2695 O O . ALA B 1 19 ? 5.547 14.398 -2.23 1 98.75 19 ALA B O 1
ATOM 2696 N N . GLU B 1 20 ? 5.672 12.328 -1.375 1 98.69 20 GLU B N 1
ATOM 2697 C CA . GLU B 1 20 ? 4.227 12.219 -1.209 1 98.69 20 GLU B CA 1
ATOM 2698 C C . GLU B 1 20 ? 3.699 13.258 -0.231 1 98.69 20 GLU B C 1
ATOM 2700 O O . GLU B 1 20 ? 2.707 13.938 -0.512 1 98.69 20 GLU B O 1
ATOM 2705 N N . ASN B 1 21 ? 4.344 13.383 0.893 1 98 21 ASN B N 1
ATOM 2706 C CA . ASN B 1 21 ? 3.904 14.32 1.914 1 98 21 ASN B CA 1
ATOM 2707 C C . ASN B 1 21 ? 3.965 15.766 1.412 1 98 21 ASN B C 1
ATOM 2709 O O . ASN B 1 21 ? 3.068 16.562 1.69 1 98 21 ASN B O 1
ATOM 2713 N N . THR B 1 22 ? 5.027 16.062 0.726 1 97.94 22 THR B N 1
ATOM 2714 C CA . THR B 1 22 ? 5.16 17.406 0.175 1 97.94 22 THR B CA 1
ATOM 2715 C C . THR B 1 22 ? 4.047 17.703 -0.826 1 97.94 22 THR B C 1
ATOM 2717 O O . THR B 1 22 ? 3.436 18.766 -0.791 1 97.94 22 THR B O 1
ATOM 2720 N N . ALA B 1 23 ? 3.781 16.75 -1.687 1 98.44 23 ALA B N 1
ATOM 2721 C CA . ALA B 1 23 ? 2.707 16.891 -2.666 1 98.44 23 ALA B CA 1
ATOM 2722 C C . ALA B 1 23 ? 1.36 17.094 -1.979 1 98.44 23 ALA B C 1
ATOM 2724 O O . ALA B 1 23 ? 0.601 18 -2.336 1 98.44 23 ALA B O 1
ATOM 2725 N N . ARG B 1 24 ? 1.068 16.344 -0.999 1 97.19 24 ARG B N 1
ATOM 2726 C CA . ARG B 1 24 ? -0.189 16.422 -0.261 1 97.19 24 ARG B CA 1
ATOM 2727 C C . ARG B 1 24 ? -0.345 17.781 0.411 1 97.19 24 ARG B C 1
ATOM 2729 O O . ARG B 1 24 ? -1.438 18.344 0.427 1 97.19 24 ARG B O 1
ATOM 2736 N N . MET B 1 25 ? 0.727 18.203 0.982 1 95.81 25 MET B N 1
ATOM 2737 C CA . MET B 1 25 ? 0.711 19.484 1.679 1 95.81 25 MET B CA 1
ATOM 2738 C C . MET B 1 25 ? 0.369 20.625 0.719 1 95.81 25 MET B C 1
ATOM 2740 O O . MET B 1 25 ? -0.46 21.469 1.034 1 95.81 25 MET B O 1
ATOM 2744 N N . ILE B 1 26 ? 0.942 20.594 -0.437 1 96.94 26 ILE B N 1
ATOM 2745 C CA . ILE B 1 26 ? 0.714 21.641 -1.42 1 96.94 26 ILE B CA 1
ATOM 2746 C C . ILE B 1 26 ? -0.723 21.562 -1.931 1 96.94 26 ILE B C 1
ATOM 2748 O O . ILE B 1 26 ? -1.395 22.594 -2.064 1 96.94 26 ILE B O 1
ATOM 2752 N N . ILE B 1 27 ? -1.208 20.344 -2.211 1 96.44 27 ILE B N 1
ATOM 2753 C CA . ILE B 1 27 ? -2.58 20.156 -2.668 1 96.44 27 ILE B CA 1
ATOM 2754 C C . ILE B 1 27 ? -3.551 20.766 -1.659 1 96.44 27 ILE B C 1
ATOM 2756 O O . ILE B 1 27 ? -4.426 21.547 -2.027 1 96.44 27 ILE B O 1
ATOM 2760 N N . SER B 1 28 ? -3.359 20.406 -0.417 1 94.06 28 SER B N 1
ATOM 2761 C CA . SER B 1 28 ? -4.273 20.844 0.629 1 94.06 28 SER B CA 1
ATOM 2762 C C . SER B 1 28 ? -4.223 22.359 0.789 1 94.06 28 SER B C 1
ATOM 2764 O O . SER B 1 28 ? -5.262 23.016 0.932 1 94.06 28 SER B O 1
ATOM 2766 N N . PHE B 1 29 ? -3.031 22.906 0.769 1 92.12 29 PHE B N 1
ATOM 2767 C CA . PHE B 1 29 ? -2.877 24.344 0.924 1 92.12 29 PHE B CA 1
ATOM 2768 C C . PHE B 1 29 ? -3.496 25.078 -0.255 1 92.12 29 PHE B C 1
ATOM 2770 O O . PHE B 1 29 ? -4.098 26.141 -0.081 1 92.12 29 PHE B O 1
ATOM 2777 N N . HIS B 1 30 ? -3.291 24.547 -1.388 1 92.44 30 HIS B N 1
ATOM 2778 C CA . HIS B 1 30 ? -3.906 25.109 -2.586 1 92.44 30 HIS B CA 1
ATOM 2779 C C . HIS B 1 30 ? -5.426 25.172 -2.447 1 92.44 30 HIS B C 1
ATOM 2781 O O . HIS B 1 30 ? -6.035 26.203 -2.727 1 92.44 30 HIS B O 1
ATOM 2787 N N . LEU B 1 31 ? -6.016 24.156 -1.978 1 90.94 31 LEU B N 1
ATOM 2788 C CA . LEU B 1 31 ? -7.465 24.094 -1.835 1 90.94 31 LEU B CA 1
ATOM 2789 C C . LEU B 1 31 ? -7.953 25.062 -0.761 1 90.94 31 LEU B C 1
ATOM 2791 O O . LEU B 1 31 ? -8.984 25.719 -0.933 1 90.94 31 LEU B O 1
ATOM 2795 N N . VAL B 1 32 ? -7.227 25.156 0.355 1 89.25 32 VAL B N 1
ATOM 2796 C CA . VAL B 1 32 ? -7.566 26.094 1.416 1 89.25 32 VAL B CA 1
ATOM 2797 C C . VAL B 1 32 ? -7.48 27.531 0.881 1 89.25 32 VAL B C 1
ATOM 2799 O O . VAL B 1 32 ? -8.336 28.359 1.186 1 89.25 32 VAL B O 1
ATOM 2802 N N . SER B 1 33 ? -6.48 27.766 0.101 1 88.56 33 SER B N 1
ATOM 2803 C CA . SER B 1 33 ? -6.266 29.109 -0.437 1 88.56 33 SER B CA 1
ATOM 2804 C C . SER B 1 33 ? -7.422 29.547 -1.335 1 88.56 33 SER B C 1
ATOM 2806 O O . SER B 1 33 ? -7.742 30.734 -1.42 1 88.56 33 SER B O 1
ATOM 2808 N N . LEU B 1 34 ? -8.047 28.594 -2 1 86.94 34 LEU B N 1
ATOM 2809 C CA . LEU B 1 34 ? -9.18 28.891 -2.865 1 86.94 34 LEU B CA 1
ATOM 2810 C C . LEU B 1 34 ? -10.406 29.25 -2.039 1 86.94 34 LEU B C 1
ATOM 2812 O O . LEU B 1 34 ? -11.273 30.016 -2.502 1 86.94 34 LEU B O 1
ATOM 2816 N N . ASP B 1 35 ? -10.461 28.828 -0.864 1 85.5 35 ASP B N 1
ATOM 2817 C CA . ASP B 1 35 ? -11.633 29.031 -0.014 1 85.5 35 ASP B CA 1
ATOM 2818 C C . ASP B 1 35 ? -11.453 30.266 0.873 1 85.5 35 ASP B C 1
ATOM 2820 O O . ASP B 1 35 ? -12.414 30.75 1.468 1 85.5 35 ASP B O 1
ATOM 2824 N N . MET B 1 36 ? -10.281 30.797 0.921 1 83.5 36 MET B N 1
ATOM 2825 C CA . MET B 1 36 ? -9.977 31.953 1.76 1 83.5 36 MET B CA 1
ATOM 2826 C C . MET B 1 36 ? -10.352 33.25 1.056 1 83.5 36 MET B C 1
ATOM 2828 O O . MET B 1 36 ? -10.188 33.375 -0.159 1 83.5 36 MET B O 1
ATOM 2832 N N . PRO B 1 37 ? -10.906 34.156 1.876 1 80.25 37 PRO B N 1
ATOM 2833 C CA . PRO B 1 37 ? -11.148 35.469 1.268 1 80.25 37 PRO B CA 1
ATOM 2834 C C . PRO B 1 37 ? -9.867 36.125 0.743 1 80.25 37 PRO B C 1
ATOM 2836 O O . PRO B 1 37 ? -8.789 35.906 1.307 1 80.25 37 PRO B O 1
ATOM 2839 N N . LYS B 1 38 ? -10.016 36.875 -0.264 1 76.81 38 LYS B N 1
ATOM 2840 C CA . LYS B 1 38 ? -8.875 37.531 -0.892 1 76.81 38 LYS B CA 1
ATOM 2841 C C . LYS B 1 38 ? -8.148 38.438 0.101 1 76.81 38 LYS B C 1
ATOM 2843 O O . LYS B 1 38 ? -6.957 38.719 -0.062 1 76.81 38 LYS B O 1
ATOM 2848 N N . THR B 1 39 ? -8.859 38.781 1.143 1 74.75 39 THR B N 1
ATOM 2849 C CA . THR B 1 39 ? -8.297 39.719 2.115 1 74.75 39 THR B CA 1
ATOM 2850 C C . THR B 1 39 ? -7.316 39 3.041 1 74.75 39 THR B C 1
ATOM 2852 O O . THR B 1 39 ? -6.484 39.656 3.684 1 74.75 39 THR B O 1
ATOM 2855 N N . VAL B 1 40 ? -7.578 37.688 3.098 1 75.38 40 VAL B N 1
ATOM 2856 C CA . VAL B 1 40 ? -6.684 36.938 3.953 1 75.38 40 VAL B CA 1
ATOM 2857 C C . VAL B 1 40 ? -5.512 36.375 3.131 1 75.38 40 VAL B C 1
ATOM 2859 O O . VAL B 1 40 ? -5.711 35.719 2.123 1 75.38 40 VAL B O 1
ATOM 2862 N N . GLN B 1 41 ? -4.359 36.875 3.441 1 74.69 41 GLN B N 1
ATOM 2863 C CA . GLN B 1 41 ? -3.176 36.406 2.732 1 74.69 41 GLN B CA 1
ATOM 2864 C C . GLN B 1 41 ? -2.561 35.188 3.432 1 74.69 41 GLN B C 1
ATOM 2866 O O . GLN B 1 41 ? -2.002 35.312 4.523 1 74.69 41 GLN B O 1
ATOM 2871 N N . LEU B 1 42 ? -2.736 34.062 2.834 1 81.06 42 LEU B N 1
ATOM 2872 C CA . LEU B 1 42 ? -2.072 32.875 3.324 1 81.06 42 LEU B CA 1
ATOM 2873 C C . LEU B 1 42 ? -0.586 32.875 2.986 1 81.06 42 LEU B C 1
ATOM 2875 O O . LEU B 1 42 ? -0.198 33.344 1.904 1 81.06 42 LEU B O 1
ATOM 2879 N N . SER B 1 43 ? 0.197 32.5 3.924 1 86.12 43 SER B N 1
ATOM 2880 C CA . SER B 1 43 ? 1.639 32.5 3.699 1 86.12 43 SER B CA 1
ATOM 2881 C C . SER B 1 43 ? 2.088 31.172 3.092 1 86.12 43 SER B C 1
ATOM 2883 O O . SER B 1 43 ? 2.197 30.156 3.795 1 86.12 43 SER B O 1
ATOM 2885 N N . TRP B 1 44 ? 2.436 31.172 1.852 1 90.81 44 TRP B N 1
ATOM 2886 C CA . TRP B 1 44 ? 2.992 30 1.186 1 90.81 44 TRP B CA 1
ATOM 2887 C C . TRP B 1 44 ? 4.371 29.672 1.743 1 90.81 44 TRP B C 1
ATOM 2889 O O . TRP B 1 44 ? 4.789 28.5 1.715 1 90.81 44 TRP B O 1
ATOM 2899 N N . LYS B 1 45 ? 5.051 30.641 2.297 1 91.94 45 LYS B N 1
ATOM 2900 C CA . LYS B 1 45 ? 6.355 30.438 2.92 1 91.94 45 LYS B CA 1
ATOM 2901 C C . LYS B 1 45 ? 6.254 29.516 4.129 1 91.94 45 LYS B C 1
ATOM 2903 O O . LYS B 1 45 ? 7.215 28.828 4.469 1 91.94 45 LYS B O 1
ATOM 2908 N N . GLY B 1 46 ? 5.113 29.438 4.742 1 89.62 46 GLY B N 1
ATOM 2909 C CA . GLY B 1 46 ? 4.875 28.516 5.832 1 89.62 46 GLY B CA 1
ATOM 2910 C C . GLY B 1 46 ? 5.102 27.062 5.441 1 89.62 46 GLY B C 1
ATOM 2911 O O . GLY B 1 46 ? 5.566 26.266 6.25 1 89.62 46 GLY B O 1
ATOM 2912 N N . LEU B 1 47 ? 4.801 26.688 4.176 1 92.44 47 LEU B N 1
ATOM 2913 C CA . LEU B 1 47 ? 5.02 25.328 3.686 1 92.44 47 LEU B CA 1
ATOM 2914 C C . LEU B 1 47 ? 6.512 25.031 3.586 1 92.44 47 LEU B C 1
ATOM 2916 O O . LEU B 1 47 ? 6.938 23.891 3.846 1 92.44 47 LEU B O 1
ATOM 2920 N N . VAL B 1 48 ? 7.258 26.078 3.182 1 94.19 48 VAL B N 1
ATOM 2921 C CA . VAL B 1 48 ? 8.711 25.922 3.117 1 94.19 48 VAL B CA 1
ATOM 2922 C C . VAL B 1 48 ? 9.258 25.656 4.516 1 94.19 48 VAL B C 1
ATOM 2924 O O . VAL B 1 48 ? 10.141 24.812 4.688 1 94.19 48 VAL B O 1
ATOM 2927 N N . ALA B 1 49 ? 8.719 26.312 5.449 1 90.44 49 ALA B N 1
ATOM 2928 C CA . ALA B 1 49 ? 9.164 26.156 6.832 1 90.44 49 ALA B CA 1
ATOM 2929 C C . ALA B 1 49 ? 8.93 24.734 7.336 1 90.44 49 ALA B C 1
ATOM 2931 O O . ALA B 1 49 ? 9.727 24.219 8.125 1 90.44 49 ALA B O 1
ATOM 2932 N N . VAL B 1 50 ? 7.828 24.109 6.918 1 91 50 VAL B N 1
ATOM 2933 C CA . VAL B 1 50 ? 7.527 22.734 7.309 1 91 50 VAL B CA 1
ATOM 2934 C C . VAL B 1 50 ? 8.68 21.812 6.914 1 91 50 VAL B C 1
ATOM 2936 O O . VAL B 1 50 ? 8.992 20.859 7.625 1 91 50 VAL B O 1
ATOM 2939 N N . THR B 1 51 ? 9.328 22.078 5.758 1 91.81 51 THR B N 1
ATOM 2940 C CA . THR B 1 51 ? 10.383 21.219 5.25 1 91.81 51 THR B CA 1
ATOM 2941 C C . THR B 1 51 ? 11.719 21.531 5.926 1 91.81 51 THR B C 1
ATOM 2943 O O . THR B 1 51 ? 12.703 20.812 5.738 1 91.81 51 THR B O 1
ATOM 2946 N N . GLY B 1 52 ? 11.812 22.578 6.68 1 88.69 52 GLY B N 1
ATOM 2947 C CA . GLY B 1 52 ? 13.039 22.953 7.359 1 88.69 52 GLY B CA 1
ATOM 2948 C C . GLY B 1 52 ? 14.062 23.594 6.43 1 88.69 52 GLY B C 1
ATOM 2949 O O . GLY B 1 52 ? 15.25 23.625 6.75 1 88.69 52 GLY B O 1
ATOM 2950 N N . ASN B 1 53 ? 13.57 24.062 5.328 1 92.5 53 ASN B N 1
ATOM 2951 C CA . ASN B 1 53 ? 14.508 24.547 4.32 1 92.5 53 ASN B CA 1
ATOM 2952 C C . ASN B 1 53 ? 14.375 26.062 4.117 1 92.5 53 ASN B C 1
ATOM 2954 O O . ASN B 1 53 ? 14.562 26.562 3.006 1 92.5 53 ASN B O 1
ATOM 2958 N N . ASP B 1 54 ? 14.016 26.766 5.156 1 91.44 54 ASP B N 1
ATOM 2959 C CA . ASP B 1 54 ? 13.828 28.219 5.098 1 91.44 54 ASP B CA 1
ATOM 2960 C C . ASP B 1 54 ? 15.102 28.922 4.641 1 91.44 54 ASP B C 1
ATOM 2962 O O . ASP B 1 54 ? 15.055 29.797 3.777 1 91.44 54 ASP B O 1
ATOM 2966 N N . ASP B 1 55 ? 16.172 28.516 5.199 1 94.12 55 ASP B N 1
ATOM 2967 C CA . ASP B 1 55 ? 17.438 29.156 4.906 1 94.12 55 ASP B CA 1
ATOM 2968 C C . ASP B 1 55 ? 17.828 28.969 3.438 1 94.12 55 ASP B C 1
ATOM 2970 O O . ASP B 1 55 ? 18.328 29.906 2.799 1 94.12 55 ASP B O 1
ATOM 2974 N N . VAL B 1 56 ? 17.594 27.797 2.969 1 95.62 56 VAL B N 1
ATOM 2975 C CA . VAL B 1 56 ? 17.906 27.516 1.572 1 95.62 56 VAL B CA 1
ATOM 2976 C C . VAL B 1 56 ? 17 28.344 0.663 1 95.62 56 VAL B C 1
ATOM 2978 O O . VAL B 1 56 ? 17.469 28.906 -0.329 1 95.62 56 VAL B O 1
ATOM 2981 N N . PHE B 1 57 ? 15.781 28.453 0.969 1 96.88 57 PHE B N 1
ATOM 2982 C CA . PHE B 1 57 ? 14.836 29.25 0.198 1 96.88 57 PHE B CA 1
ATOM 2983 C C . PHE B 1 57 ? 15.258 30.719 0.179 1 96.88 57 PHE B C 1
ATOM 2985 O O . PHE B 1 57 ? 15.336 31.328 -0.886 1 96.88 57 PHE B O 1
ATOM 2992 N N . ASP B 1 58 ? 15.594 31.266 1.312 1 96.31 58 ASP B N 1
ATOM 2993 C CA . ASP B 1 58 ? 15.914 32.688 1.453 1 96.31 58 ASP B CA 1
ATOM 2994 C C . ASP B 1 58 ? 17.203 33.031 0.716 1 96.31 58 ASP B C 1
ATOM 2996 O O . ASP B 1 58 ? 17.391 34.188 0.289 1 96.31 58 ASP B O 1
ATOM 3000 N N . ALA B 1 59 ? 18.031 32.062 0.551 1 96.5 59 ALA B N 1
ATOM 3001 C CA . ALA B 1 59 ? 19.297 32.281 -0.148 1 96.5 59 ALA B CA 1
ATOM 3002 C C . ALA B 1 59 ? 19.078 32.375 -1.655 1 96.5 59 ALA B C 1
ATOM 3004 O O . ALA B 1 59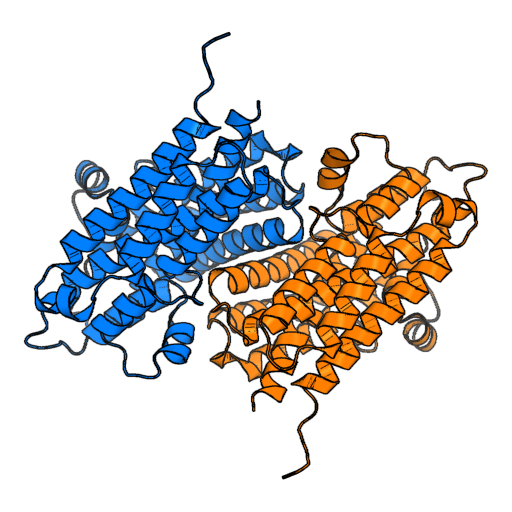 ? 19.891 32.969 -2.371 1 96.5 59 ALA B O 1
ATOM 3005 N N . HIS B 1 60 ? 17.922 31.875 -2.127 1 95.81 60 HIS B N 1
ATOM 3006 C CA . HIS B 1 60 ? 17.797 31.75 -3.574 1 95.81 60 HIS B CA 1
ATOM 3007 C C . HIS B 1 60 ? 16.594 32.531 -4.094 1 95.81 60 HIS B C 1
ATOM 3009 O O . HIS B 1 60 ? 16.484 32.75 -5.297 1 95.81 60 HIS B O 1
ATOM 3015 N N . TYR B 1 61 ? 15.703 32.875 -3.18 1 95.69 61 TYR B N 1
ATOM 3016 C CA . TYR B 1 61 ? 14.492 33.562 -3.596 1 95.69 61 TYR B CA 1
ATOM 3017 C C . TYR B 1 61 ? 14.328 34.875 -2.828 1 95.69 61 TYR B C 1
ATOM 3019 O O . TYR B 1 61 ? 14.57 34.938 -1.621 1 95.69 61 TYR B O 1
ATOM 3027 N N . GLN B 1 62 ? 13.836 35.906 -3.539 1 94.94 62 GLN B N 1
ATOM 3028 C CA . GLN B 1 62 ? 13.609 37.188 -2.918 1 94.94 62 GLN B CA 1
ATOM 3029 C C . GLN B 1 62 ? 12.148 37.375 -2.506 1 94.94 62 GLN B C 1
ATOM 3031 O O . GLN B 1 62 ? 11.852 38 -1.5 1 94.94 62 GLN B O 1
ATOM 3036 N N . ARG B 1 63 ? 11.273 36.781 -3.297 1 95.81 63 ARG B N 1
ATOM 3037 C CA . ARG B 1 63 ? 9.844 36.906 -3.029 1 95.81 63 ARG B CA 1
ATOM 3038 C C . ARG B 1 63 ? 9.258 35.594 -2.521 1 95.81 63 ARG B C 1
ATOM 3040 O O . ARG B 1 63 ? 9.562 34.531 -3.061 1 95.81 63 ARG B O 1
ATOM 3047 N N . GLU B 1 64 ? 8.547 35.656 -1.516 1 95 64 GLU B N 1
ATOM 3048 C CA . GLU B 1 64 ? 7.934 34.469 -0.935 1 95 64 GLU B CA 1
ATOM 3049 C C . GLU B 1 64 ? 6.508 34.281 -1.446 1 95 64 GLU B C 1
ATOM 3051 O O . GLU B 1 64 ? 5.598 33.969 -0.67 1 95 64 GLU B O 1
ATOM 3056 N N . ASP B 1 65 ? 6.27 34.5 -2.695 1 93.94 65 ASP B N 1
ATOM 3057 C CA . ASP B 1 65 ? 4.941 34.344 -3.283 1 93.94 65 ASP B CA 1
ATOM 3058 C C . ASP B 1 65 ? 4.641 32.875 -3.605 1 93.94 65 ASP B C 1
ATOM 3060 O O . ASP B 1 65 ? 5.504 32.031 -3.457 1 93.94 65 ASP B O 1
ATOM 3064 N N . GLU B 1 66 ? 3.434 32.656 -4.008 1 94.62 66 GLU B N 1
ATOM 3065 C CA . GLU B 1 66 ? 2.953 31.297 -4.289 1 94.62 66 GLU B CA 1
ATOM 3066 C C . GLU B 1 66 ? 3.842 30.594 -5.316 1 94.62 66 GLU B C 1
ATOM 3068 O O . GLU B 1 66 ? 4.285 29.469 -5.094 1 94.62 66 GLU B O 1
ATOM 3073 N N . ARG B 1 67 ? 4.125 31.203 -6.367 1 96.31 67 ARG B N 1
ATOM 3074 C CA . ARG B 1 67 ? 4.875 30.594 -7.457 1 96.31 67 ARG B CA 1
ATOM 3075 C C . ARG B 1 67 ? 6.262 30.172 -6.992 1 96.31 67 ARG B C 1
ATOM 3077 O O . ARG B 1 67 ? 6.688 29.031 -7.258 1 96.31 67 ARG B O 1
ATOM 3084 N N . ASN B 1 68 ? 6.984 31.062 -6.332 1 96.81 68 ASN B N 1
ATOM 3085 C CA . ASN B 1 68 ? 8.344 30.766 -5.887 1 96.81 68 ASN B CA 1
ATOM 3086 C C . ASN B 1 68 ? 8.359 29.656 -4.832 1 96.81 68 ASN B C 1
ATOM 3088 O O . ASN B 1 68 ? 9.195 28.766 -4.879 1 96.81 68 ASN B O 1
ATOM 3092 N N . CYS B 1 69 ? 7.453 29.75 -3.896 1 96.69 69 CYS B N 1
ATOM 3093 C CA . CYS B 1 69 ? 7.398 28.734 -2.844 1 96.69 69 CYS B CA 1
ATOM 3094 C C . CYS B 1 69 ? 7.055 27.375 -3.418 1 96.69 69 CYS B C 1
ATOM 3096 O O . CYS B 1 69 ? 7.68 26.375 -3.064 1 96.69 69 CYS B O 1
ATOM 3098 N N . VAL B 1 70 ? 6.074 27.328 -4.324 1 97.62 70 VAL B N 1
ATOM 3099 C CA . VAL B 1 70 ? 5.676 26.078 -4.938 1 97.62 70 VAL B CA 1
ATOM 3100 C C . VAL B 1 70 ? 6.812 25.531 -5.801 1 97.62 70 VAL B C 1
ATOM 3102 O O . VAL B 1 70 ? 7.129 24.344 -5.746 1 97.62 70 VAL B O 1
ATOM 3105 N N . LYS B 1 71 ? 7.398 26.375 -6.586 1 98.19 71 LYS B N 1
ATOM 3106 C CA . LYS B 1 71 ? 8.539 25.969 -7.402 1 98.19 71 LYS B CA 1
ATOM 3107 C C . LYS B 1 71 ? 9.648 25.375 -6.535 1 98.19 71 LYS B C 1
ATOM 3109 O O . LYS B 1 71 ? 10.227 24.344 -6.875 1 98.19 71 LYS B O 1
ATOM 3114 N N . PHE B 1 72 ? 9.961 26 -5.457 1 98.25 72 PHE B N 1
ATOM 3115 C CA . PHE B 1 72 ? 10.992 25.547 -4.531 1 98.25 72 PHE B CA 1
ATOM 3116 C C . PHE B 1 72 ? 10.664 24.172 -3.986 1 98.25 72 PHE B C 1
ATOM 3118 O O . PHE B 1 72 ? 11.539 23.312 -3.885 1 98.25 72 PHE B O 1
ATOM 3125 N N . LEU B 1 73 ? 9.406 23.891 -3.695 1 98.06 73 LEU B N 1
ATOM 3126 C CA . LEU B 1 73 ? 8.977 22.672 -3.043 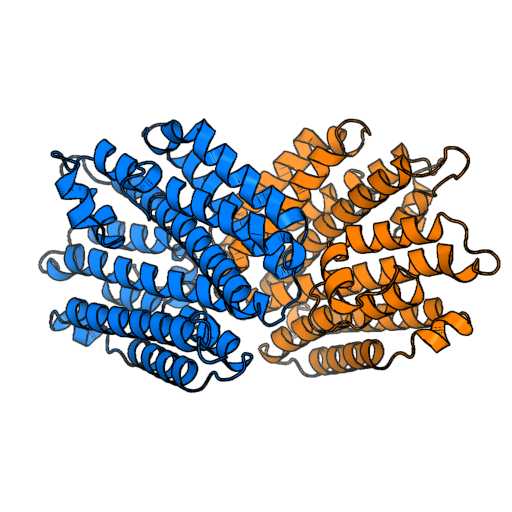1 98.06 73 LEU B CA 1
ATOM 3127 C C . LEU B 1 73 ? 8.828 21.531 -4.055 1 98.06 73 LEU B C 1
ATOM 3129 O O . LEU B 1 73 ? 9.023 20.359 -3.721 1 98.06 73 LEU B O 1
ATOM 3133 N N . VAL B 1 74 ? 8.531 21.875 -5.305 1 98.44 74 VAL B N 1
ATOM 3134 C CA . VAL B 1 74 ? 8.148 20.859 -6.281 1 98.44 74 VAL B CA 1
ATOM 3135 C C . VAL B 1 74 ? 9.336 20.547 -7.191 1 98.44 74 VAL B C 1
ATOM 3137 O O . VAL B 1 74 ? 9.602 19.391 -7.5 1 98.44 74 VAL B O 1
ATOM 3140 N N . ALA B 1 75 ? 10.148 21.531 -7.539 1 97.62 75 ALA B N 1
ATOM 3141 C CA . ALA B 1 75 ? 10.969 21.344 -8.734 1 97.62 75 ALA B CA 1
ATOM 3142 C C . ALA B 1 75 ? 12.414 21.734 -8.469 1 97.62 75 ALA B C 1
ATOM 3144 O O . ALA B 1 75 ? 13.328 21.25 -9.148 1 97.62 75 ALA B O 1
ATOM 3145 N N . ASP B 1 76 ? 12.609 22.656 -7.582 1 94.75 76 ASP B N 1
ATOM 3146 C CA . ASP B 1 76 ? 13.906 23.328 -7.484 1 94.75 76 ASP B CA 1
ATOM 3147 C C . ASP B 1 76 ? 14.992 22.359 -7.016 1 94.75 76 ASP B C 1
ATOM 3149 O O . ASP B 1 76 ? 14.852 21.719 -5.973 1 94.75 76 ASP B O 1
ATOM 3153 N N . GLN B 1 77 ? 16.062 22.328 -7.707 1 90.81 77 GLN B N 1
ATOM 3154 C CA . GLN B 1 77 ? 17.141 21.391 -7.414 1 90.81 77 GLN B CA 1
ATOM 3155 C C . GLN B 1 77 ? 17.953 21.844 -6.203 1 90.81 77 GLN B C 1
ATOM 3157 O O . GLN B 1 77 ? 18.672 21.047 -5.59 1 90.81 77 GLN B O 1
ATOM 3162 N N . TYR B 1 78 ? 17.844 23.156 -5.895 1 89.75 78 TYR B N 1
ATOM 3163 C CA . TYR B 1 78 ? 18.5 23.656 -4.699 1 89.75 78 TYR B CA 1
ATOM 3164 C C . TYR B 1 78 ? 17.906 23.047 -3.439 1 89.75 78 TYR B C 1
ATOM 3166 O O . TYR B 1 78 ? 18.531 23.062 -2.377 1 89.75 78 TYR B O 1
ATOM 3174 N N . ASN B 1 79 ? 16.656 22.656 -3.576 1 94.12 79 ASN B N 1
ATOM 3175 C CA . ASN B 1 79 ? 15.969 22 -2.465 1 94.12 79 ASN B CA 1
ATOM 3176 C C . ASN B 1 79 ? 16.109 20.484 -2.529 1 94.12 79 ASN B C 1
ATOM 3178 O O . ASN B 1 79 ? 15.398 19.828 -3.277 1 94.12 79 ASN B O 1
ATOM 3182 N N . PRO B 1 80 ? 16.953 19.906 -1.686 1 91.25 80 PRO B N 1
ATOM 3183 C CA . PRO B 1 80 ? 17.156 18.453 -1.711 1 91.25 80 PRO B CA 1
ATOM 3184 C C . PRO B 1 80 ? 15.891 17.672 -1.317 1 91.25 80 PRO B C 1
ATOM 3186 O O . PRO B 1 80 ? 15.812 16.469 -1.547 1 91.25 80 PRO B O 1
ATOM 3189 N N . SER B 1 81 ? 14.961 18.422 -0.814 1 94.25 81 SER B N 1
ATOM 3190 C CA . SER B 1 81 ? 13.742 17.766 -0.347 1 94.25 81 SER B CA 1
ATOM 3191 C C . SER B 1 81 ? 12.578 18.047 -1.286 1 94.25 81 SER B C 1
ATOM 3193 O O . SER B 1 81 ? 11.43 17.734 -0.96 1 94.25 81 SER B O 1
ATOM 3195 N N . SER B 1 82 ? 12.859 18.766 -2.441 1 98 82 SER B N 1
ATOM 3196 C CA . SER B 1 82 ? 11.766 18.984 -3.387 1 98 82 SER B CA 1
ATOM 3197 C C . SER B 1 82 ? 11.195 17.656 -3.873 1 98 82 SER B C 1
ATOM 3199 O O . SER B 1 82 ? 11.852 16.609 -3.758 1 98 82 SER B O 1
ATOM 3201 N N . VAL B 1 83 ? 10.016 17.688 -4.398 1 98.69 83 VAL B N 1
ATOM 3202 C CA . VAL B 1 83 ? 9.367 16.484 -4.934 1 98.69 83 VAL B CA 1
ATOM 3203 C C . VAL B 1 83 ? 10.266 15.844 -5.98 1 98.69 83 VAL B C 1
ATOM 3205 O O . VAL B 1 83 ? 10.555 14.648 -5.91 1 98.69 83 VAL B O 1
ATOM 3208 N N . LEU B 1 84 ? 10.758 16.625 -6.895 1 98.69 84 LEU B N 1
ATOM 3209 C CA . LEU B 1 84 ? 11.57 16.094 -7.984 1 98.69 84 LEU B CA 1
ATOM 3210 C C . LEU B 1 84 ? 12.891 15.547 -7.461 1 98.69 84 LEU B C 1
ATOM 3212 O O . LEU B 1 84 ? 13.328 14.469 -7.867 1 98.69 84 LEU B O 1
ATOM 3216 N N . SER B 1 85 ? 13.562 16.281 -6.555 1 98.38 85 SER B N 1
ATOM 3217 C CA . SER B 1 85 ? 14.828 15.828 -5.984 1 98.38 85 SER B CA 1
ATOM 3218 C C . SER B 1 85 ? 14.648 14.523 -5.203 1 98.38 85 SER B C 1
ATOM 3220 O O . SER B 1 85 ? 15.492 13.633 -5.285 1 98.38 85 SER B O 1
ATOM 3222 N N . SER B 1 86 ? 13.602 14.43 -4.477 1 98.62 86 SER B N 1
ATOM 3223 C CA . SER B 1 86 ? 13.312 13.219 -3.709 1 98.62 86 SER B CA 1
ATOM 3224 C C . SER B 1 86 ? 13.07 12.023 -4.629 1 98.62 86 SER B C 1
ATOM 3226 O O . SER B 1 86 ? 13.586 10.93 -4.383 1 98.62 86 SER B O 1
ATOM 3228 N N . LEU B 1 87 ? 12.32 12.242 -5.68 1 98.75 87 LEU B N 1
ATOM 3229 C CA . LEU B 1 87 ? 12.023 11.164 -6.613 1 98.75 87 LEU B CA 1
ATOM 3230 C C . LEU B 1 87 ? 13.281 10.734 -7.359 1 98.75 87 LEU B C 1
ATOM 3232 O O . LEU B 1 87 ? 13.461 9.547 -7.652 1 98.75 87 LEU B O 1
ATOM 3236 N N . GLN B 1 88 ? 14.109 11.672 -7.672 1 98.62 88 GLN B N 1
ATOM 3237 C CA . GLN B 1 88 ? 15.383 11.352 -8.312 1 98.62 88 GLN B CA 1
ATOM 3238 C C . GLN B 1 88 ? 16.25 10.492 -7.398 1 98.62 88 GLN B C 1
ATOM 3240 O O . GLN B 1 88 ? 16.844 9.516 -7.848 1 98.62 88 GLN B O 1
ATOM 3245 N N . ALA B 1 89 ? 16.344 10.891 -6.18 1 98.5 89 ALA B N 1
ATOM 3246 C CA . ALA B 1 89 ? 17.125 10.133 -5.207 1 98.5 89 ALA B CA 1
ATOM 3247 C C . ALA B 1 89 ? 16.547 8.734 -5.008 1 98.5 89 ALA B C 1
ATOM 3249 O O . ALA B 1 89 ? 17.297 7.758 -4.918 1 98.5 89 ALA B O 1
ATOM 3250 N N . ALA B 1 90 ? 15.234 8.641 -4.934 1 98.69 90 ALA B N 1
ATOM 3251 C CA . ALA B 1 90 ? 14.578 7.348 -4.809 1 98.69 90 ALA B CA 1
ATOM 3252 C C . ALA B 1 90 ? 14.898 6.449 -6 1 98.69 90 ALA B C 1
ATOM 3254 O O . ALA B 1 90 ? 15.172 5.258 -5.832 1 98.69 90 ALA B O 1
ATOM 3255 N N . ARG B 1 91 ? 14.828 7.023 -7.18 1 98.62 91 ARG B N 1
ATOM 3256 C CA . ARG B 1 91 ? 15.148 6.289 -8.398 1 98.62 91 ARG B CA 1
ATOM 3257 C C . ARG B 1 91 ? 16.562 5.711 -8.344 1 98.62 91 ARG B C 1
ATOM 3259 O O . ARG B 1 91 ? 16.766 4.551 -8.703 1 98.62 91 ARG B O 1
ATOM 3266 N N . GLU B 1 92 ? 17.516 6.516 -7.875 1 97.94 92 GLU B N 1
ATOM 3267 C CA . GLU B 1 92 ? 18.906 6.047 -7.777 1 97.94 92 GLU B CA 1
ATOM 3268 C C . GLU B 1 92 ? 19.031 4.922 -6.754 1 97.94 92 GLU B C 1
ATOM 3270 O O . GLU B 1 92 ? 19.766 3.961 -6.969 1 97.94 92 GLU B O 1
ATOM 3275 N N . ASN B 1 93 ? 18.359 5 -5.711 1 98 93 ASN B N 1
ATOM 3276 C CA . ASN B 1 93 ? 18.406 3.979 -4.672 1 98 93 ASN B CA 1
ATOM 3277 C C . ASN B 1 93 ? 17.812 2.658 -5.152 1 98 93 ASN B C 1
ATOM 3279 O O . ASN B 1 93 ? 18.375 1.59 -4.895 1 98 93 ASN B O 1
ATOM 3283 N N . VAL B 1 94 ? 16.672 2.709 -5.859 1 97.62 94 VAL B N 1
ATOM 3284 C CA . VAL B 1 94 ? 16.047 1.473 -6.328 1 97.62 94 VAL B CA 1
ATOM 3285 C C . VAL B 1 94 ? 16.875 0.87 -7.457 1 97.62 94 VAL B C 1
ATOM 3287 O O . VAL B 1 94 ? 16.984 -0.353 -7.574 1 97.62 94 VAL B O 1
ATOM 3290 N N . ARG B 1 95 ? 17.469 1.733 -8.273 1 96.44 95 ARG B N 1
ATOM 3291 C CA . ARG B 1 95 ? 18.312 1.276 -9.375 1 96.44 95 ARG B CA 1
ATOM 3292 C C . ARG B 1 95 ? 19.453 0.4 -8.867 1 96.44 95 ARG B C 1
ATOM 3294 O O . ARG B 1 95 ? 19.828 -0.579 -9.516 1 96.44 95 ARG B O 1
ATOM 3301 N N . THR B 1 96 ? 19.938 0.673 -7.719 1 95 96 THR B N 1
ATOM 3302 C CA . THR B 1 96 ? 21.109 -0.015 -7.207 1 95 96 THR B CA 1
ATOM 3303 C C . THR B 1 96 ? 20.719 -1.124 -6.238 1 95 96 THR B C 1
ATOM 3305 O O . THR B 1 96 ? 21.578 -1.761 -5.625 1 95 96 THR B O 1
ATOM 3308 N N . THR B 1 97 ? 19.438 -1.358 -6.012 1 95 97 THR B N 1
ATOM 3309 C CA . THR B 1 97 ? 18.969 -2.406 -5.113 1 95 97 THR B CA 1
ATOM 3310 C C . THR B 1 97 ? 17.938 -3.285 -5.805 1 95 97 THR B C 1
ATOM 3312 O O . THR B 1 97 ? 17 -3.773 -5.164 1 95 97 THR B O 1
ATOM 3315 N N . ARG B 1 98 ? 18 -3.473 -7.078 1 92.75 98 ARG B N 1
ATOM 3316 C CA . ARG B 1 98 ? 17.016 -4.184 -7.891 1 92.75 98 ARG B CA 1
ATOM 3317 C C . ARG B 1 98 ? 16.906 -5.645 -7.465 1 92.75 98 ARG B C 1
ATOM 3319 O O . ARG B 1 98 ? 15.852 -6.266 -7.617 1 92.75 98 ARG B O 1
ATOM 3326 N N . ASP B 1 99 ? 17.906 -6.164 -6.918 1 89.56 99 ASP B N 1
ATOM 3327 C CA . ASP B 1 99 ? 17.922 -7.574 -6.543 1 89.56 99 ASP B CA 1
ATOM 3328 C C . ASP B 1 99 ? 17.125 -7.809 -5.258 1 89.56 99 ASP B C 1
ATOM 3330 O O . ASP B 1 99 ? 16.781 -8.945 -4.934 1 89.56 99 ASP B O 1
ATOM 3334 N N . LEU B 1 100 ? 16.75 -6.719 -4.512 1 92.12 100 LEU B N 1
ATOM 3335 C CA . LEU B 1 100 ? 16.109 -6.855 -3.215 1 92.12 100 LEU B CA 1
ATOM 3336 C C . LEU B 1 100 ? 14.609 -6.562 -3.32 1 92.12 100 LEU B C 1
ATOM 3338 O O . LEU B 1 100 ? 13.844 -6.887 -2.412 1 92.12 100 LEU B O 1
ATOM 3342 N N . VAL B 1 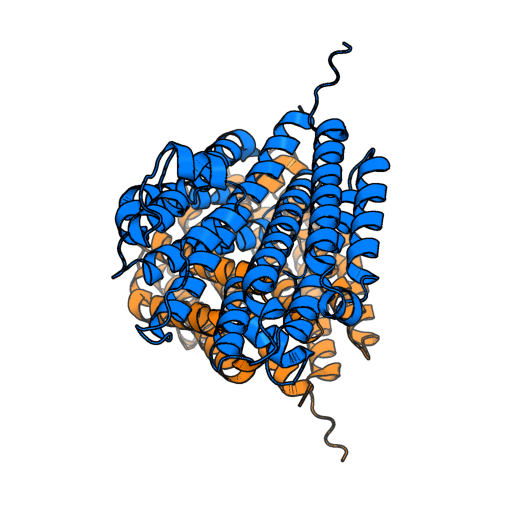101 ? 14.234 -5.918 -4.398 1 94.88 101 VAL B N 1
ATOM 3343 C CA . VAL B 1 101 ? 12.844 -5.504 -4.559 1 94.88 101 VAL B CA 1
ATOM 3344 C C . VAL B 1 101 ? 12.219 -6.238 -5.742 1 94.88 101 VAL B C 1
ATOM 3346 O O . VAL B 1 101 ? 12.93 -6.758 -6.605 1 94.88 101 VAL B O 1
ATOM 3349 N N . PRO B 1 102 ? 10.852 -6.391 -5.719 1 95.38 102 PRO B N 1
ATOM 3350 C CA . PRO B 1 102 ? 10.203 -6.945 -6.91 1 95.38 102 PRO B CA 1
ATOM 3351 C C . PRO B 1 102 ? 10.594 -6.211 -8.188 1 95.38 102 PRO B C 1
ATOM 3353 O O . PRO B 1 102 ? 10.805 -4.992 -8.164 1 95.38 102 PRO B O 1
ATOM 3356 N N . SER B 1 103 ? 10.672 -6.914 -9.234 1 91.19 103 SER B N 1
ATOM 3357 C CA . SER B 1 103 ? 11.133 -6.359 -10.5 1 91.19 103 SER B CA 1
ATOM 3358 C C . SER B 1 103 ? 10.305 -5.152 -10.914 1 91.19 103 SER B C 1
ATOM 3360 O O . SER B 1 103 ? 10.828 -4.207 -11.508 1 91.19 103 SER B O 1
ATOM 3362 N N . GLU B 1 104 ? 9.07 -5.141 -10.586 1 95.69 104 GLU B N 1
ATOM 3363 C CA . GLU B 1 104 ? 8.148 -4.074 -10.961 1 95.69 104 GLU B CA 1
ATOM 3364 C C . GLU B 1 104 ? 8.492 -2.77 -10.25 1 95.69 104 GLU B C 1
ATOM 3366 O O . GLU B 1 104 ? 8.102 -1.689 -10.695 1 95.69 104 GLU B O 1
ATOM 3371 N N . ALA B 1 105 ? 9.242 -2.857 -9.109 1 97.38 105 ALA B N 1
ATOM 3372 C CA . ALA B 1 105 ? 9.516 -1.68 -8.289 1 97.38 105 ALA B CA 1
ATOM 3373 C C . ALA B 1 105 ? 10.344 -0.656 -9.055 1 97.38 105 ALA B C 1
ATOM 3375 O O . ALA B 1 105 ? 10.078 0.546 -8.992 1 97.38 105 ALA B O 1
ATOM 3376 N N . TRP B 1 106 ? 11.305 -1.144 -9.805 1 96.69 106 TRP B N 1
ATOM 3377 C CA . TRP B 1 106 ? 12.133 -0.254 -10.609 1 96.69 106 TRP B CA 1
ATOM 3378 C C . TRP B 1 106 ? 11.289 0.49 -11.641 1 96.69 106 TRP B C 1
ATOM 3380 O O . TRP B 1 106 ? 11.43 1.705 -11.805 1 96.69 106 TRP B O 1
ATOM 3390 N N . GLU B 1 107 ? 10.43 -0.255 -12.25 1 95.81 107 GLU B N 1
ATOM 3391 C CA . GLU B 1 107 ? 9.594 0.332 -13.289 1 95.81 107 GLU B CA 1
ATOM 3392 C C . GLU B 1 107 ? 8.672 1.402 -12.719 1 95.81 107 GLU B C 1
ATOM 3394 O O . GLU B 1 107 ? 8.539 2.486 -13.289 1 95.81 107 GLU B O 1
ATOM 3399 N N . VAL B 1 108 ? 8.102 1.113 -11.633 1 97.81 108 VAL B N 1
ATOM 3400 C CA . VAL B 1 108 ? 7.152 2.02 -10.992 1 97.81 108 VAL B CA 1
ATOM 3401 C C . VAL B 1 108 ? 7.867 3.303 -10.57 1 97.81 108 VAL B C 1
ATOM 3403 O O . VAL B 1 108 ? 7.379 4.406 -10.836 1 97.81 108 VAL B O 1
ATOM 3406 N N . VAL B 1 109 ? 9.047 3.217 -10 1 98.62 109 VAL B N 1
ATOM 3407 C CA . VAL B 1 109 ? 9.773 4.383 -9.523 1 98.62 109 VAL B CA 1
ATOM 3408 C C . VAL B 1 109 ? 10.32 5.176 -10.711 1 98.62 109 VAL B C 1
ATOM 3410 O O . VAL B 1 109 ? 10.258 6.406 -10.727 1 98.62 109 VAL B O 1
ATOM 3413 N N . ASN B 1 110 ? 10.844 4.414 -11.68 1 98.25 110 ASN B N 1
ATOM 3414 C CA . ASN B 1 110 ? 11.391 5.066 -12.859 1 98.25 110 ASN B CA 1
ATOM 3415 C C . ASN B 1 110 ? 10.32 5.848 -13.617 1 98.25 110 ASN B C 1
ATOM 3417 O O . ASN B 1 110 ? 10.547 6.988 -14.023 1 98.25 110 ASN B O 1
ATOM 3421 N N . GLU B 1 111 ? 9.211 5.246 -13.789 1 97.88 111 GLU B N 1
ATOM 3422 C CA . GLU B 1 111 ? 8.109 5.91 -14.477 1 97.88 111 GLU B CA 1
ATOM 3423 C C . GLU B 1 111 ? 7.609 7.121 -13.695 1 97.88 111 GLU B C 1
ATOM 3425 O O . GLU B 1 111 ? 7.238 8.141 -14.281 1 97.88 111 GLU B O 1
ATOM 3430 N N . MET B 1 112 ? 7.598 6.984 -12.406 1 98.5 112 MET B N 1
ATOM 3431 C CA . MET B 1 112 ? 7.191 8.086 -11.539 1 98.5 112 MET B CA 1
ATOM 3432 C C . MET B 1 112 ? 8.141 9.273 -11.688 1 98.5 112 MET B C 1
ATOM 3434 O O . MET B 1 112 ? 7.691 10.414 -11.844 1 98.5 112 MET B O 1
ATOM 3438 N N . TYR B 1 113 ? 9.398 8.984 -11.648 1 98.69 113 TYR B N 1
ATOM 3439 C CA . TYR B 1 113 ? 10.391 10.039 -11.805 1 98.69 113 TYR B CA 1
ATOM 3440 C C . TYR B 1 113 ? 10.273 10.703 -13.172 1 98.69 113 TYR B C 1
ATOM 3442 O O . TYR B 1 113 ? 10.273 11.938 -13.266 1 98.69 113 TYR B O 1
ATOM 3450 N N . LEU B 1 114 ? 10.156 9.922 -14.219 1 98.69 114 LEU B N 1
ATOM 3451 C CA . LEU B 1 114 ? 10.062 10.445 -15.578 1 98.69 114 LEU B CA 1
ATOM 3452 C C . LEU B 1 114 ? 8.805 11.297 -15.742 1 98.69 114 LEU B C 1
ATOM 3454 O O . LEU B 1 114 ? 8.852 12.367 -16.359 1 98.69 114 LEU B O 1
ATOM 3458 N N . PHE B 1 115 ? 7.754 10.852 -15.219 1 98.56 115 PHE B N 1
ATOM 3459 C CA . PHE B 1 115 ? 6.52 11.617 -15.242 1 98.56 115 PHE B CA 1
ATOM 3460 C C . PHE B 1 115 ? 6.715 12.984 -14.586 1 98.56 115 PHE B C 1
ATOM 3462 O O . PHE B 1 115 ? 6.355 14.016 -15.164 1 98.56 115 PHE B O 1
ATOM 3469 N N . ALA B 1 116 ? 7.27 12.961 -13.344 1 98.56 116 ALA B N 1
ATOM 3470 C CA . ALA B 1 116 ? 7.473 14.203 -12.609 1 98.56 116 ALA B CA 1
ATOM 3471 C C . ALA B 1 116 ? 8.406 15.141 -13.359 1 98.56 116 ALA B C 1
ATOM 3473 O O . ALA B 1 116 ? 8.117 16.328 -13.523 1 98.56 116 ALA B O 1
ATOM 3474 N N . ARG B 1 117 ? 9.453 14.555 -13.836 1 98.25 117 ARG B N 1
ATOM 3475 C CA . ARG B 1 117 ? 10.453 15.344 -14.547 1 98.25 117 ARG B CA 1
ATOM 3476 C C . ARG B 1 117 ? 9.859 15.977 -15.805 1 98.25 117 ARG B C 1
ATOM 3478 O O . ARG B 1 117 ? 10.016 17.172 -16.031 1 98.25 117 ARG B O 1
ATOM 3485 N N . ASP B 1 118 ? 9.141 15.234 -16.562 1 98.5 118 ASP B N 1
ATOM 3486 C CA . ASP B 1 118 ? 8.664 15.664 -17.875 1 98.5 118 ASP B CA 1
ATOM 3487 C C . ASP B 1 118 ? 7.484 16.609 -17.75 1 98.5 118 ASP B C 1
ATOM 3489 O O . ASP B 1 118 ? 7.18 17.359 -18.688 1 98.5 118 ASP B O 1
ATOM 3493 N N . HIS B 1 119 ? 6.797 16.609 -16.609 1 98.25 119 HIS B N 1
ATOM 3494 C CA . HIS B 1 119 ? 5.617 17.453 -16.453 1 98.25 119 HIS B CA 1
ATOM 3495 C C . HIS B 1 119 ? 5.758 18.375 -15.242 1 98.25 119 HIS B C 1
ATOM 3497 O O . HIS B 1 119 ? 4.758 18.781 -14.648 1 98.25 119 HIS B O 1
ATOM 3503 N N . ILE B 1 120 ? 6.953 18.703 -14.828 1 97.75 120 ILE B N 1
ATOM 3504 C CA . ILE B 1 120 ? 7.23 19.375 -13.562 1 97.75 120 ILE B CA 1
ATOM 3505 C C . ILE B 1 120 ? 6.582 20.766 -13.57 1 97.75 120 ILE B C 1
ATOM 3507 O O . ILE B 1 120 ? 6.152 21.266 -12.523 1 97.75 120 ILE B O 1
ATOM 3511 N N . ASP B 1 121 ? 6.492 21.406 -14.766 1 97.31 121 ASP B N 1
ATOM 3512 C CA . ASP B 1 121 ? 5.902 22.734 -14.883 1 97.31 121 ASP B CA 1
ATOM 3513 C C . ASP B 1 121 ? 4.422 22.703 -14.508 1 97.31 121 ASP B C 1
ATOM 3515 O O . ASP B 1 121 ? 3.887 23.703 -14.023 1 97.31 121 ASP B O 1
ATOM 3519 N N . ASN B 1 122 ? 3.773 21.594 -14.719 1 97.25 122 ASN B N 1
ATOM 3520 C CA . ASN B 1 122 ? 2.375 21.453 -14.328 1 97.25 122 ASN B CA 1
ATOM 3521 C C . ASN B 1 122 ? 2.201 21.547 -12.812 1 97.25 122 ASN B C 1
ATOM 3523 O O . ASN B 1 122 ? 1.151 21.984 -12.336 1 97.25 122 ASN B O 1
ATOM 3527 N N . GLY B 1 123 ? 3.234 21.172 -12.102 1 96.5 123 GLY B N 1
ATOM 3528 C CA . GLY B 1 123 ? 3.186 21.25 -10.656 1 96.5 123 GLY B CA 1
ATOM 3529 C C . GLY B 1 123 ? 3.385 22.656 -10.125 1 96.5 123 GLY B C 1
ATOM 3530 O O . GLY B 1 123 ? 2.922 22.984 -9.023 1 96.5 123 GLY B O 1
ATOM 3531 N N . ILE B 1 124 ? 4.031 23.438 -10.891 1 95.94 124 ILE B N 1
ATOM 3532 C CA . ILE B 1 124 ? 4.344 24.812 -10.484 1 95.94 124 ILE B CA 1
ATOM 3533 C C . ILE B 1 124 ? 3.166 25.719 -10.805 1 95.94 124 ILE B C 1
ATOM 3535 O O . ILE B 1 124 ? 2.812 26.594 -10.008 1 95.94 124 ILE B O 1
ATOM 3539 N N . GLY B 1 125 ? 2.588 25.469 -11.945 1 94.06 125 GLY B N 1
ATOM 3540 C CA . GLY B 1 125 ? 1.475 26.297 -12.383 1 94.06 125 GLY B CA 1
ATOM 3541 C C . GLY B 1 125 ? 0.188 26.016 -11.633 1 94.06 125 GLY B C 1
ATOM 3542 O O . GLY B 1 125 ? -0.094 24.859 -11.289 1 94.06 125 GLY B O 1
ATOM 3543 N N . LYS B 1 126 ? -0.663 27.047 -11.422 1 91.88 126 LYS B N 1
ATOM 3544 C CA . LYS B 1 126 ? -1.865 26.969 -10.594 1 91.88 126 LYS B CA 1
ATOM 3545 C C . LYS B 1 126 ? -2.947 26.141 -11.281 1 91.88 126 LYS B C 1
ATOM 3547 O O . LYS B 1 126 ? -3.709 25.422 -10.625 1 91.88 126 LYS B O 1
ATOM 3552 N N . ARG B 1 127 ? -2.992 26.109 -12.539 1 91.94 127 ARG B N 1
ATOM 3553 C CA . ARG B 1 127 ? -4.125 25.578 -13.297 1 91.94 127 ARG B CA 1
ATOM 3554 C C . ARG B 1 127 ? -4.184 24.062 -13.211 1 91.94 127 ARG B C 1
ATOM 3556 O O . ARG B 1 127 ? -5.266 23.484 -13.078 1 91.94 127 ARG B O 1
ATOM 3563 N N . VAL B 1 128 ? -3.025 23.375 -13.281 1 95.69 128 VAL B N 1
ATOM 3564 C CA . VAL B 1 128 ? -3.062 21.922 -13.375 1 95.69 128 VAL B CA 1
ATOM 3565 C C . VAL B 1 128 ? -2.256 21.297 -12.234 1 95.69 128 VAL B C 1
ATOM 3567 O O . VAL B 1 128 ? -1.972 20.109 -12.234 1 95.69 128 VAL B O 1
ATOM 3570 N N . ARG B 1 129 ? -1.864 22.078 -11.211 1 96.81 129 ARG B N 1
ATOM 3571 C CA . ARG B 1 129 ? -1.056 21.656 -10.078 1 96.81 129 ARG B CA 1
ATOM 3572 C C . ARG B 1 129 ? -1.743 20.531 -9.305 1 96.81 129 ARG B C 1
ATOM 3574 O O . ARG B 1 129 ? -1.103 19.547 -8.93 1 96.81 129 ARG B O 1
ATOM 3581 N N . TYR B 1 130 ? -3.031 20.703 -9.211 1 96.62 130 TYR B N 1
ATOM 3582 C CA . TYR B 1 130 ? -3.799 19.734 -8.445 1 96.62 130 TYR B CA 1
ATOM 3583 C C . TYR B 1 130 ? -3.703 18.344 -9.07 1 96.62 130 TYR B C 1
ATOM 3585 O O . TYR B 1 130 ? -3.389 17.375 -8.383 1 96.62 130 TYR B O 1
ATOM 3593 N N . GLN B 1 131 ? -3.924 18.266 -10.352 1 96.88 131 GLN B N 1
ATOM 3594 C CA . GLN B 1 131 ? -3.904 17 -11.062 1 96.88 131 GLN B CA 1
ATOM 3595 C C . GLN B 1 131 ? -2.508 16.375 -11.062 1 96.88 131 GLN B C 1
ATOM 3597 O O . GLN B 1 131 ? -2.354 15.172 -10.875 1 96.88 131 GLN B O 1
ATOM 3602 N N . PHE B 1 132 ? -1.544 17.219 -11.289 1 98.38 132 PHE B N 1
ATOM 3603 C CA . PHE B 1 132 ? -0.16 16.766 -11.328 1 98.38 132 PHE B CA 1
ATOM 3604 C C . PHE B 1 132 ? 0.253 16.172 -9.984 1 98.38 132 PHE B C 1
ATOM 3606 O O . PHE B 1 132 ? 0.769 15.062 -9.922 1 98.38 132 PHE B O 1
ATOM 3613 N N . LEU B 1 133 ? 0.005 16.891 -8.93 1 98.62 133 LEU B N 1
ATOM 3614 C CA . LEU B 1 133 ? 0.446 16.469 -7.605 1 98.62 133 LEU B CA 1
ATOM 3615 C C . LEU B 1 133 ? -0.362 15.266 -7.125 1 98.62 133 LEU B C 1
ATOM 3617 O O . LEU B 1 133 ? 0.164 14.398 -6.426 1 98.62 133 LEU B O 1
ATOM 3621 N N . THR B 1 134 ? -1.615 15.211 -7.48 1 97.62 134 THR B N 1
ATOM 3622 C CA . THR B 1 134 ? -2.432 14.047 -7.164 1 97.62 134 THR B CA 1
ATOM 3623 C C . THR B 1 134 ? -1.867 12.789 -7.828 1 97.62 134 THR B C 1
ATOM 3625 O O . THR B 1 134 ? -1.826 11.727 -7.215 1 97.62 134 THR B O 1
ATOM 3628 N N . GLU B 1 135 ? -1.432 12.953 -9.031 1 98.06 135 GLU B N 1
ATOM 3629 C CA . GLU B 1 135 ? -0.823 11.828 -9.734 1 98.06 135 GLU B CA 1
ATOM 3630 C C . GLU B 1 135 ? 0.475 11.391 -9.062 1 98.06 135 GLU B C 1
ATOM 3632 O O . GLU B 1 135 ? 0.758 10.195 -8.961 1 98.06 135 GLU B O 1
ATOM 3637 N N . VAL B 1 136 ? 1.272 12.32 -8.602 1 98.75 136 VAL B N 1
ATOM 3638 C CA . VAL B 1 136 ? 2.494 12 -7.867 1 98.75 136 VAL B CA 1
ATOM 3639 C C . VAL B 1 136 ? 2.152 11.188 -6.621 1 98.75 136 VAL B C 1
ATOM 3641 O O . VAL B 1 136 ? 2.785 10.172 -6.344 1 98.75 136 VAL B O 1
ATOM 3644 N N . VAL B 1 137 ? 1.145 11.625 -5.902 1 98.62 137 VAL B N 1
ATOM 3645 C CA . VAL B 1 137 ? 0.721 10.945 -4.68 1 98.62 137 VAL B CA 1
ATOM 3646 C C . VAL B 1 137 ? 0.294 9.516 -5.004 1 98.62 137 VAL B C 1
ATOM 3648 O O . VAL B 1 137 ? 0.728 8.57 -4.348 1 98.62 137 VAL B O 1
ATOM 3651 N N . GLN B 1 138 ? -0.502 9.359 -6.023 1 98.25 138 GLN B N 1
ATOM 3652 C CA . GLN B 1 138 ? -1.021 8.047 -6.391 1 98.25 138 GLN B CA 1
ATOM 3653 C C . GLN B 1 138 ? 0.105 7.105 -6.812 1 98.25 138 GLN B C 1
ATOM 3655 O O . GLN B 1 138 ? 0.082 5.914 -6.496 1 98.25 138 GLN B O 1
ATOM 3660 N N . ARG B 1 139 ? 1.062 7.594 -7.508 1 98.44 139 ARG B N 1
ATOM 3661 C CA . ARG B 1 139 ? 2.189 6.762 -7.922 1 98.44 139 ARG B CA 1
ATOM 3662 C C . ARG B 1 139 ? 3.037 6.352 -6.723 1 98.44 139 ARG B C 1
ATOM 3664 O O . ARG B 1 139 ? 3.566 5.238 -6.684 1 98.44 139 ARG B O 1
ATOM 3671 N N . CYS B 1 140 ? 3.203 7.258 -5.746 1 98.75 140 CYS B N 1
ATOM 3672 C CA . CYS B 1 140 ? 3.863 6.875 -4.504 1 98.75 140 CYS B CA 1
ATOM 3673 C C . CYS B 1 140 ? 3.1 5.762 -3.799 1 98.75 140 CYS B C 1
ATOM 3675 O O . CYS B 1 140 ? 3.699 4.805 -3.309 1 98.75 140 CYS B O 1
ATOM 3677 N N . GLN B 1 141 ? 1.797 5.891 -3.789 1 98.56 141 GLN B N 1
ATOM 3678 C CA . GLN B 1 141 ? 0.951 4.887 -3.15 1 98.56 141 GLN B CA 1
ATOM 3679 C C . GLN B 1 141 ? 1.015 3.557 -3.895 1 98.56 141 GLN B C 1
ATOM 3681 O O . GLN B 1 141 ? 0.943 2.492 -3.281 1 98.56 141 GLN B O 1
ATOM 3686 N N . THR B 1 142 ? 1.14 3.633 -5.211 1 98.69 142 THR B N 1
ATOM 3687 C CA . THR B 1 142 ? 1.329 2.426 -6.008 1 98.69 142 THR B CA 1
ATOM 3688 C C . THR B 1 142 ? 2.561 1.656 -5.539 1 98.69 142 THR B C 1
ATOM 3690 O O . THR B 1 142 ? 2.5 0.442 -5.336 1 98.69 142 THR B O 1
ATOM 3693 N N . LEU B 1 143 ? 3.664 2.361 -5.371 1 98.75 143 LEU B N 1
ATOM 3694 C CA . LEU B 1 143 ? 4.887 1.707 -4.918 1 98.75 143 LEU B CA 1
ATOM 3695 C C . LEU B 1 143 ? 4.695 1.097 -3.535 1 98.75 143 LEU B C 1
ATOM 3697 O O . LEU B 1 143 ? 5.16 -0.014 -3.271 1 98.75 143 LEU B O 1
ATOM 3701 N N . THR B 1 144 ? 4.051 1.839 -2.67 1 98.5 144 THR B N 1
ATOM 3702 C CA . THR B 1 144 ? 3.803 1.341 -1.321 1 98.5 144 THR B CA 1
ATOM 3703 C C . THR B 1 144 ? 2.992 0.049 -1.361 1 98.5 144 THR B C 1
ATOM 3705 O O . THR B 1 144 ? 3.32 -0.919 -0.672 1 98.5 144 THR B O 1
ATOM 3708 N N . GLY B 1 145 ? 1.931 0.037 -2.166 1 98.38 145 GLY B N 1
ATOM 3709 C CA . GLY B 1 145 ? 1.132 -1.167 -2.326 1 98.38 145 GLY B CA 1
ATOM 3710 C C . GLY B 1 145 ? 1.908 -2.324 -2.926 1 98.38 145 GLY B C 1
ATOM 3711 O O . GLY B 1 145 ? 1.783 -3.463 -2.473 1 98.38 145 GLY B O 1
ATOM 3712 N N . LEU B 1 146 ? 2.729 -2 -3.922 1 98.5 146 LEU B N 1
ATOM 3713 C CA . LEU B 1 146 ? 3.551 -3.008 -4.582 1 98.5 146 LEU B CA 1
ATOM 3714 C C . LEU B 1 146 ? 4.512 -3.658 -3.594 1 98.5 146 LEU B C 1
ATOM 3716 O O . LEU B 1 146 ? 4.602 -4.887 -3.523 1 98.5 146 LEU B O 1
ATOM 3720 N N . LEU B 1 147 ? 5.191 -2.836 -2.836 1 98.38 147 LEU B N 1
ATOM 3721 C CA . LEU B 1 147 ? 6.172 -3.371 -1.899 1 98.38 147 LEU B CA 1
ATOM 3722 C C . LEU B 1 147 ? 5.492 -4.18 -0.802 1 98.38 147 LEU B C 1
ATOM 3724 O O . LEU B 1 147 ? 5.969 -5.254 -0.43 1 98.38 147 LEU B O 1
ATOM 3728 N N . ALA B 1 148 ? 4.375 -3.736 -0.33 1 97.88 148 ALA B N 1
ATOM 3729 C CA . ALA B 1 148 ? 3.658 -4.434 0.735 1 97.88 148 ALA B CA 1
ATOM 3730 C C . ALA B 1 148 ? 3.176 -5.805 0.265 1 97.88 148 ALA B C 1
ATOM 3732 O O . ALA B 1 148 ? 3.18 -6.77 1.034 1 97.88 148 ALA B O 1
ATOM 3733 N N . GLY B 1 149 ? 2.852 -5.875 -0.986 1 97.75 149 GLY B N 1
ATOM 3734 C CA . GLY B 1 149 ? 2.176 -7.074 -1.456 1 97.75 149 GLY B CA 1
ATOM 3735 C C . GLY B 1 149 ? 3.084 -8 -2.24 1 97.75 149 GLY B C 1
ATOM 3736 O O . GLY B 1 149 ? 2.738 -9.156 -2.48 1 97.75 149 GLY B O 1
ATOM 3737 N N . CYS B 1 150 ? 4.309 -7.547 -2.582 1 98 150 CYS B N 1
ATOM 3738 C CA . CYS B 1 150 ? 5.078 -8.359 -3.52 1 98 150 CYS B CA 1
ATOM 3739 C C . CYS B 1 150 ? 6.523 -8.508 -3.053 1 98 150 CYS B C 1
ATOM 3741 O O . CYS B 1 150 ? 7.27 -9.328 -3.584 1 98 150 CYS B O 1
ATOM 3743 N N . MET B 1 151 ? 6.945 -7.746 -2.074 1 98.12 151 MET B N 1
ATOM 3744 C CA . MET B 1 151 ? 8.305 -7.84 -1.546 1 98.12 151 MET B CA 1
ATOM 3745 C C . MET B 1 151 ? 8.344 -8.719 -0.297 1 98.12 151 MET B C 1
ATOM 3747 O O . MET B 1 151 ? 7.453 -8.625 0.554 1 98.12 151 MET B O 1
ATOM 3751 N N . SER B 1 152 ? 9.367 -9.594 -0.186 1 98.06 152 SER B N 1
ATOM 3752 C CA . SER B 1 152 ? 9.508 -10.398 1.021 1 98.06 152 SER B CA 1
ATOM 3753 C C . SER B 1 152 ? 9.664 -9.523 2.258 1 98.06 152 SER B C 1
ATOM 3755 O O . SER B 1 152 ? 10.43 -8.555 2.246 1 98.06 152 SER B O 1
ATOM 3757 N N . HIS B 1 153 ? 8.891 -9.812 3.25 1 97.94 153 HIS B N 1
ATOM 3758 C CA . HIS B 1 153 ? 8.945 -9.062 4.5 1 97.94 153 HIS B CA 1
ATOM 3759 C C . HIS B 1 153 ? 10.102 -9.531 5.375 1 97.94 153 HIS B C 1
ATOM 3761 O O . HIS B 1 153 ? 9.891 -10.039 6.477 1 97.94 153 HIS B O 1
ATOM 3767 N N . ASP B 1 154 ? 11.281 -9.297 4.945 1 96.62 154 ASP B N 1
ATOM 3768 C CA . ASP B 1 154 ? 12.523 -9.602 5.648 1 96.62 154 ASP B CA 1
ATOM 3769 C C . ASP B 1 154 ? 13.211 -8.328 6.121 1 96.62 154 ASP B C 1
ATOM 3771 O O . ASP B 1 154 ? 12.57 -7.289 6.27 1 96.62 154 ASP B O 1
ATOM 3775 N N . ALA B 1 155 ? 14.5 -8.344 6.395 1 96.38 155 ALA B N 1
ATOM 3776 C CA . ALA B 1 155 ? 15.219 -7.215 6.984 1 96.38 155 ALA B CA 1
ATOM 3777 C C . ALA B 1 155 ? 15.172 -5.996 6.066 1 96.38 155 ALA B C 1
ATOM 3779 O O . ALA B 1 155 ? 14.984 -4.867 6.531 1 96.38 155 ALA B O 1
ATOM 3780 N N . ALA B 1 156 ? 15.359 -6.242 4.766 1 96.69 156 ALA B N 1
ATOM 3781 C CA . ALA B 1 156 ? 15.305 -5.133 3.818 1 96.69 156 ALA B CA 1
ATOM 3782 C C . ALA B 1 156 ? 13.953 -4.426 3.877 1 96.69 156 ALA B C 1
ATOM 3784 O O . ALA B 1 156 ? 13.891 -3.193 3.867 1 96.69 156 ALA B O 1
ATOM 3785 N N . TYR B 1 157 ? 12.906 -5.191 3.969 1 97.94 157 TYR B N 1
ATOM 3786 C CA . TYR B 1 157 ? 11.562 -4.633 4.078 1 97.94 157 TYR B CA 1
ATOM 3787 C C . TYR B 1 157 ? 11.383 -3.893 5.398 1 97.94 157 TYR B C 1
ATOM 3789 O O . TYR B 1 157 ? 10.711 -2.861 5.449 1 97.94 157 TYR B O 1
ATOM 3797 N N . ASP B 1 158 ? 11.969 -4.395 6.422 1 98.25 158 ASP B N 1
ATOM 3798 C CA . ASP B 1 158 ? 11.891 -3.717 7.711 1 98.25 158 ASP B CA 1
ATOM 3799 C C . ASP B 1 158 ? 12.578 -2.355 7.66 1 98.25 158 ASP B C 1
ATOM 3801 O O . ASP B 1 158 ? 12.109 -1.389 8.258 1 98.25 158 ASP B O 1
ATOM 3805 N N . PHE B 1 159 ? 13.672 -2.244 6.922 1 98.38 159 PHE B N 1
ATOM 3806 C CA . PHE B 1 159 ? 14.328 -0.951 6.773 1 98.38 159 PHE B CA 1
ATOM 3807 C C . PHE B 1 159 ? 13.445 0.014 5.984 1 98.38 159 PHE B C 1
ATOM 3809 O O . PHE B 1 159 ? 13.445 1.218 6.254 1 98.38 159 PHE B O 1
ATOM 3816 N N . ILE B 1 160 ? 12.727 -0.499 5.023 1 98.62 160 ILE B N 1
ATOM 3817 C CA . ILE B 1 160 ? 11.773 0.322 4.293 1 98.62 160 ILE B CA 1
ATOM 3818 C C . ILE B 1 160 ? 10.711 0.854 5.25 1 98.62 160 ILE B C 1
ATOM 3820 O O . ILE B 1 160 ? 10.391 2.045 5.238 1 98.62 160 ILE B O 1
ATOM 3824 N N . ARG B 1 161 ? 10.25 -0.006 6.098 1 98.75 161 ARG B N 1
ATOM 3825 C CA . ARG B 1 161 ? 9.219 0.372 7.062 1 98.75 161 ARG B CA 1
ATOM 3826 C C . ARG B 1 161 ? 9.742 1.42 8.039 1 98.75 161 ARG B C 1
ATOM 3828 O O . ARG B 1 161 ? 9.031 2.365 8.383 1 98.75 161 ARG B O 1
ATOM 3835 N N . VAL B 1 162 ? 10.969 1.264 8.461 1 98.81 162 VAL B N 1
ATOM 3836 C CA . VAL B 1 162 ? 11.578 2.236 9.367 1 98.81 162 VAL B CA 1
ATOM 3837 C C . VAL B 1 162 ? 11.688 3.59 8.672 1 98.81 162 VAL B C 1
ATOM 3839 O O . VAL B 1 162 ? 11.25 4.609 9.211 1 98.81 162 VAL B O 1
ATOM 3842 N N . GLY B 1 163 ? 12.25 3.568 7.461 1 98.81 163 GLY B N 1
ATOM 3843 C CA . GLY B 1 163 ? 12.422 4.812 6.73 1 98.81 163 GLY B CA 1
ATOM 3844 C C . GLY B 1 163 ? 11.117 5.547 6.477 1 98.81 163 GLY B C 1
ATOM 3845 O O . GLY B 1 163 ? 11.008 6.746 6.738 1 98.81 163 GLY B O 1
ATOM 3846 N N . ARG B 1 164 ? 10.102 4.844 6.016 1 98.81 164 ARG B N 1
ATOM 3847 C CA . ARG B 1 164 ? 8.812 5.426 5.664 1 98.81 164 ARG B CA 1
ATOM 3848 C C . ARG B 1 164 ? 8.141 6.051 6.887 1 98.81 164 ARG B C 1
ATOM 3850 O O . ARG B 1 164 ? 7.734 7.211 6.848 1 98.81 164 ARG B O 1
ATOM 3857 N N . ASN B 1 165 ? 8.086 5.281 7.961 1 98.88 165 ASN B N 1
ATOM 3858 C CA . ASN B 1 165 ? 7.328 5.727 9.125 1 98.88 165 ASN B CA 1
ATOM 3859 C C . ASN B 1 165 ? 8.07 6.809 9.898 1 98.88 165 ASN B C 1
ATOM 3861 O O . ASN B 1 165 ? 7.453 7.703 10.477 1 98.88 165 ASN B O 1
ATOM 3865 N N . LEU B 1 166 ? 9.383 6.766 9.875 1 98.88 166 LEU B N 1
ATOM 3866 C CA . LEU B 1 166 ? 10.156 7.828 10.516 1 98.88 166 LEU B CA 1
ATOM 3867 C C . LEU B 1 166 ? 9.977 9.148 9.773 1 98.88 166 LEU B C 1
ATOM 3869 O O . LEU B 1 166 ? 9.812 10.203 10.398 1 98.88 166 LEU B O 1
ATOM 3873 N N . GLU B 1 167 ? 10.023 9.055 8.438 1 98.69 167 GLU B N 1
ATOM 3874 C CA . GLU B 1 167 ? 9.781 10.242 7.625 1 98.69 167 GLU B CA 1
ATOM 3875 C C . GLU B 1 167 ? 8.383 10.797 7.867 1 98.69 167 GLU B C 1
ATOM 3877 O O . GLU B 1 167 ? 8.203 12.016 7.945 1 98.69 167 GLU B O 1
ATOM 3882 N N . ARG B 1 168 ? 7.449 9.953 8.016 1 98.62 168 ARG B N 1
ATOM 3883 C CA . ARG B 1 168 ? 6.059 10.336 8.25 1 98.62 168 ARG B CA 1
ATOM 3884 C C . ARG B 1 168 ? 5.895 11.023 9.594 1 98.62 168 ARG B C 1
ATOM 3886 O O . ARG B 1 168 ? 5.254 12.07 9.695 1 98.62 168 ARG B O 1
ATOM 3893 N N . ALA B 1 169 ? 6.508 10.438 10.625 1 98.75 169 ALA B N 1
ATOM 3894 C CA . ALA B 1 169 ? 6.461 11.047 11.953 1 98.75 169 ALA B CA 1
ATOM 3895 C C . ALA B 1 169 ? 7.094 12.43 11.945 1 98.75 169 ALA B C 1
ATOM 3897 O O . ALA B 1 169 ? 6.566 13.367 12.555 1 98.75 169 ALA B O 1
ATOM 3898 N N . ASP B 1 170 ? 8.195 12.547 11.281 1 98.06 170 ASP B N 1
ATOM 3899 C CA . ASP B 1 170 ? 8.914 13.812 11.195 1 98.06 170 ASP B CA 1
ATOM 3900 C C . ASP B 1 170 ? 8.062 14.875 10.5 1 98.06 170 ASP B C 1
ATOM 3902 O O . ASP B 1 170 ? 7.902 15.984 11.023 1 98.06 170 ASP B O 1
ATOM 3906 N N . MET B 1 171 ? 7.484 14.531 9.398 1 96.38 171 MET B N 1
ATOM 3907 C CA . MET B 1 171 ? 6.715 15.492 8.609 1 96.38 171 MET B CA 1
ATOM 3908 C C . MET B 1 171 ? 5.438 15.891 9.344 1 96.38 171 MET B C 1
ATOM 3910 O O . MET B 1 171 ? 5.062 17.062 9.359 1 96.38 171 MET B O 1
ATOM 3914 N N . THR B 1 172 ? 4.77 14.93 9.938 1 97.62 172 THR B N 1
ATOM 3915 C CA . THR B 1 172 ? 3.537 15.234 10.656 1 97.62 172 THR B CA 1
ATOM 3916 C C . THR B 1 172 ? 3.814 16.156 11.844 1 97.62 172 THR B C 1
ATOM 3918 O O . THR B 1 172 ? 3.064 17.109 12.078 1 97.62 172 THR B O 1
ATOM 3921 N N . SER B 1 173 ? 4.906 15.922 12.578 1 97.56 173 SER B N 1
ATOM 3922 C CA . SER B 1 173 ? 5.262 16.781 13.703 1 97.56 173 SER B CA 1
ATOM 3923 C C . SER B 1 173 ? 5.555 18.203 13.234 1 97.56 173 SER B C 1
ATOM 3925 O O . SER B 1 173 ? 5.168 19.172 13.891 1 97.56 173 SER B O 1
ATOM 3927 N N . ARG B 1 174 ? 6.16 18.344 12.109 1 95.19 174 ARG B N 1
ATOM 3928 C CA . ARG B 1 174 ? 6.469 19.672 11.555 1 95.19 174 ARG B CA 1
ATOM 3929 C C . ARG B 1 174 ? 5.199 20.391 11.117 1 95.19 174 ARG B C 1
ATOM 3931 O O . ARG B 1 174 ? 5.082 21.609 11.281 1 95.19 174 ARG B O 1
ATOM 3938 N N . GLN B 1 175 ? 4.293 19.656 10.562 1 93.44 175 GLN B N 1
ATOM 3939 C CA . GLN B 1 175 ? 3.033 20.25 10.133 1 93.44 175 GLN B CA 1
ATOM 3940 C C . GLN B 1 175 ? 2.219 20.75 11.328 1 93.44 175 GLN B C 1
ATOM 3942 O O . GLN B 1 175 ? 1.6 21.812 11.266 1 93.44 175 GLN B O 1
ATOM 3947 N N . ILE B 1 176 ? 2.186 19.969 12.375 1 92.88 176 ILE B N 1
ATOM 3948 C CA . ILE B 1 176 ? 1.535 20.375 13.617 1 92.88 176 ILE B CA 1
ATOM 3949 C C . ILE B 1 176 ? 2.148 21.688 14.117 1 92.88 176 ILE B C 1
ATOM 3951 O O . ILE B 1 176 ? 1.429 22.625 14.484 1 92.88 176 ILE B O 1
ATOM 3955 N N . ASP B 1 177 ? 3.412 21.766 14.094 1 89.69 177 ASP B N 1
ATOM 3956 C CA . ASP B 1 177 ? 4.156 22.906 14.625 1 89.69 177 ASP B CA 1
ATOM 3957 C C . ASP B 1 177 ? 3.818 24.188 13.859 1 89.69 177 ASP B C 1
ATOM 3959 O O . ASP B 1 177 ? 3.48 25.203 14.469 1 89.69 177 ASP B O 1
ATOM 3963 N N . VAL B 1 178 ? 3.838 24.125 12.578 1 81.94 178 VAL B N 1
ATOM 3964 C CA . VAL B 1 178 ? 3.59 25.297 11.742 1 81.94 178 VAL B CA 1
ATOM 3965 C C . VAL B 1 178 ? 2.131 25.719 11.867 1 81.94 178 VAL B C 1
ATOM 3967 O O . VAL B 1 178 ? 1.831 26.906 11.938 1 81.94 178 VAL B O 1
ATOM 3970 N N . GLY B 1 179 ? 1.176 24.734 11.875 1 77.56 179 GLY B N 1
ATOM 3971 C CA . GLY B 1 179 ? -0.226 25.047 12.102 1 77.56 179 GLY B CA 1
ATOM 3972 C C . GLY B 1 179 ? -0.481 25.719 13.438 1 77.56 179 GLY B C 1
ATOM 3973 O O . GLY B 1 179 ? -1.254 26.672 13.531 1 77.56 179 GLY B O 1
ATOM 3974 N N . ALA B 1 180 ? 0.172 25.219 14.406 1 71.25 180 ALA B N 1
ATOM 3975 C CA . ALA B 1 180 ? -0.019 25.734 15.766 1 71.25 180 ALA B CA 1
ATOM 3976 C C . ALA B 1 180 ? 0.506 27.156 15.898 1 71.25 180 ALA B C 1
ATOM 3978 O O . ALA B 1 180 ? -0.138 28 16.516 1 71.25 180 ALA B O 1
ATOM 3979 N N . ILE B 1 181 ? 1.603 27.344 15.484 1 66.75 181 ILE B N 1
ATOM 3980 C CA . ILE B 1 181 ? 2.244 28.656 15.578 1 66.75 181 ILE B CA 1
ATOM 3981 C C . ILE B 1 181 ? 1.405 29.688 14.844 1 66.75 181 ILE B C 1
ATOM 3983 O O . ILE B 1 181 ? 1.22 30.812 15.336 1 66.75 181 ILE B O 1
ATOM 3987 N N . ARG B 1 182 ? 0.878 29.281 13.93 1 65.81 182 ARG B N 1
ATOM 3988 C CA . ARG B 1 182 ? 0.196 30.25 13.086 1 65.81 182 ARG B CA 1
ATOM 3989 C C . ARG B 1 182 ? -1.247 30.453 13.531 1 65.81 182 ARG B C 1
ATOM 3991 O O . ARG B 1 182 ? -1.775 31.562 13.453 1 65.81 182 ARG B O 1
ATOM 3998 N N . TYR B 1 183 ? -1.777 29.406 14.039 1 63.5 183 TYR B N 1
ATOM 3999 C CA . TYR B 1 183 ? -3.232 29.5 14.102 1 63.5 183 TYR B CA 1
ATOM 4000 C C . TYR B 1 183 ? -3.725 29.375 15.539 1 63.5 183 TYR B C 1
ATOM 4002 O O . TYR B 1 183 ? -4.852 29.766 15.852 1 63.5 183 TYR B O 1
ATOM 4010 N N . LEU B 1 184 ? -3.072 28.75 16.359 1 58.12 184 LEU B N 1
ATOM 4011 C CA . LEU B 1 184 ? -3.533 28.578 17.734 1 58.12 184 LEU B CA 1
ATOM 4012 C C . LEU B 1 184 ? -3.225 29.828 18.562 1 58.12 184 LEU B C 1
ATOM 4014 O O . LEU B 1 184 ? -3.982 30.172 19.469 1 58.12 184 LEU B O 1
ATOM 4018 N N . LYS B 1 185 ? -2.146 30.391 18.422 1 54.31 185 LYS B N 1
ATOM 4019 C CA . LYS B 1 185 ? -1.828 31.531 19.281 1 54.31 185 LYS B CA 1
ATOM 4020 C C . LYS B 1 185 ? -2.885 32.625 19.156 1 54.31 185 LYS B C 1
ATOM 4022 O O . LYS B 1 185 ? -3.117 33.375 20.094 1 54.31 185 LYS B O 1
ATOM 4027 N N . LYS B 1 186 ? -3.479 32.719 18.016 1 52.59 186 LYS B N 1
ATOM 4028 C CA . LYS B 1 186 ? -4.273 33.938 17.906 1 52.59 186 LYS B CA 1
ATOM 4029 C C . LYS B 1 186 ? -5.695 33.719 18.406 1 52.59 186 LYS B C 1
ATOM 4031 O O . LYS B 1 186 ? -6.602 34.5 18.078 1 52.59 186 LYS B O 1
ATOM 4036 N N . ALA B 1 187 ? -5.949 32.781 19.188 1 47.44 187 ALA B N 1
ATOM 4037 C CA . ALA B 1 187 ? -7.297 32.406 19.594 1 47.44 187 ALA B CA 1
ATOM 4038 C C . ALA B 1 187 ? -8.008 33.594 20.25 1 47.44 187 ALA B C 1
ATOM 4040 O O . ALA B 1 187 ? -9.117 33.438 20.781 1 47.44 187 ALA B O 1
ATOM 4041 N N . ALA B 1 188 ? -7.551 34.594 20.625 1 47.41 188 ALA B N 1
ATOM 4042 C CA . ALA B 1 188 ? -8.484 35.5 21.297 1 47.41 188 ALA B CA 1
ATOM 4043 C C . ALA B 1 188 ? -9.742 35.688 20.469 1 47.41 188 ALA B C 1
ATOM 4045 O O . ALA B 1 188 ? -10.844 35.812 21.016 1 47.41 188 ALA B O 1
ATOM 4046 N N . ASP B 1 189 ? -9.641 35.812 19.25 1 48.06 189 ASP B N 1
ATOM 4047 C CA . ASP B 1 189 ? -10.812 35.938 18.391 1 48.06 189 ASP B CA 1
ATOM 4048 C C . ASP B 1 189 ? -10.734 34.969 17.219 1 48.06 189 ASP B C 1
ATOM 4050 O O . ASP B 1 189 ? -10.156 35.281 16.172 1 48.06 189 ASP B O 1
ATOM 4054 N N . PRO B 1 190 ? -11.094 33.625 17.609 1 55.72 190 PRO B N 1
ATOM 4055 C CA . PRO B 1 190 ? -11.031 32.656 16.516 1 55.72 190 PRO B CA 1
ATOM 4056 C C . PRO B 1 190 ? -11.672 33.156 15.234 1 55.72 190 PRO B C 1
ATOM 4058 O O . PRO B 1 190 ? -12.805 33.656 15.258 1 55.72 190 PRO B O 1
ATOM 4061 N N . THR B 1 191 ? -10.82 33.531 14.281 1 62.44 191 THR B N 1
ATOM 4062 C CA . THR B 1 191 ? -11.352 33.938 12.992 1 62.44 191 THR B CA 1
ATOM 4063 C C . THR B 1 191 ? -12.055 32.781 12.289 1 62.44 191 THR B C 1
ATOM 4065 O O . THR B 1 191 ? -11.773 31.625 12.578 1 62.44 191 THR B O 1
ATOM 4068 N N . PRO B 1 192 ? -13.125 33.031 11.727 1 65.12 192 PRO B N 1
ATOM 4069 C CA . PRO B 1 192 ? -13.867 32.031 10.938 1 65.12 192 PRO B CA 1
ATOM 4070 C C . PRO B 1 192 ? -12.953 31.172 10.062 1 65.12 192 PRO B C 1
ATOM 4072 O O . PRO B 1 192 ? -13.344 30.078 9.648 1 65.12 192 PRO B O 1
ATOM 4075 N N . TYR B 1 193 ? -11.68 31.484 10.031 1 78.75 193 TYR B N 1
ATOM 4076 C CA . TYR B 1 193 ? -10.844 30.797 9.055 1 78.75 193 TYR B CA 1
ATOM 4077 C C . TYR B 1 193 ? -9.93 29.781 9.734 1 78.75 193 TYR B C 1
ATOM 4079 O O . TYR B 1 193 ? -9.273 28.969 9.07 1 78.75 193 TYR B O 1
ATOM 4087 N N . GLU B 1 194 ? -9.969 29.781 11.008 1 79 194 GLU B N 1
ATOM 4088 C CA . GLU B 1 194 ? -9.164 28.828 11.758 1 79 194 GLU B CA 1
ATOM 4089 C C . GLU B 1 194 ? -9.609 27.391 11.461 1 79 194 GLU B C 1
ATOM 4091 O O . GLU B 1 194 ? -8.773 26.5 11.289 1 79 194 GLU B O 1
ATOM 4096 N N . GLY B 1 195 ? -10.859 27.203 11.43 1 82.94 195 GLY B N 1
ATOM 4097 C CA . GLY B 1 195 ? -11.406 25.891 11.102 1 82.94 195 GLY B CA 1
ATOM 4098 C C . GLY B 1 195 ? -10.969 25.391 9.734 1 82.94 195 GLY B C 1
ATOM 4099 O O . GLY B 1 195 ? -10.656 24.203 9.578 1 82.94 195 GLY B O 1
ATOM 4100 N N . LEU B 1 196 ? -10.867 26.328 8.852 1 85.81 196 LEU B N 1
ATOM 4101 C CA . LEU B 1 196 ? -10.469 25.984 7.492 1 85.81 196 LEU B CA 1
ATOM 4102 C C . LEU B 1 196 ? -9.008 25.562 7.445 1 85.81 196 LEU B C 1
ATOM 4104 O O . LEU B 1 196 ? -8.641 24.641 6.711 1 85.81 196 LEU B O 1
ATOM 4108 N N . LEU B 1 197 ? -8.195 26.172 8.188 1 85.62 197 LEU B N 1
ATOM 4109 C CA . LEU B 1 197 ? -6.77 25.875 8.195 1 85.62 197 LEU B CA 1
ATOM 4110 C C . LEU B 1 197 ? -6.504 24.516 8.82 1 85.62 197 LEU B C 1
ATOM 4112 O O . LEU B 1 197 ? -5.699 23.734 8.305 1 85.62 197 LEU B O 1
ATOM 4116 N N . TRP B 1 198 ? -7.203 24.188 9.914 1 89.75 198 TRP B N 1
ATOM 4117 C CA . TRP B 1 198 ? -7.047 22.891 10.555 1 89.75 198 TRP B CA 1
ATOM 4118 C C . TRP B 1 198 ? -7.617 21.781 9.672 1 89.75 198 TRP B C 1
ATOM 4120 O O . TRP B 1 198 ? -7.082 20.672 9.641 1 89.75 198 TRP B O 1
ATOM 4130 N N . THR B 1 199 ? -8.648 22.141 8.93 1 90.69 199 THR B N 1
ATOM 4131 C CA . THR B 1 199 ? -9.164 21.203 7.934 1 90.69 199 THR B CA 1
ATOM 4132 C C . THR B 1 199 ? -8.117 20.938 6.855 1 90.69 199 THR B C 1
ATOM 4134 O O . THR B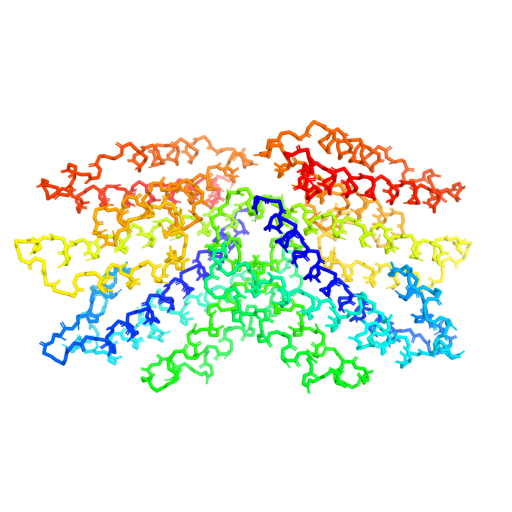 1 199 ? -7.949 19.797 6.418 1 90.69 199 THR B O 1
ATOM 4137 N N . GLY B 1 200 ? -7.41 22.016 6.438 1 91.25 200 GLY B N 1
ATOM 4138 C CA . GLY B 1 200 ? -6.336 21.859 5.469 1 91.25 200 GLY B CA 1
ATOM 4139 C C . GLY B 1 200 ? -5.223 20.953 5.938 1 91.25 200 GLY B C 1
ATOM 4140 O O . GLY B 1 200 ? -4.715 20.141 5.168 1 91.25 200 GLY B O 1
ATOM 4141 N N . ILE B 1 201 ? -4.871 21.031 7.215 1 92.75 201 ILE B N 1
ATOM 4142 C CA . ILE B 1 201 ? -3.818 20.203 7.777 1 92.75 201 ILE B CA 1
ATOM 4143 C C . ILE B 1 201 ? -4.281 18.75 7.82 1 92.75 201 ILE B C 1
ATOM 4145 O O . ILE B 1 201 ? -3.535 17.844 7.445 1 92.75 201 ILE B O 1
ATOM 4149 N N . LEU B 1 202 ? -5.504 18.547 8.242 1 94.25 202 LEU B N 1
ATOM 4150 C CA . LEU B 1 202 ? -6.059 17.203 8.258 1 94.25 202 LEU B CA 1
ATOM 4151 C C . LEU B 1 202 ? -6.094 16.609 6.848 1 94.25 202 LEU B C 1
ATOM 4153 O O . LEU B 1 202 ? -5.75 15.438 6.652 1 94.25 202 LEU B O 1
ATOM 4157 N N . ARG B 1 203 ? -6.434 17.422 5.914 1 93.56 203 ARG B N 1
ATOM 4158 C CA . ARG B 1 203 ? -6.52 16.953 4.531 1 93.56 203 ARG B CA 1
ATOM 4159 C C . ARG B 1 203 ? -5.137 16.641 3.969 1 93.56 203 ARG B C 1
ATOM 4161 O O . ARG B 1 203 ? -4.977 15.695 3.191 1 93.56 203 ARG B O 1
ATOM 4168 N N . SER B 1 204 ? -4.141 17.438 4.355 1 94.38 204 SER B N 1
ATOM 4169 C CA . SER B 1 204 ? -2.779 17.172 3.896 1 94.38 204 SER B CA 1
ATOM 4170 C C . SER B 1 204 ? -2.285 15.812 4.363 1 94.38 204 SER B C 1
ATOM 4172 O O . SER B 1 204 ? -1.433 15.203 3.713 1 94.38 204 SER B O 1
ATOM 4174 N N . GLN B 1 205 ? -2.859 15.312 5.449 1 94.56 205 GLN B N 1
ATOM 4175 C CA . GLN B 1 205 ? -2.49 14 5.988 1 94.56 205 GLN B CA 1
ATOM 4176 C C . GLN B 1 205 ? -3.5 12.938 5.582 1 94.56 205 GLN B C 1
ATOM 4178 O O . GLN B 1 205 ? -3.475 11.82 6.102 1 94.56 205 GLN B O 1
ATOM 4183 N N . SER B 1 206 ? -4.453 13.227 4.758 1 93.56 206 SER B N 1
ATOM 4184 C CA . SER B 1 206 ? -5.566 12.344 4.422 1 93.56 206 SER B CA 1
ATOM 4185 C C . SER B 1 206 ? -6.297 11.875 5.676 1 93.56 206 SER B C 1
ATOM 4187 O O . SER B 1 206 ? -6.73 10.727 5.75 1 93.56 206 SER B O 1
ATOM 4189 N N . GLY B 1 207 ? -6.359 12.758 6.641 1 95.12 207 GLY B N 1
ATOM 4190 C CA . GLY B 1 207 ? -6.871 12.344 7.938 1 95.12 207 GLY B CA 1
ATOM 4191 C C . GLY B 1 207 ? -8.227 12.938 8.266 1 95.12 207 GLY B C 1
ATOM 4192 O O . GLY B 1 207 ? -8.75 12.727 9.359 1 95.12 207 GLY B O 1
ATOM 4193 N N . PHE B 1 208 ? -8.812 13.719 7.285 1 93.88 208 PHE B N 1
ATOM 4194 C CA . PHE B 1 208 ? -10.055 14.422 7.582 1 93.88 208 PHE B CA 1
ATOM 4195 C C . PHE B 1 208 ? -11.156 13.438 7.953 1 93.88 208 PHE B C 1
ATOM 4197 O O . PHE B 1 208 ? -11.797 13.578 9 1 93.88 208 PHE B O 1
ATOM 4204 N N . GLN B 1 209 ? -11.375 12.422 7.145 1 94.44 209 GLN B N 1
ATOM 4205 C CA . GLN B 1 209 ? -12.438 11.453 7.414 1 94.44 209 GLN B CA 1
ATOM 4206 C C . GLN B 1 209 ? -12.148 10.648 8.672 1 94.44 209 GLN B C 1
ATOM 4208 O O . GLN B 1 209 ? -13.055 10.336 9.445 1 94.44 209 GLN B O 1
ATOM 4213 N N . MET B 1 210 ? -10.883 10.25 8.859 1 96.56 210 MET B N 1
ATOM 4214 C CA . MET B 1 210 ? -10.5 9.492 10.047 1 96.56 210 MET B CA 1
ATOM 4215 C C . MET B 1 210 ? -10.703 10.32 11.312 1 96.56 210 MET B C 1
ATOM 4217 O O . MET B 1 210 ? -11.148 9.805 12.336 1 96.56 210 MET B O 1
ATOM 4221 N N . TYR B 1 211 ? -10.383 11.594 11.219 1 96.25 211 TYR B N 1
ATOM 4222 C CA . TYR B 1 211 ? -10.609 12.508 12.336 1 96.25 211 TYR B CA 1
ATOM 4223 C C . TYR B 1 211 ? -12.086 12.562 12.703 1 96.25 211 TYR B C 1
ATOM 4225 O O . TYR B 1 211 ? -12.445 12.492 13.875 1 96.25 211 TYR B O 1
ATOM 4233 N N . ARG B 1 212 ? -12.891 12.719 11.688 1 93.88 212 ARG B N 1
ATOM 4234 C CA . ARG B 1 212 ? -14.336 12.797 11.906 1 93.88 212 ARG B CA 1
ATOM 4235 C C . ARG B 1 212 ? -14.859 11.531 12.562 1 93.88 212 ARG B C 1
ATOM 4237 O O . ARG B 1 212 ? -15.773 11.586 13.391 1 93.88 212 ARG B O 1
ATOM 4244 N N . GLN B 1 213 ? -14.312 10.422 12.242 1 92 213 GLN B N 1
ATOM 4245 C CA . GLN B 1 213 ? -14.734 9.148 12.82 1 92 213 GLN B CA 1
ATOM 4246 C C . GLN B 1 213 ? -14.312 9.039 14.281 1 92 213 GLN B C 1
ATOM 4248 O O . GLN B 1 213 ? -15.062 8.508 15.109 1 92 213 GLN B O 1
ATOM 4253 N N . HIS B 1 214 ? -13.18 9.539 14.602 1 91.38 214 HIS B N 1
ATOM 4254 C CA . HIS B 1 214 ? -12.586 9.273 15.906 1 91.38 214 HIS B CA 1
ATOM 4255 C C . HIS B 1 214 ? -12.945 10.367 16.906 1 91.38 214 HIS B C 1
ATOM 4257 O O . HIS B 1 214 ? -13.117 10.094 18.094 1 91.38 214 HIS B O 1
ATOM 4263 N N . VAL B 1 215 ? -13.031 11.562 16.547 1 87.06 215 VAL B N 1
ATOM 4264 C CA . VAL B 1 215 ? -13.219 12.695 17.453 1 87.06 215 VAL B CA 1
ATOM 4265 C C . VAL B 1 215 ? -14.695 13.109 17.469 1 87.06 215 VAL B C 1
ATOM 4267 O O . VAL B 1 215 ? -15.25 13.391 18.531 1 87.06 215 VAL B O 1
ATOM 4270 N N . LYS B 1 216 ? -15.469 12.977 16.422 1 80.31 216 LYS B N 1
ATOM 4271 C CA . LYS B 1 216 ? -16.906 13.188 16.297 1 80.31 216 LYS B CA 1
ATOM 4272 C C . LYS B 1 216 ? -17.312 14.562 16.828 1 80.31 216 LYS B C 1
ATOM 4274 O O . LYS B 1 216 ? -18.375 14.719 17.422 1 80.31 216 LYS B O 1
ATOM 4279 N N . ARG B 1 217 ? -16.422 15.602 16.938 1 80.88 217 ARG B N 1
ATOM 4280 C CA . ARG B 1 217 ? -16.672 16.984 17.328 1 80.88 217 ARG B CA 1
ATOM 4281 C C . ARG B 1 217 ? -16.25 17.953 16.203 1 80.88 217 ARG B C 1
ATOM 4283 O O . ARG B 1 217 ? -15.672 17.531 15.203 1 80.88 217 ARG B O 1
ATOM 4290 N N . ARG B 1 218 ? -16.672 19.156 16.422 1 84.44 218 ARG B N 1
ATOM 4291 C CA . ARG B 1 218 ? -16.266 20.219 15.5 1 84.44 218 ARG B CA 1
ATOM 4292 C C . ARG B 1 218 ? -14.742 20.328 15.453 1 84.44 218 ARG B C 1
ATOM 4294 O O . ARG B 1 218 ? -14.07 20.125 16.469 1 84.44 218 ARG B O 1
ATOM 4301 N N . ILE B 1 219 ? -14.242 20.656 14.297 1 87.62 219 ILE B N 1
ATOM 4302 C CA . ILE B 1 219 ? -12.805 20.766 14.086 1 87.62 219 ILE B CA 1
ATOM 4303 C C . ILE B 1 219 ? -12.258 21.953 14.867 1 87.62 219 ILE B C 1
ATOM 4305 O O . ILE B 1 219 ? -12.727 23.078 14.703 1 87.62 219 ILE B O 1
ATOM 4309 N N . ASN B 1 220 ? -11.367 21.719 15.742 1 87.94 220 ASN B N 1
ATOM 4310 C CA . ASN B 1 220 ? -10.625 22.75 16.453 1 87.94 220 ASN B CA 1
ATOM 4311 C C . ASN B 1 220 ? -9.156 22.375 16.609 1 87.94 220 ASN B C 1
ATOM 4313 O O . ASN B 1 220 ? -8.805 21.203 16.578 1 87.94 220 ASN B O 1
ATOM 4317 N N . GLY B 1 221 ? -8.352 23.312 16.875 1 89 221 GLY B N 1
ATOM 4318 C CA . GLY B 1 221 ? -6.906 23.172 16.859 1 89 221 GLY B CA 1
ATOM 4319 C C . GLY B 1 221 ? -6.398 22.141 17.859 1 89 221 GLY B C 1
ATOM 4320 O O . GLY B 1 221 ? -5.574 21.297 17.531 1 89 221 GLY B O 1
ATOM 4321 N N . VAL B 1 222 ? -6.895 22.156 19.047 1 91.44 222 VAL B N 1
ATOM 4322 C CA . VAL B 1 222 ? -6.418 21.281 20.125 1 91.44 222 VAL B CA 1
ATOM 4323 C C . VAL B 1 222 ? -6.723 19.828 19.781 1 91.44 222 VAL B C 1
ATOM 4325 O O . VAL B 1 222 ? -5.859 18.953 19.938 1 91.44 222 VAL B O 1
ATOM 4328 N N . ASP B 1 223 ? -7.891 19.578 19.297 1 93.88 223 ASP B N 1
ATOM 4329 C CA . ASP B 1 223 ? -8.297 18.219 18.953 1 93.88 223 ASP B CA 1
ATOM 4330 C C . ASP B 1 223 ? -7.523 17.703 17.734 1 93.88 223 ASP B C 1
ATOM 4332 O O . ASP B 1 223 ? -7.195 16.531 17.656 1 93.88 223 ASP B O 1
ATOM 4336 N N . VAL B 1 224 ? -7.277 18.609 16.75 1 95.06 224 VAL B N 1
ATOM 4337 C CA . VAL B 1 224 ? -6.52 18.219 15.57 1 95.06 224 VAL B CA 1
ATOM 4338 C C . VAL B 1 224 ? -5.094 17.844 15.969 1 95.06 224 VAL B C 1
ATOM 4340 O O . VAL B 1 224 ? -4.562 16.828 15.531 1 95.06 224 VAL B O 1
ATOM 4343 N N . VAL B 1 225 ? -4.492 18.672 16.828 1 95.56 225 VAL B N 1
ATOM 4344 C CA . VAL B 1 225 ? -3.141 18.391 17.297 1 95.56 225 VAL B CA 1
ATOM 4345 C C . VAL B 1 225 ? -3.113 17.062 18.047 1 95.56 225 VAL B C 1
ATOM 4347 O O . VAL B 1 225 ? -2.234 16.234 17.797 1 95.56 225 VAL B O 1
ATOM 4350 N N . ARG B 1 226 ? -4.027 16.844 18.922 1 96.56 226 ARG B N 1
ATOM 4351 C CA . ARG B 1 226 ? -4.105 15.609 19.688 1 96.56 226 ARG B CA 1
ATOM 4352 C C . ARG B 1 226 ? -4.258 14.406 18.766 1 96.56 226 ARG B C 1
ATOM 4354 O O . ARG B 1 226 ? -3.59 13.383 18.953 1 96.56 226 ARG B O 1
ATOM 4361 N N . PHE B 1 227 ? -5.098 14.523 17.797 1 97.56 227 PHE B N 1
ATOM 4362 C CA . PHE B 1 227 ? -5.355 13.453 16.828 1 97.56 227 PHE B CA 1
ATOM 4363 C C . PHE B 1 227 ? -4.094 13.109 16.062 1 97.56 227 PHE B C 1
ATOM 4365 O O . PHE B 1 227 ? -3.703 11.938 15.984 1 97.56 227 PHE B O 1
ATOM 4372 N N . LEU B 1 228 ? -3.43 14.094 15.531 1 97.75 228 LEU B N 1
ATOM 4373 C CA . LEU B 1 228 ? -2.273 13.875 14.672 1 97.75 228 LEU B CA 1
ATOM 4374 C C . LEU B 1 228 ? -1.057 13.461 15.492 1 97.75 228 LEU B C 1
ATOM 4376 O O . LEU B 1 228 ? -0.138 12.828 14.961 1 97.75 228 LEU B O 1
ATOM 4380 N N . LEU B 1 229 ? -1.092 13.789 16.734 1 98.19 229 LEU B N 1
ATOM 4381 C CA . LEU B 1 229 ? 0.042 13.461 17.594 1 98.19 229 LEU B CA 1
ATOM 4382 C C . LEU B 1 229 ? -0.138 12.078 18.219 1 98.19 229 LEU B C 1
ATOM 4384 O O . LEU B 1 229 ? 0.813 11.297 18.297 1 98.19 229 LEU B O 1
ATOM 4388 N N . GLN B 1 230 ? -1.424 11.711 18.578 1 98.62 230 GLN B N 1
ATOM 4389 C CA . GLN B 1 230 ? -1.549 10.656 19.578 1 98.62 230 GLN B CA 1
ATOM 4390 C C . GLN B 1 230 ? -2.484 9.547 19.109 1 98.62 230 GLN B C 1
ATOM 4392 O O . GLN B 1 230 ? -2.57 8.484 19.719 1 98.62 230 GLN B O 1
ATOM 4397 N N . ASP B 1 231 ? -3.277 9.797 18.062 1 98.12 231 ASP B N 1
ATOM 4398 C CA . ASP B 1 231 ? -4.254 8.789 17.656 1 98.12 231 ASP B CA 1
ATOM 4399 C C . ASP B 1 231 ? -3.566 7.473 17.297 1 98.12 231 ASP B C 1
ATOM 4401 O O . ASP B 1 231 ? -2.693 7.441 16.438 1 98.12 231 ASP B O 1
ATOM 4405 N N . LEU B 1 232 ? -3.949 6.406 17.875 1 97.31 232 LEU B N 1
ATOM 4406 C CA . LEU B 1 232 ? -3.223 5.145 17.766 1 97.31 232 LEU B CA 1
ATOM 4407 C C . LEU B 1 232 ? -3.58 4.418 16.469 1 97.31 232 LEU B C 1
ATOM 4409 O O . LEU B 1 232 ? -2.707 3.852 15.812 1 97.31 232 LEU B O 1
ATOM 4413 N N . PRO B 1 233 ? -4.824 4.457 16.062 1 97.94 233 PRO B N 1
ATOM 4414 C CA . PRO B 1 233 ? -5.152 3.721 14.836 1 97.94 233 PRO B CA 1
ATOM 4415 C C . PRO B 1 233 ? -4.75 4.473 13.562 1 97.94 233 PRO B C 1
ATOM 4417 O O . PRO B 1 233 ? -4.551 3.859 12.516 1 97.94 233 PRO B O 1
ATOM 4420 N N . PHE B 1 234 ? -4.656 5.824 13.586 1 98.31 234 PHE B N 1
ATOM 4421 C CA . PHE B 1 234 ? -4.453 6.617 12.383 1 98.31 234 PHE B CA 1
ATOM 4422 C C . PHE B 1 234 ? -2.996 6.559 11.938 1 98.31 234 PHE B C 1
ATOM 4424 O O . PHE B 1 234 ? -2.104 7.027 12.648 1 98.31 234 PHE B O 1
ATOM 4431 N N . PRO B 1 235 ? -2.764 6.078 10.727 1 98.19 235 PRO B N 1
ATOM 4432 C CA . PRO B 1 235 ? -1.403 5.703 10.336 1 98.19 235 PRO B CA 1
ATOM 4433 C C . PRO B 1 235 ? -0.474 6.91 10.195 1 98.19 235 PRO B C 1
ATOM 4435 O O . PRO B 1 235 ? 0.75 6.754 10.219 1 98.19 235 PRO B O 1
ATOM 4438 N N . ARG B 1 236 ? -0.975 8.047 10.062 1 98.25 236 ARG B N 1
ATOM 4439 C CA . ARG B 1 236 ? -0.119 9.211 9.852 1 98.25 236 ARG B CA 1
ATOM 4440 C C . ARG B 1 236 ? 0.02 10.031 11.125 1 98.25 236 ARG B C 1
ATOM 4442 O O . ARG B 1 236 ? 0.679 11.07 11.133 1 98.25 236 ARG B O 1
ATOM 4449 N N . ALA B 1 237 ? -0.642 9.57 12.234 1 98.69 237 ALA B N 1
ATOM 4450 C CA . ALA B 1 237 ? -0.34 10.141 13.547 1 98.69 237 ALA B CA 1
ATOM 4451 C C . ALA B 1 237 ? 1.082 9.805 13.977 1 98.69 237 ALA B C 1
ATOM 4453 O O . ALA B 1 237 ? 1.58 8.711 13.688 1 98.69 237 ALA B O 1
ATOM 4454 N N . VAL B 1 238 ? 1.667 10.703 14.688 1 98.81 238 VAL B N 1
ATOM 4455 C CA . VAL B 1 238 ? 3.057 10.555 15.102 1 98.81 238 VAL B CA 1
ATOM 4456 C C . VAL B 1 238 ? 3.211 9.281 15.938 1 98.81 238 VAL B C 1
ATOM 4458 O O . VAL B 1 238 ? 4.102 8.469 15.68 1 98.81 238 VAL B O 1
ATOM 4461 N N . ALA B 1 239 ? 2.359 9.055 16.891 1 98.81 239 ALA B N 1
ATOM 4462 C CA . ALA B 1 239 ? 2.443 7.898 17.781 1 98.81 239 ALA B CA 1
ATOM 4463 C C . ALA B 1 239 ? 2.316 6.594 17 1 98.81 239 ALA B C 1
ATOM 4465 O O . ALA B 1 239 ? 3.031 5.625 17.266 1 98.81 239 ALA B O 1
ATOM 4466 N N . HIS B 1 240 ? 1.413 6.547 16.078 1 98.75 240 HIS B N 1
ATOM 4467 C CA . HIS B 1 240 ? 1.246 5.359 15.242 1 98.75 240 HIS B CA 1
ATOM 4468 C C . HIS B 1 240 ? 2.494 5.09 14.406 1 98.75 240 HIS B C 1
ATOM 4470 O O . HIS B 1 240 ? 2.963 3.953 14.336 1 98.75 240 HIS B O 1
ATOM 4476 N N . SER B 1 241 ? 2.984 6.109 13.719 1 98.81 241 SER B N 1
ATOM 4477 C CA . SER B 1 241 ? 4.172 5.973 12.875 1 98.81 241 SER B CA 1
ATOM 4478 C C . SER B 1 241 ? 5.355 5.441 13.68 1 98.81 241 SER B C 1
ATOM 4480 O O . SER B 1 241 ? 6.078 4.555 13.219 1 98.81 241 SER B O 1
ATOM 4482 N N . LEU B 1 242 ? 5.52 5.953 14.867 1 98.94 242 LEU B N 1
ATOM 4483 C CA . LEU B 1 242 ? 6.633 5.52 15.703 1 98.94 242 LEU B CA 1
ATOM 4484 C C . LEU B 1 242 ? 6.43 4.086 16.188 1 98.94 242 LEU B C 1
ATOM 4486 O O . LEU B 1 242 ? 7.395 3.336 16.344 1 98.94 242 LEU B O 1
ATOM 4490 N N . ARG B 1 243 ? 5.223 3.705 16.391 1 98.81 243 ARG B N 1
ATOM 4491 C CA . ARG B 1 243 ? 4.941 2.314 16.734 1 98.81 243 ARG B CA 1
ATOM 4492 C C . ARG B 1 243 ? 5.371 1.38 15.602 1 98.81 243 ARG B C 1
ATOM 4494 O O . ARG B 1 243 ? 5.926 0.308 15.859 1 98.81 243 ARG B O 1
ATOM 4501 N N . TYR B 1 244 ? 5.113 1.758 14.445 1 98.62 244 TYR B N 1
ATOM 4502 C CA . TYR B 1 244 ? 5.469 0.923 13.305 1 98.62 244 TYR B CA 1
ATOM 4503 C C . TYR B 1 244 ? 6.98 0.901 13.094 1 98.62 244 TYR B C 1
ATOM 4505 O O . TYR B 1 244 ? 7.539 -0.111 12.664 1 98.62 244 TYR B O 1
ATOM 4513 N N . VAL B 1 245 ? 7.652 2.027 13.406 1 98.88 245 VAL B N 1
ATOM 4514 C CA . VAL B 1 245 ? 9.109 2.004 13.445 1 98.88 245 VAL B CA 1
ATOM 4515 C C . VAL B 1 245 ? 9.586 0.988 14.484 1 98.88 245 VAL B C 1
ATOM 4517 O O . VAL B 1 245 ? 10.461 0.17 14.211 1 98.88 245 VAL B O 1
ATOM 4520 N N . GLN B 1 246 ? 8.961 1.048 15.633 1 98.94 246 GLN B N 1
ATOM 4521 C CA . GLN B 1 246 ? 9.312 0.145 16.734 1 98.94 246 GLN B CA 1
ATOM 4522 C C . GLN B 1 246 ? 9.148 -1.313 16.312 1 98.94 246 GLN B C 1
ATOM 4524 O O . GLN B 1 246 ? 10.039 -2.133 16.531 1 98.94 246 GLN B O 1
ATOM 4529 N N . GLU B 1 247 ? 8.047 -1.619 15.711 1 98.62 247 GLU B N 1
ATOM 4530 C CA . GLU B 1 247 ? 7.762 -2.984 15.281 1 98.62 247 GLU B CA 1
ATOM 4531 C C . GLU B 1 247 ? 8.812 -3.479 14.289 1 98.62 247 GLU B C 1
ATOM 4533 O O . GLU B 1 247 ? 9.25 -4.629 14.367 1 98.62 247 GLU B O 1
ATOM 4538 N N . ALA B 1 248 ? 9.18 -2.674 13.359 1 98.62 248 ALA B N 1
ATOM 4539 C CA . ALA B 1 248 ? 10.203 -3.043 12.383 1 98.62 248 ALA B CA 1
ATOM 4540 C C . ALA B 1 248 ? 11.555 -3.25 13.055 1 98.62 248 ALA B C 1
ATOM 4542 O O . ALA B 1 248 ? 12.25 -4.227 12.766 1 98.62 248 ALA B O 1
ATOM 4543 N N . LEU B 1 249 ? 11.906 -2.348 13.953 1 98.69 249 LEU B N 1
ATOM 4544 C CA . LEU B 1 249 ? 13.195 -2.42 14.641 1 98.69 249 LEU B CA 1
ATOM 4545 C C . LEU B 1 249 ? 13.281 -3.68 15.492 1 98.69 249 LEU B C 1
ATOM 4547 O O . LEU B 1 249 ? 14.359 -4.262 15.641 1 98.69 249 LEU B O 1
ATOM 4551 N N . GLU B 1 250 ? 12.18 -4.102 16.078 1 98.69 250 GLU B N 1
ATOM 4552 C CA . GLU B 1 250 ? 12.156 -5.289 16.9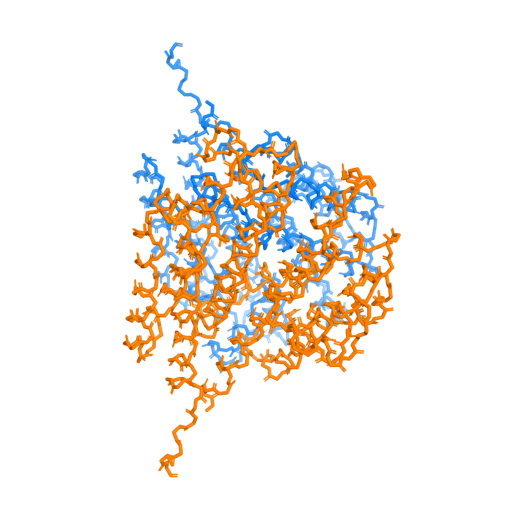38 1 98.69 250 GLU B CA 1
ATOM 4553 C C . GLU B 1 250 ? 12.602 -6.527 16.156 1 98.69 250 GLU B C 1
ATOM 4555 O O . GLU B 1 250 ? 13.094 -7.488 16.75 1 98.69 250 GLU B O 1
ATOM 4560 N N . ARG B 1 251 ? 12.508 -6.492 14.859 1 97.69 251 ARG B N 1
ATOM 4561 C CA . ARG B 1 251 ? 12.812 -7.656 14.031 1 97.69 251 ARG B CA 1
ATOM 4562 C C . ARG B 1 251 ? 14.242 -7.59 13.5 1 97.69 251 ARG B C 1
ATOM 4564 O O . ARG B 1 251 ? 14.711 -8.523 12.844 1 97.69 251 ARG B O 1
ATOM 4571 N N . LEU B 1 252 ? 14.938 -6.508 13.719 1 97.25 252 LEU B N 1
ATOM 4572 C CA . LEU B 1 252 ? 16.297 -6.332 13.234 1 97.25 252 LEU B CA 1
ATOM 4573 C C . LEU B 1 252 ? 17.328 -6.672 14.312 1 97.25 252 LEU B C 1
ATOM 4575 O O . LEU B 1 252 ? 17.047 -6.496 15.508 1 97.25 252 LEU B O 1
ATOM 4579 N N . PRO B 1 253 ? 18.531 -7.18 13.969 1 95.81 253 PRO B N 1
ATOM 4580 C CA . PRO B 1 253 ? 19.562 -7.465 14.961 1 95.81 253 PRO B CA 1
ATOM 4581 C C . PRO B 1 253 ? 20.219 -6.199 15.516 1 95.81 253 PRO B C 1
ATOM 4583 O O . PRO B 1 253 ? 20.094 -5.129 14.914 1 95.81 253 PRO B O 1
ATOM 4586 N N . ARG B 1 254 ? 20.828 -6.242 16.641 1 96.31 254 ARG B N 1
ATOM 4587 C CA . ARG B 1 254 ? 21.578 -5.148 17.25 1 96.31 254 ARG B CA 1
ATOM 4588 C C . ARG B 1 254 ? 20.734 -3.891 17.359 1 96.31 254 ARG B C 1
ATOM 4590 O O . ARG B 1 254 ? 21.172 -2.799 17 1 96.31 254 ARG B O 1
ATOM 4597 N N . ASN B 1 255 ? 19.484 -4.121 17.766 1 97.5 255 ASN B N 1
ATOM 4598 C CA . ASN B 1 255 ? 18.516 -3.037 17.719 1 97.5 255 ASN B CA 1
ATOM 4599 C C . ASN B 1 255 ? 18.375 -2.34 19.062 1 97.5 255 ASN B C 1
ATOM 4601 O O . ASN B 1 255 ? 17.453 -1.536 19.266 1 97.5 255 ASN B O 1
ATOM 4605 N N . GLU B 1 256 ? 19.234 -2.504 19.969 1 98.38 256 GLU B N 1
ATOM 4606 C CA . GLU B 1 256 ? 19.031 -2.074 21.359 1 98.38 256 GLU B CA 1
ATOM 4607 C C . GLU B 1 256 ? 18.844 -0.563 21.438 1 98.38 256 GLU B C 1
ATOM 4609 O O . GLU B 1 256 ? 17.828 -0.085 21.969 1 98.38 256 GLU B O 1
ATOM 4614 N N . LEU B 1 257 ? 19.812 0.223 20.938 1 98.5 257 LEU B N 1
ATOM 4615 C CA . LEU B 1 257 ? 19.75 1.674 21.078 1 98.5 257 LEU B CA 1
ATOM 4616 C C . LEU B 1 257 ? 18.625 2.258 20.234 1 98.5 257 LEU B C 1
ATOM 4618 O O . LEU B 1 257 ? 17.812 3.037 20.734 1 98.5 257 LEU B O 1
ATOM 4622 N N . PRO B 1 258 ? 18.547 1.836 18.922 1 98.56 258 PRO B N 1
ATOM 4623 C CA . PRO B 1 258 ? 17.422 2.365 18.141 1 98.56 258 PRO B CA 1
ATOM 4624 C C . PRO B 1 258 ? 16.062 2.043 18.766 1 98.56 258 PRO B C 1
ATOM 4626 O O . PRO B 1 258 ? 15.172 2.893 18.781 1 98.56 258 PRO B O 1
ATOM 4629 N N . LEU B 1 259 ? 15.906 0.883 19.281 1 98.81 259 LEU B N 1
ATOM 4630 C CA . LEU B 1 259 ? 14.648 0.459 19.875 1 98.81 259 LEU B CA 1
ATOM 4631 C C . LEU B 1 259 ? 14.336 1.278 21.125 1 98.81 259 LEU B C 1
ATOM 4633 O O . LEU B 1 259 ? 13.195 1.693 21.344 1 98.81 259 LEU B O 1
ATOM 4637 N N . ARG B 1 260 ? 15.32 1.521 21.938 1 98.81 260 ARG B N 1
ATOM 4638 C CA . ARG B 1 260 ? 15.133 2.326 23.125 1 98.81 260 ARG B CA 1
ATOM 4639 C C . ARG B 1 260 ? 14.703 3.746 22.781 1 98.81 260 ARG B C 1
ATOM 4641 O O . ARG B 1 260 ? 13.789 4.297 23.406 1 98.81 260 ARG B O 1
ATOM 4648 N N . LEU B 1 261 ? 15.352 4.336 21.828 1 98.94 261 LEU B N 1
ATOM 4649 C CA . LEU B 1 261 ? 15.07 5.715 21.438 1 98.94 261 LEU B CA 1
ATOM 4650 C C . LEU B 1 261 ? 13.656 5.84 20.875 1 98.94 261 LEU B C 1
ATOM 4652 O O . LEU B 1 261 ?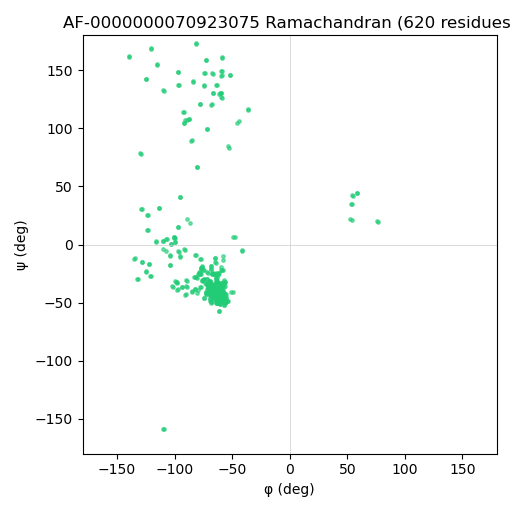 12.953 6.812 21.172 1 98.94 261 LEU B O 1
ATOM 4656 N N . VAL B 1 262 ? 13.227 4.855 20.094 1 98.94 262 VAL B N 1
ATOM 4657 C CA . VAL B 1 262 ? 11.898 4.957 19.5 1 98.94 262 VAL B CA 1
ATOM 4658 C C . VAL B 1 262 ? 10.836 4.766 20.562 1 98.94 262 VAL B C 1
ATOM 4660 O O . VAL B 1 262 ? 9.781 5.414 20.531 1 98.94 262 VAL B O 1
ATOM 4663 N N . MET B 1 263 ? 11.062 3.869 21.5 1 98.88 263 MET B N 1
ATOM 4664 C CA . MET B 1 263 ? 10.125 3.676 22.594 1 98.88 263 MET B CA 1
ATOM 4665 C C . MET B 1 263 ? 9.984 4.949 23.422 1 98.88 263 MET B C 1
ATOM 4667 O O . MET B 1 263 ? 8.883 5.305 23.844 1 98.88 263 MET B O 1
ATOM 4671 N N . GLN B 1 264 ? 11.078 5.641 23.594 1 98.69 264 GLN B N 1
ATOM 4672 C CA . GLN B 1 264 ? 11.07 6.898 24.344 1 98.69 264 GLN B CA 1
ATOM 4673 C C . GLN B 1 264 ? 10.328 7.988 23.562 1 98.69 264 GLN B C 1
ATOM 4675 O O . GLN B 1 264 ? 9.516 8.719 24.141 1 98.69 264 GLN B O 1
ATOM 4680 N N . ALA B 1 265 ? 10.602 8.117 22.297 1 98.88 265 ALA B N 1
ATOM 4681 C CA . ALA B 1 265 ? 9.93 9.117 21.469 1 98.88 265 ALA B CA 1
ATOM 4682 C C . ALA B 1 265 ? 8.422 8.867 21.422 1 98.88 265 ALA B C 1
ATOM 4684 O O . ALA B 1 265 ? 7.633 9.812 21.484 1 98.88 265 ALA B O 1
ATOM 4685 N N . ARG B 1 266 ? 8.039 7.594 21.281 1 98.75 266 ARG B N 1
ATOM 4686 C CA . ARG B 1 266 ? 6.629 7.23 21.25 1 98.75 266 ARG B CA 1
ATOM 4687 C C . ARG B 1 266 ? 5.941 7.594 22.562 1 98.75 266 ARG B C 1
ATOM 4689 O O . ARG B 1 266 ? 4.84 8.148 22.562 1 98.75 266 ARG B O 1
ATOM 4696 N N . ARG B 1 267 ? 6.578 7.324 23.672 1 98.38 267 ARG B N 1
ATOM 4697 C CA . ARG B 1 267 ? 6.039 7.684 24.984 1 98.38 267 ARG B CA 1
ATOM 4698 C C . ARG B 1 267 ? 5.918 9.195 25.125 1 98.38 267 ARG B C 1
ATOM 4700 O O . ARG B 1 267 ? 4.938 9.695 25.672 1 98.38 267 ARG B O 1
ATOM 4707 N N . HIS B 1 268 ? 6.945 9.914 24.641 1 98.12 268 HIS B N 1
ATOM 4708 C CA . HIS B 1 268 ? 6.934 11.367 24.656 1 98.12 268 HIS B CA 1
ATOM 4709 C C . HIS B 1 268 ? 5.719 11.922 23.922 1 98.12 268 HIS B C 1
ATOM 4711 O O . HIS B 1 268 ? 5.055 12.836 24.406 1 98.12 268 HIS B O 1
ATOM 4717 N N . ALA B 1 269 ? 5.379 11.352 22.812 1 98.5 269 ALA B N 1
ATOM 4718 C CA . ALA B 1 269 ? 4.23 11.781 22.016 1 98.5 269 ALA B CA 1
ATOM 4719 C C . ALA B 1 269 ? 2.92 11.414 22.719 1 98.5 269 ALA B C 1
ATOM 4721 O O . ALA B 1 269 ? 2.006 12.242 22.797 1 98.5 269 ALA B O 1
ATOM 4722 N N . LEU B 1 270 ? 2.854 10.219 23.281 1 98.44 270 LEU B N 1
ATOM 4723 C CA . LEU B 1 270 ? 1.611 9.695 23.844 1 98.44 270 LEU B CA 1
ATOM 4724 C C . LEU B 1 270 ? 1.285 10.359 25.172 1 98.44 270 LEU B C 1
ATOM 4726 O O . LEU B 1 270 ? 0.112 10.523 25.516 1 98.44 270 LEU B O 1
ATOM 4730 N N . ASP B 1 271 ? 2.275 10.734 25.875 1 97.62 271 ASP B N 1
ATOM 4731 C CA . ASP B 1 271 ? 2.076 11.234 27.234 1 97.62 271 ASP B CA 1
ATOM 4732 C C . ASP B 1 271 ? 1.902 12.758 27.234 1 97.62 271 ASP B C 1
ATOM 4734 O O . ASP B 1 271 ? 1.639 13.359 28.266 1 97.62 271 ASP B O 1
ATOM 4738 N N . ALA B 1 272 ? 2.027 13.367 26.094 1 97.75 272 ALA B N 1
ATOM 4739 C CA . ALA B 1 272 ? 1.902 14.82 26 1 97.75 272 ALA B CA 1
ATOM 4740 C C . ALA B 1 272 ? 0.517 15.281 26.453 1 97.75 272 ALA B C 1
ATOM 4742 O O . ALA B 1 272 ? -0.494 14.695 26.047 1 97.75 272 ALA B O 1
ATOM 4743 N N . ASP B 1 273 ? 0.433 16.234 27.312 1 97.94 273 ASP B N 1
ATOM 4744 C CA . ASP B 1 273 ? -0.813 16.922 27.641 1 97.94 273 ASP B CA 1
ATOM 4745 C C . ASP B 1 273 ? -1.088 18.062 26.672 1 97.94 273 ASP B C 1
ATOM 4747 O O . ASP B 1 273 ? -0.8 19.219 26.969 1 97.94 273 ASP B O 1
ATOM 4751 N N . VAL B 1 274 ? -1.74 17.797 25.641 1 95.94 274 VAL B N 1
ATOM 4752 C CA . VAL B 1 274 ? -1.914 18.719 24.516 1 95.94 274 VAL B CA 1
ATOM 4753 C C . VAL B 1 274 ? -2.656 19.969 24.984 1 95.94 274 VAL B C 1
ATOM 4755 O O . VAL B 1 274 ? -2.316 21.078 24.578 1 95.94 274 VAL B O 1
ATOM 4758 N N . ASP B 1 275 ? -3.689 19.797 25.828 1 94 275 ASP B N 1
ATOM 4759 C CA . ASP B 1 275 ? -4.434 20.938 26.344 1 94 275 ASP B CA 1
ATOM 4760 C C . ASP B 1 275 ? -3.508 21.906 27.078 1 94 275 ASP B C 1
ATOM 4762 O O . ASP B 1 275 ? -3.543 23.109 26.844 1 94 275 ASP B O 1
ATOM 4766 N N . ALA B 1 276 ? -2.709 21.375 27.875 1 95.75 276 ALA B N 1
ATOM 4767 C CA . ALA B 1 276 ? -1.792 22.188 28.672 1 95.75 276 ALA B CA 1
ATOM 4768 C C . ALA B 1 276 ? -0.733 22.844 27.781 1 95.75 276 ALA B C 1
ATOM 4770 O O . ALA B 1 276 ? -0.372 24 27.969 1 95.75 276 ALA B O 1
ATOM 4771 N N . LEU B 1 277 ? -0.233 22.062 26.844 1 94.56 277 LEU B N 1
ATOM 4772 C CA . LEU B 1 277 ? 0.805 22.562 25.953 1 94.56 277 LEU B CA 1
ATOM 4773 C C . LEU B 1 277 ? 0.295 23.75 25.141 1 94.56 277 LEU B C 1
ATOM 4775 O O . LEU B 1 277 ? 1.022 24.734 24.938 1 94.56 277 LEU B O 1
ATOM 4779 N N . VAL B 1 278 ? -0.946 23.656 24.719 1 90.25 278 VAL B N 1
ATOM 4780 C CA . VAL B 1 278 ? -1.532 24.719 23.922 1 90.25 278 VAL B CA 1
ATOM 4781 C C . VAL B 1 278 ? -1.852 25.922 24.812 1 90.25 278 VAL B C 1
ATOM 4783 O O . VAL B 1 278 ? -1.533 27.062 24.469 1 90.25 278 VAL B O 1
ATOM 4786 N N . ALA B 1 279 ? -2.457 25.734 25.953 1 88.94 279 ALA B N 1
ATOM 4787 C CA . ALA B 1 279 ? -2.861 26.781 26.875 1 88.94 279 ALA B CA 1
ATOM 4788 C C . ALA B 1 279 ? -1.653 27.594 27.344 1 88.94 279 ALA B C 1
ATOM 4790 O O . ALA B 1 279 ? -1.75 28.797 27.562 1 88.94 279 ALA B O 1
ATOM 4791 N N . GLU B 1 280 ? -0.579 26.922 27.484 1 91 280 GLU B N 1
ATOM 4792 C CA . GLU B 1 280 ? 0.604 27.547 28.062 1 91 280 GLU B CA 1
ATOM 4793 C C . GLU B 1 280 ? 1.589 27.969 26.969 1 91 280 GLU B C 1
ATOM 4795 O O . GLU B 1 280 ? 2.719 28.359 27.266 1 91 280 GLU B O 1
ATOM 4800 N N . ASP B 1 281 ? 1.228 27.844 25.75 1 89.44 281 ASP B N 1
ATOM 4801 C CA . ASP B 1 281 ? 2.049 28.234 24.609 1 89.44 281 ASP B CA 1
ATOM 4802 C C . ASP B 1 281 ? 3.385 27.5 24.609 1 89.44 281 ASP B C 1
ATOM 4804 O O . ASP B 1 281 ? 4.441 28.109 24.453 1 89.44 281 ASP B O 1
ATOM 4808 N N . ARG B 1 282 ? 3.334 26.156 24.875 1 93.56 282 ARG B N 1
ATOM 4809 C CA . ARG B 1 282 ? 4.535 25.328 24.969 1 93.56 282 ARG B CA 1
ATOM 4810 C C . ARG B 1 282 ? 4.559 24.266 23.875 1 93.56 282 ARG B C 1
ATOM 4812 O O . ARG B 1 282 ? 5.477 23.453 23.812 1 93.56 282 ARG B O 1
ATOM 4819 N N . LEU B 1 283 ? 3.613 24.297 23.047 1 94.25 283 LEU B N 1
ATOM 4820 C CA . LEU B 1 283 ? 3.492 23.266 22.016 1 94.25 283 LEU B CA 1
ATOM 4821 C C . LEU B 1 283 ? 4.691 23.281 21.078 1 94.25 283 LEU B C 1
ATOM 4823 O O . LEU B 1 283 ? 5.227 22.234 20.719 1 94.25 283 LEU B O 1
ATOM 4827 N N . HIS B 1 284 ? 5.117 24.453 20.688 1 93.38 284 HIS B N 1
ATOM 4828 C CA . HIS B 1 284 ? 6.258 24.562 19.781 1 93.38 284 HIS B CA 1
ATOM 4829 C C . HIS B 1 284 ? 7.5 23.922 20.375 1 93.38 284 HIS B C 1
ATOM 4831 O O . HIS B 1 284 ? 8.188 23.141 19.703 1 93.38 284 HIS B O 1
ATOM 4837 N N . ALA B 1 285 ? 7.781 24.219 21.578 1 95.19 285 ALA B N 1
ATOM 4838 C CA . ALA B 1 285 ? 8.953 23.672 22.266 1 95.19 285 ALA B CA 1
ATOM 4839 C C . ALA B 1 285 ? 8.844 22.141 22.375 1 95.19 285 ALA B C 1
ATOM 4841 O O . ALA B 1 285 ? 9.844 21.438 22.25 1 95.19 285 ALA B O 1
ATOM 4842 N N . PHE B 1 286 ? 7.691 21.719 22.672 1 97.12 286 PHE B N 1
ATOM 4843 C CA . PHE B 1 286 ? 7.457 20.281 22.766 1 97.12 286 PHE B CA 1
ATOM 4844 C C . PHE B 1 286 ? 7.742 19.609 21.438 1 97.12 286 PHE B C 1
ATOM 4846 O O . PHE B 1 286 ? 8.422 18.578 21.391 1 97.12 286 PHE B O 1
ATOM 4853 N N . ILE B 1 287 ? 7.234 20.156 20.359 1 96.81 287 ILE B N 1
ATOM 4854 C CA . ILE B 1 287 ? 7.41 19.578 19.047 1 96.81 287 ILE B CA 1
ATOM 4855 C C . ILE B 1 287 ? 8.891 19.609 18.656 1 96.81 287 ILE B C 1
ATOM 4857 O O . ILE B 1 287 ? 9.391 18.672 18.031 1 96.81 287 ILE B O 1
ATOM 4861 N N . ASP B 1 288 ? 9.555 20.625 19 1 95.19 288 ASP B N 1
ATOM 4862 C CA . ASP B 1 288 ? 10.992 20.719 18.75 1 95.19 288 ASP B CA 1
ATOM 4863 C C . ASP B 1 288 ? 11.727 19.547 19.406 1 95.19 288 ASP B C 1
ATOM 4865 O O . ASP B 1 288 ? 12.617 18.953 18.797 1 95.19 288 ASP B O 1
ATOM 4869 N N . THR B 1 289 ? 11.383 19.297 20.609 1 97.75 289 THR B N 1
ATOM 4870 C CA . THR B 1 289 ? 12 18.188 21.328 1 97.75 289 THR B CA 1
ATOM 4871 C C . THR B 1 289 ? 11.672 16.859 20.656 1 97.75 289 THR B C 1
ATOM 4873 O O . THR B 1 289 ? 12.531 15.984 20.516 1 97.75 289 THR B O 1
ATOM 4876 N N . LEU B 1 290 ? 10.43 16.719 20.297 1 98.25 290 LEU B N 1
ATOM 4877 C CA . LEU B 1 290 ? 10 15.492 19.625 1 98.25 290 LEU B CA 1
ATOM 4878 C C . LEU B 1 290 ? 10.75 15.305 18.312 1 98.25 290 LEU B C 1
ATOM 4880 O O . LEU B 1 290 ? 11.125 14.188 17.953 1 98.25 290 LEU B O 1
ATOM 4884 N N . GLN B 1 291 ? 10.969 16.375 17.594 1 97.19 291 GLN B N 1
ATOM 4885 C CA . GLN B 1 291 ? 11.727 16.312 16.344 1 97.19 291 GLN B CA 1
ATOM 4886 C C . GLN B 1 291 ? 13.18 15.922 16.609 1 97.19 291 GLN B C 1
ATOM 4888 O O . GLN B 1 291 ? 13.797 15.219 15.805 1 97.19 291 GLN B O 1
ATOM 4893 N N . GLN B 1 292 ? 13.703 16.375 17.672 1 98.19 292 GLN B N 1
ATOM 4894 C CA . GLN B 1 292 ? 15.039 15.961 18.062 1 98.19 292 GLN B CA 1
ATOM 4895 C C . GLN B 1 292 ? 15.078 14.469 18.391 1 98.19 292 GLN B C 1
ATOM 4897 O O . GLN B 1 292 ? 16.031 13.773 18.047 1 98.19 292 GLN B O 1
ATOM 4902 N N . ASP B 1 293 ? 14.039 13.969 19.094 1 98.69 293 ASP B N 1
ATOM 4903 C CA . ASP B 1 293 ? 13.922 12.539 19.359 1 98.69 293 ASP B CA 1
ATOM 4904 C C . ASP B 1 293 ? 13.922 11.734 18.062 1 98.69 293 ASP B C 1
ATOM 4906 O O . ASP B 1 293 ? 14.609 10.719 17.953 1 98.69 293 ASP B O 1
ATOM 4910 N N . ILE B 1 294 ? 13.148 12.164 17.125 1 98.69 294 ILE B N 1
ATOM 4911 C CA . ILE B 1 294 ? 13.039 11.5 15.828 1 98.69 294 ILE B CA 1
ATOM 4912 C C . ILE B 1 294 ? 14.391 11.516 15.117 1 98.69 294 ILE B C 1
ATOM 4914 O O . ILE B 1 294 ? 14.82 10.508 14.547 1 98.69 294 ILE B O 1
ATOM 4918 N N . GLY B 1 295 ? 15.07 12.688 15.156 1 98.38 295 GLY B N 1
ATOM 4919 C CA . GLY B 1 295 ? 16.406 12.797 14.602 1 98.38 295 GLY B CA 1
ATOM 4920 C C . GLY B 1 295 ? 17.391 11.844 15.25 1 98.38 295 GLY B C 1
ATOM 4921 O O . GLY B 1 295 ? 18.266 11.281 14.57 1 98.38 295 GLY B O 1
ATOM 4922 N N . ALA B 1 296 ? 17.281 11.656 16.531 1 98.75 296 ALA B N 1
ATOM 4923 C CA . ALA B 1 296 ? 18.172 10.75 17.266 1 98.75 296 ALA B CA 1
ATOM 4924 C C . ALA B 1 296 ? 17.953 9.305 16.844 1 98.75 296 ALA B C 1
ATOM 4926 O O . ALA B 1 296 ? 18.891 8.516 16.797 1 98.75 296 ALA B O 1
ATOM 4927 N N . ILE B 1 297 ? 16.719 8.938 16.594 1 98.88 297 ILE B N 1
ATOM 4928 C CA . ILE B 1 297 ? 16.422 7.598 16.109 1 98.88 297 ILE B CA 1
ATOM 4929 C C . ILE B 1 297 ? 17.109 7.375 14.766 1 98.88 297 ILE B C 1
ATOM 4931 O O . ILE B 1 297 ? 17.75 6.344 14.555 1 98.88 297 ILE B O 1
ATOM 4935 N N . HIS B 1 298 ? 16.984 8.336 13.875 1 98.5 298 HIS B N 1
ATOM 4936 C CA . HIS B 1 298 ? 17.656 8.25 12.578 1 98.5 298 HIS B CA 1
ATOM 4937 C C . HIS B 1 298 ? 19.156 8.047 12.758 1 98.5 298 HIS B C 1
ATOM 4939 O O . HIS B 1 298 ? 19.766 7.195 12.094 1 98.5 298 HIS B O 1
ATOM 4945 N N . THR B 1 299 ? 19.75 8.852 13.586 1 98.38 299 THR B N 1
ATOM 4946 C CA . THR B 1 299 ? 21.188 8.773 13.812 1 98.38 299 THR B CA 1
ATOM 4947 C C . THR B 1 299 ? 21.578 7.395 14.352 1 98.38 299 THR B C 1
ATOM 4949 O O . THR B 1 299 ? 22.562 6.809 13.906 1 98.38 299 THR B O 1
ATOM 4952 N N . ALA B 1 300 ? 20.797 6.887 15.281 1 98.31 300 ALA B N 1
ATOM 4953 C CA . ALA B 1 300 ? 21.062 5.562 15.852 1 98.31 300 ALA B CA 1
ATOM 4954 C C . ALA B 1 300 ? 20.938 4.48 14.781 1 98.31 300 ALA B C 1
ATOM 4956 O O . ALA B 1 300 ? 21.734 3.533 14.758 1 98.31 300 ALA B O 1
ATOM 4957 N N . VAL B 1 301 ? 19.984 4.57 13.906 1 98.06 301 VAL B N 1
ATOM 4958 C CA . VAL B 1 301 ? 19.781 3.625 12.812 1 98.06 301 VAL B CA 1
ATOM 4959 C C . VAL B 1 301 ? 21 3.658 11.883 1 98.06 301 VAL B C 1
ATOM 4961 O O . VAL B 1 301 ? 21.562 2.613 11.539 1 98.06 301 VAL B O 1
ATOM 4964 N N . ALA B 1 302 ? 21.406 4.848 11.523 1 97.06 302 ALA B N 1
ATOM 4965 C CA . ALA B 1 302 ? 22.531 5.004 10.617 1 97.06 302 ALA B CA 1
ATOM 4966 C C . ALA B 1 302 ? 23.812 4.457 11.242 1 97.06 302 ALA B C 1
ATOM 4968 O O . ALA B 1 302 ? 24.578 3.729 10.586 1 97.06 302 ALA B O 1
ATOM 4969 N N . ASP B 1 303 ? 24.031 4.73 12.461 1 96 303 ASP B N 1
ATOM 4970 C CA . ASP B 1 303 ? 25.25 4.316 13.156 1 96 303 ASP B CA 1
ATOM 4971 C C . ASP B 1 303 ? 25.281 2.803 13.344 1 96 303 ASP B C 1
ATOM 4973 O O . ASP B 1 303 ? 26.359 2.191 13.312 1 96 303 ASP B O 1
ATOM 4977 N N . THR B 1 304 ? 24.141 2.244 13.586 1 96.25 304 THR B N 1
ATOM 4978 C CA . THR B 1 304 ? 24.078 0.819 13.891 1 96.25 304 THR B CA 1
ATOM 4979 C C . THR B 1 304 ? 24.219 -0.011 12.617 1 96.25 304 THR B C 1
ATOM 4981 O O . THR B 1 304 ? 24.906 -1.035 12.609 1 96.25 304 THR B O 1
ATOM 4984 N N . TRP B 1 305 ? 23.672 0.436 11.5 1 96.31 305 TRP B N 1
ATOM 4985 C CA . TRP B 1 305 ? 23.547 -0.513 10.398 1 96.31 305 TRP B CA 1
ATOM 4986 C C . TRP B 1 305 ? 24.219 0.037 9.133 1 96.31 305 TRP B C 1
ATOM 4988 O O . TRP B 1 305 ? 24.578 -0.724 8.234 1 96.31 305 TRP B O 1
ATOM 4998 N N . PHE B 1 306 ? 24.344 1.342 9.047 1 94.56 306 PHE B N 1
ATOM 4999 C CA . PHE B 1 306 ? 24.797 1.879 7.773 1 94.56 306 PHE B CA 1
ATOM 5000 C C . PHE B 1 306 ? 26.297 2.148 7.797 1 94.56 306 PHE B C 1
ATOM 5002 O O . PHE B 1 306 ? 26.953 2.146 6.75 1 94.56 306 PHE B O 1
ATOM 5009 N N . ARG B 1 307 ? 26.891 2.631 8.867 1 80.94 307 ARG B N 1
ATOM 5010 C CA . ARG B 1 307 ? 28.297 3.002 8.969 1 80.94 307 ARG B CA 1
ATOM 5011 C C . ARG B 1 307 ? 29.188 1.765 8.992 1 80.94 307 ARG B C 1
ATOM 5013 O O . ARG B 1 307 ? 28.812 0.741 9.578 1 80.94 307 ARG B O 1
ATOM 5020 N N . LEU B 1 308 ? 29.844 1.324 7.832 1 61.88 308 LEU B N 1
ATOM 5021 C CA . LEU B 1 308 ? 30.828 0.255 7.656 1 61.88 308 LEU B CA 1
ATOM 5022 C C . LEU B 1 308 ? 31.766 0.179 8.852 1 61.88 308 LEU B C 1
ATOM 5024 O O . LEU B 1 308 ? 32.156 1.209 9.398 1 61.88 308 LEU B O 1
ATOM 5028 N N . ASP B 1 309 ? 31.688 -0.985 9.562 1 47.69 309 ASP B N 1
ATOM 5029 C CA . ASP B 1 309 ? 32.812 -1.268 10.445 1 47.69 309 ASP B CA 1
ATOM 5030 C C . ASP B 1 309 ? 34.125 -1.2 9.695 1 47.69 309 ASP B C 1
ATOM 5032 O O . ASP B 1 309 ? 34.312 -1.893 8.695 1 47.69 309 ASP B O 1
ATOM 5036 N N . ARG B 1 310 ? 34.812 0.003 9.453 1 40.97 310 ARG B N 1
ATOM 5037 C CA . ARG B 1 310 ? 36.219 0.071 9.117 1 40.97 310 ARG B CA 1
ATOM 5038 C C . ARG B 1 310 ? 37.062 -0.768 10.086 1 40.97 310 ARG B C 1
ATOM 5040 O O . ARG B 1 310 ? 38.281 -0.625 10.148 1 40.97 310 ARG B O 1
ATOM 5047 N N . ALA B 1 311 ? 36.875 -1.485 10.93 1 33.12 311 ALA B N 1
ATOM 5048 C CA . ALA B 1 311 ? 37.906 -2.221 11.625 1 33.12 311 ALA B CA 1
ATOM 5049 C C . ALA B 1 311 ? 38.531 -3.281 10.711 1 33.12 311 ALA B C 1
ATOM 5051 O O . ALA B 1 311 ? 39.594 -3.852 11.039 1 33.12 311 ALA B O 1
ATOM 5052 N N . ALA B 1 312 ? 38.094 -4 9.742 1 28.58 312 ALA B N 1
ATOM 5053 C CA . ALA B 1 312 ? 39.031 -5.047 9.32 1 28.58 312 ALA B CA 1
ATOM 5054 C C . ALA B 1 312 ? 40.219 -4.457 8.57 1 28.58 312 ALA B C 1
ATOM 5056 O O . ALA B 1 312 ? 40.062 -3.525 7.781 1 28.58 312 ALA B O 1
#

pLDDT: mean 92.48, std 11.57, range [28.5, 98.94]

Radius of gyration: 25.16 Å; Cα contacts (8 Å, |Δi|>4): 986; chains: 2; bounding box: 74×79×60 Å

Nearest PDB structures (foldseek):
  6zbh-assembly1_A  TM=1.541E-01  e=8.362E+00  Plasmodium falciparum
  6zbh-assembly1_A  TM=1.540E-01  e=6.043E+00  Plasmodium falciparum

Solvent-accessible surface area (backbone atoms only — not comparable to full-atom values): 31075 Å² total; per-residue (Å²): 112,72,20,62,53,39,44,30,41,17,46,26,26,26,22,45,43,44,24,30,47,53,35,32,40,50,48,23,50,52,54,42,58,70,71,45,55,87,85,57,79,80,64,43,48,55,60,42,47,46,73,69,43,47,68,62,47,60,74,75,44,92,62,66,44,61,56,52,37,40,31,40,47,43,58,30,76,87,30,71,72,4,31,46,39,14,35,49,53,22,36,55,29,40,68,76,41,53,78,76,37,33,72,63,53,49,53,55,41,46,53,46,35,50,50,46,65,77,45,45,66,36,49,42,37,82,87,44,18,58,62,44,32,50,49,52,36,44,50,44,20,20,51,49,19,43,47,65,50,30,24,42,60,44,69,62,41,27,30,25,43,29,23,29,23,50,42,42,26,52,50,43,47,30,46,49,42,54,51,40,67,68,53,53,72,57,47,88,61,72,52,88,54,53,50,50,52,52,47,26,55,28,46,29,55,42,30,46,45,50,44,49,67,72,67,71,62,80,77,46,67,68,62,52,48,43,42,44,32,42,30,67,42,32,40,53,7,27,27,23,13,34,48,50,25,41,58,31,40,72,74,42,81,88,32,64,66,38,43,51,43,34,54,49,44,29,47,56,43,58,68,53,57,56,69,58,25,57,76,64,71,38,46,60,63,51,42,52,51,49,49,48,40,54,52,48,29,51,51,40,46,40,61,64,50,40,55,73,81,74,74,126,112,74,22,60,54,39,45,29,42,17,47,26,26,25,22,44,43,44,24,31,48,52,34,31,42,50,46,23,50,55,55,41,58,71,72,45,56,87,86,57,78,77,64,44,49,55,60,42,47,46,72,70,43,47,69,62,46,59,74,74,44,90,60,66,42,62,57,53,37,40,30,41,49,44,58,29,76,88,30,70,72,5,30,46,39,15,34,50,52,23,36,56,29,40,67,76,39,52,78,75,37,32,72,63,52,50,53,54,42,45,51,47,34,50,50,45,66,76,45,45,66,37,50,42,37,82,89,45,19,59,62,44,32,50,50,52,36,44,52,42,20,19,51,48,18,42,46,65,50,31,24,42,62,44,69,62,43,29,30,24,43,29,22,28,23,49,42,43,25,51,50,43,48,30,49,47,41,53,50,40,66,66,53,53,73,56,48,89,61,74,52,89,55,52,48,50,52,53,49,28,55,29,45,29,55,43,31,46,45,50,45,50,68,71,66,70,63,83,78,46,66,68,61,52,48,43,42,45,33,41,30,65,42,33,40,53,8,29,25,23,12,34,47,48,25,41,58,30,40,72,73,41,82,87,33,65,65,36,43,51,42,35,55,50,43,30,48,55,44,59,67,53,56,56,68,58,26,56,76,66,72,38,44,59,63,51,43,52,52,51,49,50,40,53,51,48,30,51,50,39,46,41,61,65,48,40,55,73,80,74,77,124

Secondary structure (DSSP, 8-state):
-HHHHHHHHHHHHHHHHHHHHHHHHHHHHHHHHHHS-TTS---THHHHHHHT-HHHHHHH-S---HHHHHHHHHT-TT-TTSHHHHHHHHHHHHHTTTTTS-HHHHHHHHHHHHHHHHTHHHHHSTTTHHHHHHHHHHHHHHHHHHHHHHS--SHHHHHHHHHHHHHHHHHHHHHHHHHHHHHTTTTTS--TTHHHHHHHHHHHTT-HHHHHHHH-S---HHHHHHHHHH-SS-TTSHHHHHHHHHHHHHTSSS-HHHHHHHHHHHHHHHT--HHHHHHTT-HHHHHHHHHHHHHHHHHHHIIIIIS-----/-HHHHHHHHHHHHHHHHHHHHHHHHHHHHHHHHHHS-TTS---THHHHHHHT-HHHHHHH-S---HHHHHHHHHT-TT-TTSHHHHHHHHHHHHHTTTTTS-HHHHHHHHHHHHHHHHTHHHHHSTTTHHHHHHHHHHHHHHHHHHHHHHS--SHHHHHHHHHHHHHHHHHHHHHHHHHHHHHTTTTTS--TTHHHHHHHHHHHTT-HHHHHHHH-S---HHHHHHHHHH-SS-TTSHHHHHHHHHHHHHTSSS-HHHHHHHHHHHHHHHT--HHHHHHTT-HHHHHHHHHHHHHHHHHHHIIIIIS-----